Protein AF-0000000080633909 (afdb_homodimer)

Nearest PDB structures (foldseek):
  2qlc-assembly5_E  TM=8.787E-01  e=1.968E-10  Chlorobaculum tepidum TLS
  6b0b-assembly2_E  TM=5.563E-01  e=1.737E+00  Homo sapiens
  6x91-assembly4_H  TM=3.970E-01  e=1.300E+00  Escherichia coli
  6x91-assembly4_G  TM=2.984E-01  e=8.662E-01  Escherichia coli
  6x91-assembly2_D  TM=3.042E-01  e=1.377E+00  Escherichia coli

Solvent-accessible surface area (backbone atoms only — not comparable to full-atom values): 28574 Å² total; per-residue (Å²): 135,83,79,78,76,78,79,78,77,79,79,77,78,77,75,77,73,74,73,85,66,83,69,75,74,67,59,62,61,52,52,50,49,50,48,52,51,49,50,53,50,50,42,50,46,35,73,73,56,34,64,83,63,46,54,70,43,54,52,45,27,57,60,46,39,47,66,37,82,82,57,83,44,59,66,41,25,46,50,46,29,66,75,54,66,34,66,45,46,50,20,50,46,49,65,78,74,45,50,61,41,62,44,92,92,45,58,30,70,45,65,65,38,44,41,49,42,36,45,32,35,38,47,36,50,50,40,46,45,59,70,41,49,72,27,46,40,83,85,36,42,58,53,43,49,49,38,52,38,70,72,35,42,60,34,85,57,71,44,44,35,44,34,30,13,34,89,78,38,22,31,75,47,80,43,68,57,69,64,51,69,98,83,64,54,74,84,48,47,65,59,55,46,50,52,34,56,76,67,62,30,37,28,34,33,40,34,32,32,33,53,86,30,61,32,72,80,50,72,66,54,52,52,52,50,50,48,34,48,54,58,25,49,76,70,67,28,44,69,76,39,42,34,26,25,8,60,93,45,69,37,47,30,50,83,70,62,72,104,140,85,77,82,73,78,78,78,78,78,80,76,78,78,76,76,74,74,72,86,66,83,68,74,76,68,60,62,61,51,52,50,51,50,49,50,50,49,50,53,49,53,39,50,45,36,73,74,57,34,63,84,62,46,53,68,43,55,52,45,28,58,61,47,41,48,68,37,81,82,58,82,46,58,66,40,25,45,50,46,29,65,75,52,66,35,65,47,44,50,19,49,45,50,64,78,74,45,49,61,41,62,47,92,91,45,59,29,70,44,65,65,40,44,41,50,41,36,45,34,33,41,47,35,51,49,38,46,45,59,70,41,48,74,27,47,39,84,85,36,41,57,54,43,51,51,38,50,35,70,71,36,40,58,35,84,55,72,44,45,35,42,34,30,14,33,88,79,38,22,31,75,46,78,42,68,55,69,66,50,67,97,83,63,53,74,84,49,47,66,60,55,46,50,52,33,56,77,69,61,32,37,26,34,35,40,35,34,31,32,53,87,30,60,30,72,80,48,72,65,54,51,52,52,49,50,49,33,47,53,57,24,50,76,70,67,28,45,71,75,39,42,35,25,26,7,60,93,44,68,36,47,30,50,84,70,62,73,103

InterPro domains:
  IPR001405 Uncharacterised protein family UPF0758 [PTHR30471] (33-258)
  IPR001405 Uncharacterised protein family UPF0758 [TIGR00608] (44-258)
  IPR020891 Uncharacterised protein family UPF0758, conserved site [PS01302] (208-213)
  IPR025657 RadC-like JAB domain [PF04002] (139-258)
  IPR025657 RadC-like JAB domain [cd08071] (142-254)
  IPR037518 MPN domain [PS50249] (137-259)

pLDDT: mean 84.24, std 20.54, range [26.25, 98.62]

Radius of gyration: 32.78 Å; Cα contacts (8 Å, |Δi|>4): 786; chains: 2; bounding box: 63×138×106 Å

Secondary structure (DSSP, 8-state):
-------------------------THHHHHHHHHHHHHHHHHHHHHHH-GGGS-HHHHHHHHHHTT-SSS--HHHHHHHHHHHSSHHHHHTS-HHHHTT-EETTEE--SHHHHHHHHHHHHHHHHHHHHHHTTSBTTTTHHHHHHHHHHHHTT-SS--EEEEEE-TT-BEEEEEEE---STT-----HHHHHHHHHHTT-SEEEEEEE-TTS--PPPHHHHHHHHHHHHHHHTTT-EEEEEEEE-SS-EEETTTTT--/-------------------------THHHHHHHHHHHHHHHHHHHHHHH-GGGS-HHHHHHHHHHTT-SSS--HHHHHHHHHHHSSHHHHHTS-HHHHTT-EETTEE--SHHHHHHHHHHHHHHHHHHHHHHTTSBTTTTHHHHHHHHHHHHTT-SS--EEEEEE-TT-BEEEEEEE---STT-----HHHHHHHHHHTT-SEEEEEEE-TTS--PPPHHHHHHHHHHHHHHHHTT-EEEEEEEE-SS-EEETTTTT--

Sequence (518 aa):
MAGRNSAKRSGDAEEAQRLPGLEPPSDVSVEETHHKGHRQRLYTRFLDGGPDALQDYELLEMILFAVNPRRDVKPLAKALIRDFGDIWSVVNAPPPRLRGYCVGEVSLASDKAVAMLRAVGAAALRGMRQRVMDRPVLANWQSLLDYCTAAMAHQPMEQFRLLFLDRKNKLIADEVQQTGTVDHTPVYPREVVRRALELSASAIILVHNHPSGDPTPSRADVEMTKEILRAAHSLGIAVHDHVIVGKGKHVSFKAQGLMMAGRNSAKRSGDAEEAQRLPGLEPPSDVSVEETHHKGHRQRLYTRFLDGGPDALQDYELLEMILFAVNPRRDVKPLAKALIRDFGDIWSVVNAPPPRLRGYCVGEVSLASDKAVAMLRAVGAAALRGMRQRVMDRPVLANWQSLLDYCTAAMAHQPMEQFRLLFLDRKNKLIADEVQQTGTVDHTPVYPREVVRRALELSASAIILVHNHPSGDPTPSRADVEMTKEILRAAHSLGIAVHDHVIVGKGKHVSFKAQGLM

Foldseek 3Di:
DDDPPPPPPPPPPPPPPPPPDDDDPPVLVVVQVVVVVVLVVLVVQCVPVNPVSDDQLSVVQNLQCVVVVRDDCSVVSVVLCVVQVGLLSSLCADLVVQAQDDDPPDHCPDPVNSVSSVVVLVVVLVVLVVVQAQDQCVVVVVSVVVSLQSNAQNPQDKWKWKFFAAPSNGGHDIDIQPQPDDDGSDDDLVVNQVVNVVSVGQEMEIEIEDNVQDQDDDPVNLVSVVVNCVSCVVVNYYYPWYKYHGNVDIDTCVVVVSD/DDDPPPPPPPPPPPPPPPPPDDPDPPVLVVVQVVVVVVLVVLVVQCVVVNPVSDDQLSVVQNLQCVVVVRDDCSVVSVVLCVVQVGLLSSLCADLVVQAQDDDPPDHCPDPVSSVSSVVVNVVVLVVLVVVQAQDQCVVVVVSVVVSLQSNAQNPQDKWKWKFFAAPSNGGHDIDIQPQPDDDGSPPDLVVNQVVNVVSVGQEMEIEIEDNVQDQDDDPVNLVSVVVNCVSCVVVNYYYPWYKYHGNVDIDTCVVVVSD

Organism: NCBI:txid1064539

Structure (mmCIF, N/CA/C/O backbone):
data_AF-0000000080633909-model_v1
#
loop_
_entity.id
_entity.type
_entity.pdbx_description
1 polymer 'DNA repair protein RadC homolog'
#
loop_
_atom_site.group_PDB
_atom_site.id
_atom_site.type_symbol
_atom_site.label_atom_id
_atom_site.label_alt_id
_atom_site.label_comp_id
_atom_site.label_asym_id
_atom_site.label_entity_id
_atom_site.label_seq_id
_atom_site.pdbx_PDB_ins_code
_atom_site.Cartn_x
_atom_site.Cartn_y
_atom_site.Cartn_z
_atom_site.occupancy
_atom_site.B_iso_or_equiv
_atom_site.auth_seq_id
_atom_site.auth_comp_id
_atom_site.auth_asym_id
_atom_site.auth_atom_id
_atom_site.pdbx_PDB_model_num
ATOM 1 N N . MET A 1 1 ? 4.625 73.312 84.5 1 28.7 1 MET A N 1
ATOM 2 C CA . MET A 1 1 ? 4.75 73.75 83.125 1 28.7 1 MET A CA 1
ATOM 3 C C . MET A 1 1 ? 5.445 72.688 82.312 1 28.7 1 MET A C 1
ATOM 5 O O . MET A 1 1 ? 6.664 72.75 82.125 1 28.7 1 MET A O 1
ATOM 9 N N . ALA A 1 2 ? 5.094 71.375 82.625 1 31.8 2 ALA A N 1
ATOM 10 C CA . ALA A 1 2 ? 5.699 70.062 82.312 1 31.8 2 ALA A CA 1
ATOM 11 C C . ALA A 1 2 ? 5.719 69.812 80.812 1 31.8 2 ALA A C 1
ATOM 13 O O . ALA A 1 2 ? 4.762 70.188 80.062 1 31.8 2 ALA A O 1
ATOM 14 N N . GLY A 1 3 ? 6.887 69.875 80.125 1 28.39 3 GLY A N 1
ATOM 15 C CA . GLY A 1 3 ? 7.5 69.875 78.812 1 28.39 3 GLY A CA 1
ATOM 16 C C . GLY A 1 3 ? 7.031 68.688 77.938 1 28.39 3 GLY A C 1
ATOM 17 O O . GLY A 1 3 ? 7.227 67.562 78.312 1 28.39 3 GLY A O 1
ATOM 18 N N . ARG A 1 4 ? 5.816 68.75 77.375 1 28.5 4 ARG A N 1
ATOM 19 C CA . ARG A 1 4 ? 5.078 67.812 76.562 1 28.5 4 ARG A CA 1
ATOM 20 C C . ARG A 1 4 ? 5.891 67.375 75.312 1 28.5 4 ARG A C 1
ATOM 22 O O . ARG A 1 4 ? 6.18 68.25 74.438 1 28.5 4 ARG A O 1
ATOM 29 N N . ASN A 1 5 ? 7 66.625 75.562 1 27.92 5 ASN A N 1
ATOM 30 C CA . ASN A 1 5 ? 7.934 66.125 74.5 1 27.92 5 ASN A CA 1
ATOM 31 C C . ASN A 1 5 ? 7.199 65.5 73.375 1 27.92 5 ASN A C 1
ATOM 33 O O . ASN A 1 5 ? 6.387 64.625 73.562 1 27.92 5 ASN A O 1
ATOM 37 N N . SER A 1 6 ? 6.91 66.25 72.25 1 28.73 6 SER A N 1
ATOM 38 C CA . SER A 1 6 ? 6.25 65.938 71 1 28.73 6 SER A CA 1
ATOM 39 C C . SER A 1 6 ? 6.969 64.812 70.25 1 28.73 6 SER A C 1
ATOM 41 O O . SER A 1 6 ? 8.164 64.938 70 1 28.73 6 SER A O 1
ATOM 43 N N . ALA A 1 7 ? 6.785 63.531 70.688 1 30.36 7 ALA A N 1
ATOM 44 C CA . ALA A 1 7 ? 7.383 62.344 70.062 1 30.36 7 ALA A CA 1
ATOM 45 C C . ALA A 1 7 ? 7.117 62.312 68.562 1 30.36 7 ALA A C 1
ATOM 47 O O . ALA A 1 7 ? 5.961 62.344 68.125 1 30.36 7 ALA A O 1
ATOM 48 N N . LYS A 1 8 ? 8.062 62.844 67.75 1 29.89 8 LYS A N 1
ATOM 49 C CA . LYS A 1 8 ? 8.148 62.812 66.312 1 29.89 8 LYS A CA 1
ATOM 50 C C . LYS A 1 8 ? 8.07 61.375 65.75 1 29.89 8 LYS A C 1
ATOM 52 O O . LYS A 1 8 ? 8.898 60.562 66.125 1 29.89 8 LYS A O 1
ATOM 57 N N . ARG A 1 9 ? 6.867 60.781 65.562 1 26.62 9 ARG A N 1
ATOM 58 C CA . ARG A 1 9 ? 6.672 59.438 65.062 1 26.62 9 ARG A CA 1
ATOM 59 C C . ARG A 1 9 ? 7.289 59.312 63.656 1 26.62 9 ARG A C 1
ATOM 61 O O . ARG A 1 9 ? 6.906 60.031 62.75 1 26.62 9 ARG A O 1
ATOM 68 N N . SER A 1 10 ? 8.633 59.156 63.5 1 27.41 10 SER A N 1
ATOM 69 C CA . SER A 1 10 ? 9.328 58.875 62.25 1 27.41 10 SER A CA 1
ATOM 70 C C . SER A 1 10 ? 8.688 57.719 61.5 1 27.41 10 SER A C 1
ATOM 72 O O . SER A 1 10 ? 8.492 56.656 62.062 1 27.41 10 SER A O 1
ATOM 74 N N . GLY A 1 11 ? 7.652 57.906 60.688 1 26.36 11 GLY A N 1
ATOM 75 C CA . GLY A 1 11 ? 7.008 56.938 59.812 1 26.36 11 GLY A CA 1
ATOM 76 C C . GLY A 1 11 ? 7.973 56.219 58.875 1 26.36 11 GLY A C 1
ATOM 77 O O . GLY A 1 11 ? 8.617 56.875 58.062 1 26.36 11 GLY A O 1
ATOM 78 N N . ASP A 1 12 ? 8.773 55.25 59.312 1 26.94 12 ASP A N 1
ATOM 79 C CA . ASP A 1 12 ? 9.68 54.438 58.5 1 26.94 12 ASP A CA 1
ATOM 80 C C . ASP A 1 12 ? 8.969 53.875 57.281 1 26.94 12 ASP A C 1
ATOM 82 O O . ASP A 1 12 ? 7.93 53.219 57.406 1 26.94 12 ASP A O 1
ATOM 86 N N . ALA A 1 13 ? 9.023 54.531 56.094 1 28.98 13 ALA A N 1
ATOM 87 C CA . ALA A 1 13 ? 8.586 54.031 54.781 1 28.98 13 ALA A CA 1
ATOM 88 C C . ALA A 1 13 ? 9.195 52.688 54.469 1 28.98 13 ALA A C 1
ATOM 90 O O . ALA A 1 13 ? 10.422 52.531 54.438 1 28.98 13 ALA A O 1
ATOM 91 N N . GLU A 1 14 ? 8.625 51.562 54.906 1 27.67 14 GLU A N 1
ATOM 92 C CA . GLU A 1 14 ? 9.031 50.219 54.5 1 27.67 14 GLU A CA 1
ATOM 93 C C . GLU A 1 14 ? 9.172 50.125 52.969 1 27.67 14 GLU A C 1
ATOM 95 O O . GLU A 1 14 ? 8.242 50.469 52.25 1 27.67 14 GLU A O 1
ATOM 100 N N . GLU A 1 15 ? 10.359 50.312 52.438 1 29.59 15 GLU A N 1
ATOM 101 C CA . GLU A 1 15 ? 10.695 50.062 51.062 1 29.59 15 GLU A CA 1
ATOM 102 C C . GLU A 1 15 ? 10.164 48.688 50.594 1 29.59 15 GLU A C 1
ATOM 104 O O . GLU A 1 15 ? 10.43 47.656 51.219 1 29.59 15 GLU A O 1
ATOM 109 N N . ALA A 1 16 ? 9.023 48.656 49.906 1 31.02 16 ALA A N 1
ATOM 110 C CA . ALA A 1 16 ? 8.492 47.5 49.219 1 31.02 16 ALA A CA 1
ATOM 111 C C . ALA A 1 16 ? 9.562 46.844 48.344 1 31.02 16 ALA A C 1
ATOM 113 O O . ALA A 1 16 ? 10.039 47.438 47.375 1 31.02 16 ALA A O 1
ATOM 114 N N . GLN A 1 17 ? 10.461 46.031 48.875 1 31.7 17 GLN A N 1
ATOM 115 C CA . GLN A 1 17 ? 11.359 45.219 48.062 1 31.7 17 GLN A CA 1
ATOM 116 C C . GLN A 1 17 ? 10.609 44.531 46.938 1 31.7 17 GLN A C 1
ATOM 118 O O . GLN A 1 17 ? 9.633 43.812 47.188 1 31.7 17 GLN A O 1
ATOM 123 N N . ARG A 1 18 ? 10.672 45.156 45.75 1 33.72 18 ARG A N 1
ATOM 124 C CA . ARG A 1 18 ? 10.211 44.5 44.531 1 33.72 18 ARG A CA 1
ATOM 125 C C . ARG A 1 18 ? 10.703 43.062 44.469 1 33.72 18 ARG A C 1
ATOM 127 O O . ARG A 1 18 ? 11.898 42.781 44.594 1 33.72 18 ARG A O 1
ATOM 134 N N . LEU A 1 19 ? 9.922 42.062 44.844 1 34.59 19 LEU A N 1
ATOM 135 C CA . LEU A 1 19 ? 10.312 40.688 44.625 1 34.59 19 LEU A CA 1
ATOM 136 C C . LEU A 1 19 ? 10.773 40.469 43.156 1 34.59 19 LEU A C 1
ATOM 138 O O . LEU A 1 19 ? 10.086 40.875 42.219 1 34.59 19 LEU A O 1
ATOM 142 N N . PRO A 1 20 ? 12.094 40.344 42.812 1 38.47 20 PRO A N 1
ATOM 143 C CA . PRO A 1 20 ? 12.547 40 41.469 1 38.47 20 PRO A CA 1
ATOM 144 C C . PRO A 1 20 ? 11.75 38.875 40.844 1 38.47 20 PRO A C 1
ATOM 146 O O . PRO A 1 20 ? 11.898 37.719 41.219 1 38.47 20 PRO A O 1
ATOM 149 N N . GLY A 1 21 ? 10.438 38.844 40.875 1 35.09 21 GLY A N 1
ATOM 150 C CA . GLY A 1 21 ? 9.688 37.656 40.5 1 35.09 21 GLY A CA 1
ATOM 151 C C . GLY A 1 21 ? 10.109 37.062 39.156 1 35.09 21 GLY A C 1
ATOM 152 O O . GLY A 1 21 ? 10.969 37.625 38.469 1 35.09 21 GLY A O 1
ATOM 153 N N . LEU A 1 22 ? 9.094 36.531 38.344 1 38.81 22 LEU A N 1
ATOM 154 C CA . LEU A 1 22 ? 8.922 35.438 37.375 1 38.81 22 LEU A CA 1
ATOM 155 C C . LEU A 1 22 ? 9.484 35.844 36 1 38.81 22 LEU A C 1
ATOM 157 O O . LEU A 1 22 ? 8.906 36.688 35.312 1 38.81 22 LEU A O 1
ATOM 161 N N . GLU A 1 23 ? 10.805 35.875 35.906 1 40.22 23 GLU A N 1
ATOM 162 C CA . GLU A 1 23 ? 11.273 35.906 34.531 1 40.22 23 GLU A CA 1
ATOM 163 C C . GLU A 1 23 ? 10.5 34.906 33.656 1 40.22 23 GLU A C 1
ATOM 165 O O . GLU A 1 23 ? 10.156 33.812 34.125 1 40.22 23 GLU A O 1
ATOM 170 N N . PRO A 1 24 ? 9.844 35.344 32.688 1 46.19 24 PRO A N 1
ATOM 171 C CA . PRO A 1 24 ? 9.148 34.375 31.828 1 46.19 24 PRO A CA 1
ATOM 172 C C . PRO A 1 24 ? 10.023 33.188 31.484 1 46.19 24 PRO A C 1
ATOM 174 O O . PRO A 1 24 ? 11.25 33.281 31.422 1 46.19 24 PRO A O 1
ATOM 177 N N . PRO A 1 25 ? 9.602 31.969 31.75 1 42.44 25 PRO A N 1
ATOM 178 C CA . PRO A 1 25 ? 10.477 30.812 31.516 1 42.44 25 PRO A CA 1
ATOM 179 C C . PRO A 1 25 ? 11.109 30.812 30.125 1 42.44 25 PRO A C 1
ATOM 181 O O . PRO A 1 25 ? 10.391 30.859 29.125 1 42.44 25 PRO A O 1
ATOM 184 N N . SER A 1 26 ? 12.219 31.234 29.828 1 48.38 26 SER A N 1
ATOM 185 C CA . SER A 1 26 ? 13.109 31.156 28.672 1 48.38 26 SER A CA 1
ATOM 186 C C . SER A 1 26 ? 13.117 29.75 28.078 1 48.38 26 SER A C 1
ATOM 188 O O . SER A 1 26 ? 13.57 29.547 26.953 1 48.38 26 SER A O 1
ATOM 190 N N . ASP A 1 27 ? 12.602 28.797 28.797 1 48.59 27 ASP A N 1
ATOM 191 C CA . ASP A 1 27 ? 12.766 27.391 28.422 1 48.59 27 ASP A CA 1
ATOM 192 C C . ASP A 1 27 ? 11.805 27.016 27.297 1 48.59 27 ASP A C 1
ATOM 194 O O . ASP A 1 27 ? 12.125 26.141 26.484 1 48.59 27 ASP A O 1
ATOM 198 N N . VAL A 1 28 ? 10.656 27.688 27.203 1 50.81 28 VAL A N 1
ATOM 199 C CA . VAL A 1 28 ? 9.703 27.344 26.156 1 50.81 28 VAL A CA 1
ATOM 200 C C . VAL A 1 28 ? 10.289 27.688 24.781 1 50.81 28 VAL A C 1
ATOM 202 O O . VAL A 1 28 ? 10.133 26.922 23.828 1 50.81 28 VAL A O 1
ATOM 205 N N . SER A 1 29 ? 11.055 28.797 24.703 1 54.22 29 SER A N 1
ATOM 206 C CA . SER A 1 29 ? 11.57 29.266 23.406 1 54.22 29 SER A CA 1
ATOM 207 C C . SER A 1 29 ? 12.656 28.328 22.891 1 54.22 29 SER A C 1
ATOM 209 O O . SER A 1 29 ? 12.711 28.047 21.688 1 54.22 29 SER A O 1
ATOM 211 N N . VAL A 1 30 ? 13.43 27.844 23.828 1 53.09 30 VAL A N 1
ATOM 212 C CA . VAL A 1 30 ? 14.547 26.984 23.453 1 53.09 30 VAL A CA 1
ATOM 213 C C . VAL A 1 30 ? 14.023 25.625 23.016 1 53.09 30 VAL A C 1
ATOM 215 O O . VAL A 1 30 ? 14.508 25.047 22.031 1 53.09 30 VAL A O 1
ATOM 218 N N . GLU A 1 31 ? 13.008 25.109 23.734 1 54.44 31 GLU A N 1
ATOM 219 C CA . GLU A 1 31 ? 12.438 23.812 23.391 1 54.44 31 GLU A CA 1
ATOM 220 C C . GLU A 1 31 ? 11.758 23.844 22.031 1 54.44 31 GLU A C 1
ATOM 222 O O . GLU A 1 31 ? 11.883 22.891 21.25 1 54.44 31 GLU A O 1
ATOM 227 N N . GLU A 1 32 ? 11.078 24.953 21.781 1 58.59 32 GLU A N 1
ATOM 228 C CA . GLU A 1 32 ? 10.422 25.109 20.484 1 58.59 32 GLU A CA 1
ATOM 229 C C . GLU A 1 32 ? 11.445 25.156 19.344 1 58.59 32 GLU A C 1
ATOM 231 O O . GLU A 1 32 ? 11.219 24.578 18.281 1 58.59 32 GLU A O 1
ATOM 236 N N . THR A 1 33 ? 12.523 25.875 19.672 1 60.12 33 THR A N 1
ATOM 237 C CA . THR A 1 33 ? 13.578 25.969 18.672 1 60.12 33 THR A CA 1
ATOM 238 C C . THR A 1 33 ? 14.227 24.609 18.422 1 60.12 33 THR A C 1
ATOM 240 O O . THR A 1 33 ? 14.547 24.25 17.297 1 60.12 33 THR A O 1
ATOM 243 N N . HIS A 1 34 ? 14.305 23.875 19.516 1 67 34 HIS A N 1
ATOM 244 C CA . HIS A 1 34 ? 14.898 22.547 19.391 1 67 34 HIS A CA 1
ATOM 245 C C . HIS A 1 34 ? 13.984 21.609 18.625 1 67 34 HIS A C 1
ATOM 247 O O . HIS A 1 34 ? 14.453 20.812 17.797 1 67 34 HIS A O 1
ATOM 253 N N . HIS A 1 35 ? 12.703 21.844 18.812 1 70.94 35 HIS A N 1
ATOM 254 C CA . HIS A 1 35 ? 11.75 20.984 18.125 1 70.94 35 HIS A CA 1
ATOM 255 C C . HIS A 1 35 ? 11.688 21.328 16.641 1 70.94 35 HIS A C 1
ATOM 257 O O . HIS A 1 35 ? 11.617 20.438 15.789 1 70.94 35 HIS A O 1
ATOM 263 N N . LYS A 1 36 ? 11.82 22.656 16.359 1 72.38 36 LYS A N 1
ATOM 264 C CA . LYS A 1 36 ? 11.812 23.078 14.961 1 72.38 36 LYS A CA 1
ATOM 265 C C . LYS A 1 36 ? 13.047 22.562 14.227 1 72.38 36 LYS A C 1
ATOM 267 O O . LYS A 1 36 ? 12.953 22.141 13.07 1 72.38 36 LYS A O 1
ATOM 272 N N . GLY A 1 37 ? 14.07 22.641 14.984 1 86.56 37 GLY A N 1
ATOM 273 C CA . GLY A 1 37 ? 15.297 22.109 14.406 1 86.56 37 GLY A CA 1
ATOM 274 C C . GLY A 1 37 ? 15.234 20.625 14.133 1 86.56 37 GLY A C 1
ATOM 275 O O . GLY A 1 37 ? 15.656 20.172 13.07 1 86.56 37 GLY A O 1
ATOM 276 N N . HIS A 1 38 ? 14.586 19.906 15.016 1 91.62 38 HIS A N 1
ATOM 277 C CA . HIS A 1 38 ? 14.43 18.469 14.867 1 91.62 38 HIS A CA 1
ATOM 278 C C . HIS A 1 38 ? 13.562 18.125 13.656 1 91.62 38 HIS A C 1
ATOM 280 O O . HIS A 1 38 ? 13.914 17.25 12.859 1 91.62 38 HIS A O 1
ATOM 286 N N . ARG A 1 39 ? 12.492 18.828 13.477 1 92.81 39 ARG A N 1
ATOM 287 C CA . ARG A 1 39 ? 11.57 18.578 12.375 1 92.81 39 ARG A CA 1
ATOM 288 C C . ARG A 1 39 ? 12.25 18.828 11.031 1 92.81 39 ARG A C 1
ATOM 290 O O . ARG A 1 39 ? 12.156 17.984 10.125 1 92.81 39 ARG A O 1
ATOM 297 N N . GLN A 1 40 ? 12.969 19.938 10.984 1 92.38 40 GLN A N 1
ATOM 298 C CA . GLN A 1 40 ? 13.664 20.266 9.742 1 92.38 40 GLN A CA 1
ATOM 299 C C . GLN A 1 40 ? 14.719 19.203 9.422 1 92.38 40 GLN A C 1
ATOM 301 O O . GLN A 1 40 ? 14.883 18.828 8.258 1 92.38 40 GLN A O 1
ATOM 306 N N . ARG A 1 41 ? 15.359 18.719 10.406 1 93.69 41 ARG A N 1
ATOM 307 C CA . ARG A 1 41 ? 16.359 17.672 10.203 1 93.69 41 ARG A CA 1
ATOM 308 C C . ARG A 1 41 ? 15.719 16.391 9.703 1 93.69 41 ARG A C 1
ATOM 310 O O . ARG A 1 41 ? 16.266 15.703 8.844 1 93.69 41 ARG A O 1
ATOM 317 N N . LEU A 1 42 ? 14.57 16.109 10.227 1 94.31 42 LEU A N 1
ATOM 318 C CA . LEU A 1 42 ? 13.867 14.914 9.805 1 94.31 42 LEU A CA 1
ATOM 319 C C . LEU A 1 42 ? 13.414 15.031 8.352 1 94.31 42 LEU A C 1
ATOM 321 O O . LEU A 1 42 ? 13.547 14.086 7.578 1 94.31 42 LEU A O 1
ATOM 325 N N . TYR A 1 43 ? 12.93 16.219 8.016 1 93.56 43 TYR A N 1
ATOM 326 C CA . TYR A 1 43 ? 12.531 16.453 6.633 1 93.56 43 TYR A CA 1
ATOM 327 C C . TYR A 1 43 ? 13.711 16.281 5.688 1 93.56 43 TYR A C 1
ATOM 329 O O . TYR A 1 43 ? 13.609 15.586 4.672 1 93.56 43 TYR A O 1
ATOM 337 N N . THR A 1 44 ? 14.789 16.828 6.086 1 93.69 44 THR A N 1
ATOM 338 C CA . THR A 1 44 ? 15.977 16.812 5.242 1 93.69 44 THR A CA 1
ATOM 339 C C . THR A 1 44 ? 16.5 15.383 5.07 1 93.69 44 THR A C 1
ATOM 341 O O . THR A 1 44 ? 16.766 14.945 3.949 1 93.69 44 THR A O 1
ATOM 344 N N . ARG A 1 45 ? 16.531 14.703 6.141 1 94.69 45 ARG A N 1
ATOM 345 C CA . ARG A 1 45 ? 16.984 13.32 6.09 1 94.69 45 ARG A CA 1
ATOM 346 C C . ARG A 1 45 ? 16.062 12.469 5.211 1 94.69 45 ARG A C 1
ATOM 348 O O . ARG A 1 45 ? 16.547 11.656 4.414 1 94.69 45 ARG A O 1
ATOM 355 N N . PHE A 1 46 ? 14.844 12.711 5.305 1 95.62 46 PHE A N 1
ATOM 356 C CA . PHE A 1 46 ? 13.844 11.961 4.562 1 95.62 46 PHE A CA 1
ATOM 357 C C . PHE A 1 46 ? 13.922 12.281 3.074 1 95.62 46 PHE A C 1
ATOM 359 O O . PHE A 1 46 ? 13.914 11.383 2.236 1 95.62 46 PHE A O 1
ATOM 366 N N . LEU A 1 47 ? 13.953 13.531 2.768 1 92.88 47 LEU A N 1
ATOM 367 C CA . LEU A 1 47 ? 13.914 13.953 1.37 1 92.88 47 LEU A CA 1
ATOM 368 C C . LEU A 1 47 ? 15.219 13.586 0.662 1 92.88 47 LEU A C 1
ATOM 370 O O . LEU A 1 47 ? 15.211 13.281 -0.532 1 92.88 47 LEU A O 1
ATOM 374 N N . ASP A 1 48 ? 16.328 13.523 1.437 1 89.62 48 ASP A N 1
ATOM 375 C CA . ASP A 1 48 ? 17.625 13.203 0.856 1 89.62 48 ASP A CA 1
ATOM 376 C C . ASP A 1 48 ? 17.828 11.688 0.768 1 89.62 48 ASP A C 1
ATOM 378 O O . ASP A 1 48 ? 18.328 11.18 -0.238 1 89.62 48 ASP A O 1
ATOM 382 N N . GLY A 1 49 ? 17.406 10.961 1.816 1 86.69 49 GLY A N 1
ATOM 383 C CA . GLY A 1 49 ? 17.75 9.555 1.933 1 86.69 49 GLY A CA 1
ATOM 384 C C . GLY A 1 49 ? 16.594 8.625 1.61 1 86.69 49 GLY A C 1
ATOM 385 O O . GLY A 1 49 ? 16.781 7.414 1.483 1 86.69 49 GLY A O 1
ATOM 386 N N . GLY A 1 50 ? 15.414 9.211 1.521 1 87.19 50 GLY A N 1
ATOM 387 C CA . GLY A 1 50 ? 14.25 8.391 1.251 1 87.19 50 GLY A CA 1
ATOM 388 C C . GLY A 1 50 ? 13.703 7.699 2.49 1 87.19 50 GLY A C 1
ATOM 389 O O . GLY A 1 50 ? 14.156 7.965 3.604 1 87.19 50 GLY A O 1
ATOM 390 N N . PRO A 1 51 ? 12.742 6.836 2.287 1 86.38 51 PRO A N 1
ATOM 391 C CA . PRO A 1 51 ? 12.062 6.191 3.414 1 86.38 51 PRO A CA 1
ATOM 392 C C . PRO A 1 51 ? 13.008 5.348 4.266 1 86.38 51 PRO A C 1
ATOM 394 O O . PRO A 1 51 ? 12.828 5.246 5.48 1 86.38 51 PRO A O 1
ATOM 397 N N . ASP A 1 52 ? 13.984 4.766 3.703 1 85.31 52 ASP A N 1
ATOM 398 C CA . ASP A 1 52 ? 14.875 3.852 4.414 1 85.31 52 ASP A CA 1
ATOM 399 C C . ASP A 1 52 ? 15.805 4.613 5.355 1 85.31 52 ASP A C 1
ATOM 401 O O . ASP A 1 52 ? 16.453 4.012 6.207 1 85.31 52 ASP A O 1
ATOM 405 N N . ALA A 1 53 ? 15.781 5.883 5.207 1 89.94 53 ALA A N 1
ATOM 406 C CA . ALA A 1 53 ? 16.625 6.715 6.062 1 89.94 53 ALA A CA 1
ATOM 407 C C . ALA A 1 53 ? 15.969 6.938 7.422 1 89.94 53 ALA A C 1
ATOM 409 O O . ALA A 1 53 ? 16.594 7.469 8.344 1 89.94 53 ALA A O 1
ATOM 410 N N . LEU A 1 54 ? 14.727 6.57 7.582 1 94.19 54 LEU A N 1
ATOM 411 C CA . LEU A 1 54 ? 13.984 6.816 8.812 1 94.19 54 LEU A CA 1
ATOM 412 C C . LEU A 1 54 ? 13.516 5.508 9.438 1 94.19 54 LEU A C 1
ATOM 414 O O . LEU A 1 54 ? 13.18 4.562 8.719 1 94.19 54 LEU A O 1
ATOM 418 N N . GLN A 1 55 ? 13.469 5.527 10.75 1 94.25 55 GLN A N 1
ATOM 419 C CA . GLN A 1 55 ? 12.781 4.457 11.461 1 94.25 55 GLN A CA 1
ATOM 420 C C . GLN A 1 55 ? 11.266 4.621 11.367 1 94.25 55 GLN A C 1
ATOM 422 O O . GLN A 1 55 ? 10.766 5.699 11.039 1 94.25 55 GLN A O 1
ATOM 427 N N . ASP A 1 56 ? 10.539 3.613 11.727 1 94.25 56 ASP A N 1
ATOM 428 C CA . ASP A 1 56 ? 9.078 3.633 11.617 1 94.25 56 ASP A CA 1
ATOM 429 C C . ASP A 1 56 ? 8.484 4.762 12.453 1 94.25 56 ASP A C 1
ATOM 431 O O . ASP A 1 56 ? 7.613 5.496 11.984 1 94.25 56 ASP A O 1
ATOM 435 N N . TYR A 1 57 ? 8.992 4.887 13.664 1 95.75 57 TYR A N 1
ATOM 436 C CA . TYR A 1 57 ? 8.391 5.906 14.523 1 95.75 57 TYR A CA 1
ATOM 437 C C . TYR A 1 57 ? 8.734 7.305 14.023 1 95.75 57 TYR A C 1
ATOM 439 O O . TYR A 1 57 ? 7.957 8.242 14.211 1 95.75 57 TYR A O 1
ATOM 447 N N . GLU A 1 58 ? 9.898 7.449 13.344 1 96.56 58 GLU A N 1
ATOM 448 C CA . GLU A 1 58 ? 10.273 8.742 12.773 1 96.56 58 GLU A CA 1
ATOM 449 C C . GLU A 1 58 ? 9.359 9.125 11.617 1 96.56 58 GLU A C 1
ATOM 451 O O . GLU A 1 58 ? 8.984 10.289 11.469 1 96.56 58 GLU A O 1
ATOM 456 N N . LEU A 1 59 ? 9.078 8.133 10.836 1 96.19 59 LEU A N 1
ATOM 457 C CA . LEU A 1 59 ? 8.133 8.375 9.742 1 96.19 59 LEU A CA 1
ATOM 458 C C . LEU A 1 59 ? 6.766 8.773 10.289 1 96.19 59 LEU A C 1
ATOM 460 O O . LEU A 1 59 ? 6.145 9.711 9.781 1 96.19 59 LEU A O 1
ATOM 464 N N . LEU A 1 60 ? 6.336 8.07 11.328 1 96.19 60 LEU A N 1
ATOM 465 C CA . LEU A 1 60 ? 5.059 8.398 11.953 1 96.19 60 LEU A CA 1
ATOM 466 C C . LEU A 1 60 ? 5.102 9.789 12.578 1 96.19 60 LEU A C 1
ATOM 468 O O . LEU A 1 60 ? 4.113 10.531 12.531 1 96.19 60 LEU A O 1
ATOM 472 N N . GLU A 1 61 ? 6.25 10.18 13.141 1 95.38 61 GLU A N 1
ATOM 473 C CA . GLU A 1 61 ? 6.426 11.539 13.648 1 95.38 61 GLU A CA 1
ATOM 474 C C . GLU A 1 61 ? 6.141 12.578 12.57 1 95.38 61 GLU A C 1
ATOM 476 O O . GLU A 1 61 ? 5.418 13.547 12.812 1 95.38 61 GLU A O 1
ATOM 481 N N . MET A 1 62 ? 6.703 12.352 11.484 1 93.62 62 MET A N 1
ATOM 482 C CA . MET A 1 62 ? 6.559 13.312 10.391 1 93.62 62 MET A CA 1
ATOM 483 C C . MET A 1 62 ? 5.094 13.469 10 1 93.62 62 MET A C 1
ATOM 485 O O . MET A 1 62 ? 4.633 14.578 9.734 1 93.62 62 MET A O 1
ATOM 489 N N . ILE A 1 63 ? 4.371 12.406 9.992 1 93.38 63 ILE A N 1
ATOM 490 C CA . ILE A 1 63 ? 2.945 12.453 9.695 1 93.38 63 ILE A CA 1
ATOM 491 C C . ILE A 1 63 ? 2.211 13.219 10.789 1 93.38 63 ILE A C 1
ATOM 493 O O . ILE A 1 63 ? 1.361 14.062 10.508 1 93.38 63 ILE A O 1
ATOM 497 N N . LEU A 1 64 ? 2.646 12.992 11.984 1 93.69 64 LEU A N 1
ATOM 498 C CA . LEU A 1 64 ? 1.988 13.602 13.133 1 93.69 64 LEU A CA 1
ATOM 499 C C . LEU A 1 64 ? 2.336 15.086 13.234 1 93.69 64 LEU A C 1
ATOM 501 O O . LEU A 1 64 ? 1.613 15.852 13.875 1 93.69 64 LEU A O 1
ATOM 505 N N . PHE A 1 65 ? 3.445 15.516 12.648 1 91.38 65 PHE A N 1
ATOM 506 C CA . PHE A 1 65 ? 3.793 16.938 12.609 1 91.38 65 PHE A CA 1
ATOM 507 C C . PHE A 1 65 ? 2.672 17.75 11.977 1 91.38 65 PHE A C 1
ATOM 509 O O . PHE A 1 65 ? 2.457 18.906 12.344 1 91.38 65 PHE A O 1
ATOM 516 N N . ALA A 1 66 ? 1.972 17.141 11.094 1 83.38 66 ALA A N 1
ATOM 517 C CA . ALA A 1 66 ? 0.938 17.844 10.328 1 83.38 66 ALA A CA 1
ATOM 518 C C . ALA A 1 66 ? -0.247 18.203 11.219 1 83.38 66 ALA A C 1
ATOM 520 O O . ALA A 1 66 ? -0.973 19.156 10.938 1 83.38 66 ALA A O 1
ATOM 521 N N . VAL A 1 67 ? -0.4 17.453 12.266 1 83.12 67 VAL A N 1
ATOM 522 C CA . VAL A 1 67 ? -1.61 17.688 13.047 1 83.12 67 VAL A CA 1
ATOM 523 C C . VAL A 1 67 ? -1.24 18.219 14.43 1 83.12 67 VAL A C 1
ATOM 525 O O . VAL A 1 67 ? -2.115 18.609 15.203 1 83.12 67 VAL A O 1
ATOM 528 N N . ASN A 1 68 ? 0.037 18.188 14.711 1 84.19 68 ASN A N 1
ATOM 529 C CA . ASN A 1 68 ? 0.575 18.797 15.922 1 84.19 68 ASN A CA 1
ATOM 530 C C . ASN A 1 68 ? 1.801 19.656 15.633 1 84.19 68 ASN A C 1
ATOM 532 O O . ASN A 1 68 ? 2.932 19.234 15.883 1 84.19 68 ASN A O 1
ATOM 536 N N . PRO A 1 69 ? 1.587 20.875 15.273 1 78.5 69 PRO A N 1
ATOM 537 C CA . PRO A 1 69 ? 2.701 21.688 14.773 1 78.5 69 PRO A CA 1
ATOM 538 C C . PRO A 1 69 ? 3.648 22.125 15.883 1 78.5 69 PRO A C 1
ATOM 540 O O . PRO A 1 69 ? 4.809 22.453 15.617 1 78.5 69 PRO A O 1
ATOM 543 N N . ARG A 1 70 ? 3.297 22.062 17.141 1 81.25 70 ARG A N 1
ATOM 544 C CA . ARG A 1 70 ? 4.117 22.703 18.156 1 81.25 70 ARG A CA 1
ATOM 545 C C . ARG A 1 70 ? 4.543 21.719 19.234 1 81.25 70 ARG A C 1
ATOM 547 O O . ARG A 1 70 ? 5.379 22.031 20.078 1 81.25 70 ARG A O 1
ATOM 554 N N . ARG A 1 71 ? 4.074 20.562 19.188 1 86.81 71 ARG A N 1
ATOM 555 C CA . ARG A 1 71 ? 4.328 19.625 20.281 1 86.81 71 ARG A CA 1
ATOM 556 C C . ARG A 1 71 ? 5.316 18.547 19.875 1 86.81 71 ARG A C 1
ATOM 558 O O . ARG A 1 71 ? 5.504 18.297 18.672 1 86.81 71 ARG A O 1
ATOM 565 N N . ASP A 1 72 ? 5.988 18.078 20.875 1 92.44 72 ASP A N 1
ATOM 566 C CA . ASP A 1 72 ? 6.816 16.891 20.672 1 92.44 72 ASP A CA 1
ATOM 567 C C . ASP A 1 72 ? 5.957 15.648 20.5 1 92.44 72 ASP A C 1
ATOM 569 O O . ASP A 1 72 ? 5.328 15.188 21.469 1 92.44 72 ASP A O 1
ATOM 573 N N . VAL A 1 73 ? 6.051 15.062 19.344 1 94.5 73 VAL A N 1
ATOM 574 C CA . VAL A 1 73 ? 5.133 13.969 19.047 1 94.5 73 VAL A CA 1
ATOM 575 C C . VAL A 1 73 ? 5.883 12.641 19.078 1 94.5 73 VAL A C 1
ATOM 577 O O . VAL A 1 73 ? 5.301 11.586 18.828 1 94.5 73 VAL A O 1
ATOM 580 N N . LYS A 1 74 ? 7.18 12.656 19.375 1 95.25 74 LYS A N 1
ATOM 581 C CA . LYS A 1 74 ? 7.996 11.445 19.391 1 95.25 74 LYS A CA 1
ATOM 582 C C . LYS A 1 74 ? 7.43 10.406 20.359 1 95.25 74 LYS A C 1
ATOM 584 O O . LYS A 1 74 ? 7.215 9.25 19.969 1 95.25 74 LYS A O 1
ATOM 589 N N . PRO A 1 75 ? 7.094 10.836 21.594 1 96.38 75 PRO A N 1
ATOM 590 C CA . PRO A 1 75 ? 6.523 9.844 22.5 1 96.38 75 PRO A CA 1
ATOM 591 C C . PRO A 1 75 ? 5.215 9.25 21.984 1 96.38 75 PRO A C 1
ATOM 593 O O . PRO A 1 75 ? 4.973 8.047 22.125 1 96.38 75 PRO A O 1
ATOM 596 N N . LEU A 1 76 ? 4.414 10.031 21.422 1 96.12 76 LEU A N 1
ATOM 597 C CA . LEU A 1 76 ? 3.148 9.57 20.859 1 96.12 76 LEU A CA 1
ATOM 598 C C . LEU A 1 76 ? 3.387 8.578 19.719 1 96.12 76 LEU A C 1
ATOM 600 O O . LEU A 1 76 ? 2.742 7.527 19.672 1 96.12 76 LEU A O 1
ATOM 604 N N . ALA A 1 77 ? 4.27 8.883 18.812 1 96.94 77 ALA A N 1
ATOM 605 C CA . ALA A 1 77 ? 4.594 8.008 17.688 1 96.94 77 ALA A CA 1
ATOM 606 C C . ALA A 1 77 ? 5.082 6.648 18.172 1 96.94 77 ALA A C 1
ATOM 608 O O . ALA A 1 77 ? 4.629 5.609 17.672 1 96.94 77 ALA A O 1
ATOM 609 N N . LYS A 1 78 ? 5.938 6.68 19.125 1 97.44 78 LYS A N 1
ATOM 610 C CA . LYS A 1 78 ? 6.492 5.438 19.656 1 97.44 78 LYS A CA 1
ATOM 611 C C . LYS A 1 78 ? 5.41 4.602 20.344 1 97.44 78 LYS A C 1
ATOM 613 O O . LYS A 1 78 ? 5.359 3.383 20.172 1 97.44 78 LYS A O 1
ATOM 618 N N . ALA A 1 79 ? 4.59 5.273 21.078 1 97.56 79 ALA A N 1
ATOM 619 C CA . ALA A 1 79 ? 3.512 4.578 21.781 1 97.56 79 ALA A CA 1
ATOM 620 C C . ALA A 1 79 ? 2.535 3.943 20.781 1 97.56 79 ALA A C 1
ATOM 622 O O . ALA A 1 79 ? 2.098 2.807 20.984 1 97.56 79 ALA A O 1
ATOM 623 N N . LEU A 1 80 ? 2.191 4.652 19.75 1 97.19 80 LEU A N 1
ATOM 624 C CA . LEU A 1 80 ? 1.284 4.141 18.734 1 97.19 80 LEU A CA 1
ATOM 625 C C . LEU A 1 80 ? 1.864 2.898 18.062 1 97.19 80 LEU A C 1
ATOM 627 O O . LEU A 1 80 ? 1.172 1.889 17.906 1 97.19 80 LEU A O 1
ATOM 631 N N . ILE A 1 81 ? 3.121 2.969 17.703 1 96.44 81 ILE A N 1
ATOM 632 C CA . ILE A 1 81 ? 3.76 1.833 17.047 1 96.44 81 ILE A CA 1
ATOM 633 C C . ILE A 1 81 ? 3.797 0.642 18 1 96.44 81 ILE A C 1
ATOM 635 O O . ILE A 1 81 ? 3.516 -0.491 17.594 1 96.44 81 ILE A O 1
ATOM 639 N N . ARG A 1 82 ? 4.125 0.91 19.219 1 96.56 82 ARG A N 1
ATOM 640 C CA . ARG A 1 82 ? 4.195 -0.145 20.219 1 96.56 82 ARG A CA 1
ATOM 641 C C . ARG A 1 82 ? 2.836 -0.812 20.406 1 96.56 82 ARG A C 1
ATOM 643 O O . ARG A 1 82 ? 2.736 -2.041 20.406 1 96.56 82 ARG A O 1
ATOM 650 N N . ASP A 1 83 ? 1.827 -0.075 20.5 1 96.44 83 ASP A N 1
ATOM 651 C CA . ASP A 1 83 ? 0.516 -0.587 20.891 1 96.44 83 ASP A CA 1
ATOM 652 C C . ASP A 1 83 ? -0.209 -1.195 19.688 1 96.44 83 ASP A C 1
ATOM 654 O O . ASP A 1 83 ? -0.978 -2.148 19.844 1 96.44 83 ASP A O 1
ATOM 658 N N . PHE A 1 84 ? -0.013 -0.658 18.531 1 94.44 84 PHE A N 1
ATOM 659 C CA . PHE A 1 84 ? -0.718 -1.154 17.359 1 94.44 84 PHE A CA 1
ATOM 660 C C . PHE A 1 84 ? 0.147 -2.143 16.594 1 94.44 84 PHE A C 1
ATOM 662 O O . PHE A 1 84 ? -0.357 -2.893 15.75 1 94.44 84 PHE A O 1
ATOM 669 N N . GLY A 1 85 ? 1.531 -2.072 16.828 1 92.38 85 GLY A N 1
ATOM 670 C CA . GLY A 1 85 ? 2.41 -3.07 16.234 1 92.38 85 GLY A CA 1
ATOM 671 C C . GLY A 1 85 ? 3.314 -2.506 15.156 1 92.38 85 GLY A C 1
ATOM 672 O O . GLY A 1 85 ? 4.527 -2.725 15.18 1 92.38 85 GLY A O 1
ATOM 673 N N . ASP A 1 86 ? 2.744 -1.778 14.219 1 92.25 86 ASP A N 1
ATOM 674 C CA . ASP A 1 86 ? 3.506 -1.192 13.125 1 92.25 86 ASP A CA 1
ATOM 675 C C . ASP A 1 86 ? 2.762 -0.009 12.508 1 92.25 86 ASP A C 1
ATOM 677 O O . ASP A 1 86 ? 1.633 0.292 12.898 1 92.25 86 ASP A O 1
ATOM 681 N N . ILE A 1 87 ? 3.451 0.674 11.617 1 93.88 87 ILE A N 1
ATOM 682 C CA . ILE A 1 87 ? 2.912 1.904 11.047 1 93.88 87 ILE A CA 1
ATOM 683 C C . ILE A 1 87 ? 1.641 1.595 10.258 1 93.88 87 ILE A C 1
ATOM 685 O O . ILE A 1 87 ? 0.681 2.369 10.289 1 93.88 87 ILE A O 1
ATOM 689 N N . TRP A 1 88 ? 1.642 0.448 9.555 1 91.75 88 TRP A N 1
ATOM 690 C CA . TRP A 1 88 ? 0.476 0.059 8.766 1 91.75 88 TRP A CA 1
ATOM 691 C C . TRP A 1 88 ? -0.749 -0.118 9.664 1 91.75 88 TRP A C 1
ATOM 693 O O . TRP A 1 88 ? -1.832 0.379 9.344 1 91.75 88 TRP A O 1
ATOM 703 N N . SER A 1 89 ? -0.553 -0.777 10.742 1 92.31 89 SER A N 1
ATOM 704 C CA . SER A 1 89 ? -1.646 -0.994 11.688 1 92.31 89 SER A CA 1
ATOM 705 C C . SER A 1 89 ? -2.139 0.324 12.273 1 92.31 89 SER A C 1
ATOM 707 O O . SER A 1 89 ? -3.332 0.489 12.531 1 92.31 89 SER A O 1
ATOM 709 N N . VAL A 1 90 ? -1.22 1.251 12.453 1 95.69 90 VAL A N 1
ATOM 710 C CA . VAL A 1 90 ? -1.6 2.551 13 1 95.69 90 VAL A CA 1
ATOM 711 C C . VAL A 1 90 ? -2.484 3.291 12 1 95.69 90 VAL A C 1
ATOM 713 O O . VAL A 1 90 ? -3.58 3.74 12.344 1 95.69 90 VAL A O 1
ATOM 716 N N . VAL A 1 91 ? -2.076 3.348 10.75 1 94.88 91 VAL A N 1
ATOM 717 C CA . VAL A 1 91 ? -2.738 4.215 9.781 1 94.88 91 VAL A CA 1
ATOM 718 C C . VAL A 1 91 ? -4.016 3.549 9.273 1 94.88 91 VAL A C 1
ATOM 720 O O . VAL A 1 91 ? -4.852 4.195 8.633 1 94.88 91 VAL A O 1
ATOM 723 N N . ASN A 1 92 ? -4.199 2.311 9.586 1 92.25 92 ASN A N 1
ATOM 724 C CA . ASN A 1 92 ? -5.418 1.621 9.172 1 92.25 92 ASN A CA 1
ATOM 725 C C . ASN A 1 92 ? -6.281 1.241 10.375 1 92.25 92 ASN A C 1
ATOM 727 O O . ASN A 1 92 ? -7.258 0.505 10.234 1 92.25 92 ASN A O 1
ATOM 731 N N . ALA A 1 93 ? -5.891 1.735 11.516 1 92.75 93 ALA A N 1
ATOM 732 C CA . ALA A 1 93 ? -6.676 1.46 12.719 1 92.75 93 ALA A CA 1
ATOM 733 C C . ALA A 1 93 ? -8.055 2.102 12.625 1 92.75 93 ALA A C 1
ATOM 735 O O . ALA A 1 93 ? -8.203 3.191 12.07 1 92.75 93 ALA A O 1
ATOM 736 N N . PRO A 1 94 ? -9.062 1.409 13.203 1 90.75 94 PRO A N 1
ATOM 737 C CA . PRO A 1 94 ? -10.375 2.057 13.25 1 90.75 94 PRO A CA 1
ATOM 738 C C . PRO A 1 94 ? -10.359 3.375 14.016 1 90.75 94 PRO A C 1
ATOM 740 O O . PRO A 1 94 ? -9.664 3.498 15.023 1 90.75 94 PRO A O 1
ATOM 743 N N . PRO A 1 95 ? -11.141 4.355 13.562 1 92.56 95 PRO A N 1
ATOM 744 C CA . PRO A 1 95 ? -11.117 5.695 14.164 1 92.56 95 PRO A CA 1
ATOM 745 C C . PRO A 1 95 ? -11.367 5.676 15.664 1 92.56 95 PRO A C 1
ATOM 747 O O . PRO A 1 95 ? -10.688 6.375 16.422 1 92.56 95 PRO A O 1
ATOM 750 N N . PRO A 1 96 ? -12.258 4.824 16.172 1 90.94 96 PRO A N 1
ATOM 751 C CA . PRO A 1 96 ? -12.5 4.832 17.609 1 90.94 96 PRO A CA 1
ATOM 752 C C . PRO A 1 96 ? -11.266 4.434 18.422 1 90.94 96 PRO A C 1
ATOM 754 O O . PRO A 1 96 ? -11.117 4.852 19.578 1 90.94 96 PRO A O 1
ATOM 757 N N . ARG A 1 97 ? -10.375 3.656 17.844 1 92.56 97 ARG A N 1
ATOM 758 C CA . ARG A 1 97 ? -9.172 3.229 18.547 1 92.56 97 ARG A CA 1
ATOM 759 C C . ARG A 1 97 ? -8.117 4.332 18.547 1 92.56 97 ARG A C 1
ATOM 761 O O . ARG A 1 97 ? -7.219 4.336 19.391 1 92.56 97 ARG A O 1
ATOM 768 N N . LEU A 1 98 ? -8.203 5.207 17.578 1 95.06 98 LEU A N 1
ATOM 769 C CA . LEU A 1 98 ? -7.238 6.297 17.453 1 95.06 98 LEU A CA 1
ATOM 770 C C . LEU A 1 98 ? -7.695 7.52 18.25 1 95.06 98 LEU A C 1
ATOM 772 O O . LEU A 1 98 ? -6.879 8.211 18.859 1 95.06 98 LEU A O 1
ATOM 776 N N . ARG A 1 99 ? -8.984 7.684 18.25 1 93.25 99 ARG A N 1
ATOM 777 C CA . ARG A 1 99 ? -9.547 8.883 18.875 1 93.25 99 ARG A CA 1
ATOM 778 C C . ARG A 1 99 ? -9.281 8.906 20.375 1 93.25 99 ARG A C 1
ATOM 780 O O . ARG A 1 99 ? -9.617 7.961 21.078 1 93.25 99 ARG A O 1
ATOM 787 N N . GLY A 1 100 ? -8.633 10.023 20.812 1 91 100 GLY A N 1
ATOM 788 C CA . GLY A 1 100 ? -8.398 10.203 22.234 1 91 100 GLY A CA 1
ATOM 789 C C . GLY A 1 100 ? -7.113 9.555 22.703 1 91 100 GLY A C 1
ATOM 790 O O . GLY A 1 100 ? -6.73 9.703 23.875 1 91 100 GLY A O 1
ATOM 791 N N . TYR A 1 101 ? -6.465 8.727 21.812 1 94.69 101 TYR A N 1
ATOM 792 C CA . TYR A 1 101 ? -5.164 8.18 22.188 1 94.69 101 TYR A CA 1
ATOM 793 C C . TYR A 1 101 ? -4.211 9.281 22.625 1 94.69 101 TYR A C 1
ATOM 795 O O . TYR A 1 101 ? -4.098 10.312 21.969 1 94.69 101 TYR A O 1
ATOM 803 N N . CYS A 1 102 ? -3.623 9.109 23.797 1 92.94 102 CYS A N 1
ATOM 804 C CA . CYS A 1 102 ? -2.826 10.219 24.312 1 92.94 102 CYS A CA 1
ATOM 805 C C . CYS A 1 102 ? -1.598 9.695 25.062 1 92.94 102 CYS A C 1
ATOM 807 O O . CYS A 1 102 ? -1.63 8.609 25.641 1 92.94 102 CYS A O 1
ATOM 809 N N . VAL A 1 103 ? -0.574 10.32 24.891 1 93.44 103 VAL A N 1
ATOM 810 C CA . VAL A 1 103 ? 0.65 10.172 25.656 1 93.44 103 VAL A CA 1
ATOM 811 C C . VAL A 1 103 ? 1.064 11.523 26.234 1 93.44 103 VAL A C 1
ATOM 813 O O . VAL A 1 103 ? 1.429 12.438 25.484 1 93.44 103 VAL A O 1
ATOM 816 N N . GLY A 1 104 ? 1.011 11.633 27.656 1 90.69 104 GLY A N 1
ATOM 817 C CA . GLY A 1 104 ? 1.236 12.93 28.266 1 90.69 104 GLY A CA 1
ATOM 818 C C . GLY A 1 104 ? 0.235 13.984 27.812 1 90.69 104 GLY A C 1
ATOM 819 O O . GLY A 1 104 ? -0.976 13.773 27.906 1 90.69 104 GLY A O 1
ATOM 820 N N . GLU A 1 105 ? 0.707 15.102 27.172 1 87.19 105 GLU A N 1
ATOM 821 C CA . GLU A 1 105 ? -0.159 16.219 26.781 1 87.19 105 GLU A CA 1
ATOM 822 C C . GLU A 1 105 ? -0.484 16.172 25.281 1 87.19 105 GLU A C 1
ATOM 824 O O . GLU A 1 105 ? -1.215 17.016 24.781 1 87.19 105 GLU A O 1
ATOM 829 N N . VAL A 1 106 ? 0.047 15.227 24.641 1 90.31 106 VAL A N 1
ATOM 830 C CA . VAL A 1 106 ? -0.172 15.125 23.203 1 90.31 106 VAL A CA 1
ATOM 831 C C . VAL A 1 106 ? -1.208 14.039 22.922 1 90.31 106 VAL A C 1
ATOM 833 O O . VAL A 1 106 ? -1.1 12.922 23.422 1 90.31 106 VAL A O 1
ATOM 836 N N . SER A 1 107 ? -2.246 14.398 22.219 1 89.25 107 SER A N 1
ATOM 837 C CA . SER A 1 107 ? -3.326 13.453 21.953 1 89.25 107 SER A CA 1
ATOM 838 C C . SER A 1 107 ? -3.816 13.562 20.516 1 89.25 107 SER A C 1
ATOM 840 O O . SER A 1 107 ? -3.58 14.57 19.844 1 89.25 107 SER A O 1
ATOM 842 N N . LEU A 1 108 ? -4.375 12.438 20.047 1 91.38 108 LEU A N 1
ATOM 843 C CA . LEU A 1 108 ? -5.16 12.445 18.812 1 91.38 108 LEU A CA 1
ATOM 844 C C . LEU A 1 108 ? -6.617 12.797 19.094 1 91.38 108 LEU A C 1
ATOM 846 O O . LEU A 1 108 ? -7.512 11.977 18.875 1 91.38 108 LEU A O 1
ATOM 850 N N . ALA A 1 109 ? -6.852 14.039 19.469 1 83.5 109 ALA A N 1
ATOM 851 C CA . ALA A 1 109 ? -8.164 14.414 20 1 83.5 109 ALA A CA 1
ATOM 852 C C . ALA A 1 109 ? -9.047 14.977 18.891 1 83.5 109 ALA A C 1
ATOM 854 O O . ALA A 1 109 ? -10.273 14.938 18.984 1 83.5 109 ALA A O 1
ATOM 855 N N . SER A 1 110 ? -8.477 15.406 17.859 1 87.19 110 SER A N 1
ATOM 856 C CA . SER A 1 110 ? -9.266 16.094 16.844 1 87.19 110 SER A CA 1
ATOM 857 C C . SER A 1 110 ? -9.586 15.164 15.672 1 87.19 110 SER A C 1
ATOM 859 O O . SER A 1 110 ? -8.836 14.227 15.391 1 87.19 110 SER A O 1
ATOM 861 N N . ASP A 1 111 ? -10.703 15.43 15 1 89.19 111 ASP A N 1
ATOM 862 C CA . ASP A 1 111 ? -11.062 14.734 13.773 1 89.19 111 ASP A CA 1
ATOM 863 C C . ASP A 1 111 ? -9.977 14.898 12.711 1 89.19 111 ASP A C 1
ATOM 865 O O . ASP A 1 111 ? -9.695 13.961 11.961 1 89.19 111 ASP A O 1
ATOM 869 N N . LYS A 1 112 ? -9.391 15.992 12.797 1 88.56 112 LYS A N 1
ATOM 870 C CA . LYS A 1 112 ? -8.328 16.266 11.844 1 88.56 112 LYS A CA 1
ATOM 871 C C . LYS A 1 112 ? -7.16 15.297 12.023 1 88.56 112 LYS A C 1
ATOM 873 O O . LYS A 1 112 ? -6.645 14.75 11.047 1 88.56 112 LYS A O 1
ATOM 878 N N . ALA A 1 113 ? -6.809 15.109 13.281 1 91.5 113 ALA A N 1
ATOM 879 C CA . ALA A 1 113 ? -5.664 14.242 13.562 1 91.5 113 ALA A CA 1
ATOM 880 C C . ALA A 1 113 ? -5.961 12.797 13.18 1 91.5 113 ALA A C 1
ATOM 882 O O . ALA A 1 113 ? -5.141 12.141 12.531 1 91.5 113 ALA A O 1
ATOM 883 N N . VAL A 1 114 ? -7.094 12.328 13.5 1 95 114 VAL A N 1
ATOM 884 C CA . VAL A 1 114 ? -7.488 10.953 13.195 1 95 114 VAL A CA 1
ATOM 885 C C . VAL A 1 114 ? -7.633 10.781 11.688 1 95 114 VAL A C 1
ATOM 887 O O . VAL A 1 114 ? -7.152 9.789 11.125 1 95 114 VAL A O 1
ATOM 890 N N . ALA A 1 115 ? -8.234 11.742 11.07 1 94.38 115 ALA A N 1
ATOM 891 C CA . ALA A 1 115 ? -8.445 11.688 9.625 1 94.38 115 ALA A CA 1
ATOM 892 C C . ALA A 1 115 ? -7.113 11.656 8.883 1 94.38 115 ALA A C 1
ATOM 894 O O . ALA A 1 115 ? -6.965 10.945 7.883 1 94.38 115 ALA A O 1
ATOM 895 N N . MET A 1 116 ? -6.184 12.398 9.398 1 91.88 116 MET A N 1
ATOM 896 C CA . MET A 1 116 ? -4.883 12.453 8.734 1 91.88 116 MET A CA 1
ATOM 897 C C . MET A 1 116 ? -4.203 11.086 8.766 1 91.88 116 MET A C 1
ATOM 899 O O . MET A 1 116 ? -3.705 10.609 7.742 1 91.88 116 MET A O 1
ATOM 903 N N . LEU A 1 117 ? -4.184 10.461 9.875 1 94.56 117 LEU A N 1
ATOM 904 C CA . LEU A 1 117 ? -3.592 9.133 9.984 1 94.56 117 LEU A CA 1
ATOM 905 C C . LEU A 1 117 ? -4.293 8.148 9.055 1 94.56 117 LEU A C 1
ATOM 907 O O . LEU A 1 117 ? -3.641 7.422 8.305 1 94.56 117 LEU A O 1
ATOM 911 N N . ARG A 1 118 ? -5.547 8.266 9.047 1 94.88 118 ARG A N 1
ATOM 912 C CA . ARG A 1 118 ? -6.328 7.32 8.258 1 94.88 118 ARG A CA 1
ATOM 913 C C . ARG A 1 118 ? -6.211 7.613 6.77 1 94.88 118 ARG A C 1
ATOM 915 O O . ARG A 1 118 ? -6.32 6.707 5.941 1 94.88 118 ARG A O 1
ATOM 922 N N . ALA A 1 119 ? -6.012 8.852 6.453 1 94.38 119 ALA A N 1
ATOM 923 C CA . ALA A 1 119 ? -5.832 9.219 5.051 1 94.38 119 ALA A CA 1
ATOM 924 C C . ALA A 1 119 ? -4.578 8.57 4.473 1 94.38 119 ALA A C 1
ATOM 926 O O . ALA A 1 119 ? -4.547 8.211 3.293 1 94.38 119 ALA A O 1
ATOM 927 N N . VAL A 1 120 ? -3.57 8.383 5.301 1 94.12 120 VAL A N 1
ATOM 928 C CA . VAL A 1 120 ? -2.342 7.723 4.875 1 94.12 120 VAL A CA 1
ATOM 929 C C . VAL A 1 120 ? -2.646 6.281 4.473 1 94.12 120 VAL A C 1
ATOM 931 O O . VAL A 1 120 ? -2.277 5.844 3.381 1 94.12 120 VAL A O 1
ATOM 934 N N . GLY A 1 121 ? -3.34 5.598 5.293 1 94.25 121 GLY A N 1
ATOM 935 C CA . GLY A 1 121 ? -3.748 4.238 4.984 1 94.25 121 GLY A CA 1
ATOM 936 C C . GLY A 1 121 ? -4.652 4.148 3.768 1 94.25 121 GLY A C 1
ATOM 937 O O . GLY A 1 121 ? -4.48 3.266 2.926 1 94.25 121 GLY A O 1
ATOM 938 N N . ALA A 1 122 ? -5.543 5.105 3.686 1 94.75 122 ALA A N 1
ATOM 939 C CA . ALA A 1 122 ? -6.492 5.133 2.576 1 94.75 122 ALA A CA 1
ATOM 940 C C . ALA A 1 122 ? -5.77 5.324 1.244 1 94.75 122 ALA A C 1
ATOM 942 O O . ALA A 1 122 ? -6.133 4.707 0.24 1 94.75 122 ALA A O 1
ATOM 943 N N . ALA A 1 123 ? -4.785 6.148 1.245 1 92.31 123 ALA A N 1
ATOM 944 C CA . ALA A 1 123 ? -4.012 6.367 0.026 1 92.31 123 ALA A CA 1
ATOM 945 C C . ALA A 1 123 ? -3.307 5.09 -0.416 1 92.31 123 ALA A C 1
ATOM 947 O O . ALA A 1 123 ? -3.285 4.766 -1.605 1 92.31 123 ALA A O 1
ATOM 948 N N . ALA A 1 124 ? -2.793 4.426 0.547 1 91.5 124 ALA A N 1
ATOM 949 C CA . ALA A 1 124 ? -2.133 3.156 0.259 1 91.5 124 ALA A CA 1
ATOM 950 C C . ALA A 1 124 ? -3.121 2.145 -0.317 1 91.5 124 ALA A C 1
ATOM 952 O O . ALA A 1 124 ? -2.83 1.486 -1.318 1 91.5 124 ALA A O 1
ATOM 953 N N . LEU A 1 125 ? -4.219 2.068 0.262 1 92.56 125 LEU A N 1
ATOM 954 C CA . LEU A 1 125 ? -5.238 1.124 -0.176 1 92.56 125 LEU A CA 1
ATOM 955 C C . LEU A 1 125 ? -5.734 1.469 -1.576 1 92.56 125 LEU A C 1
ATOM 957 O O . LEU A 1 125 ? -6.012 0.576 -2.379 1 92.56 125 LEU A O 1
ATOM 961 N N . ARG A 1 126 ? -5.812 2.725 -1.831 1 92.12 126 ARG A N 1
ATOM 962 C CA . ARG A 1 126 ? -6.191 3.156 -3.172 1 92.12 126 ARG A CA 1
ATOM 963 C C . ARG A 1 126 ? -5.172 2.693 -4.207 1 92.12 126 ARG A C 1
ATOM 965 O O . ARG A 1 126 ? -5.539 2.232 -5.289 1 92.12 126 ARG A O 1
ATOM 972 N N . GLY A 1 127 ? -3.992 2.857 -3.887 1 87.62 127 GLY A N 1
ATOM 973 C CA . GLY A 1 127 ? -2.941 2.379 -4.77 1 87.62 127 GLY A CA 1
ATOM 974 C C . GLY A 1 127 ? -3.018 0.887 -5.035 1 87.62 127 GLY A C 1
ATOM 975 O O . GLY A 1 127 ? -2.871 0.445 -6.176 1 87.62 127 GLY A O 1
ATOM 976 N N . MET A 1 128 ? -3.227 0.146 -4.008 1 89.69 128 MET A N 1
ATOM 977 C CA . MET A 1 128 ? -3.352 -1.302 -4.145 1 89.69 128 MET A CA 1
ATOM 978 C C . MET A 1 128 ? -4.547 -1.662 -5.02 1 89.69 128 MET A C 1
ATOM 980 O O . MET A 1 128 ? -4.449 -2.537 -5.883 1 89.69 128 MET A O 1
ATOM 984 N N . ARG A 1 129 ? -5.586 -0.974 -4.805 1 92.5 129 ARG A N 1
ATOM 985 C CA . ARG A 1 129 ? -6.793 -1.225 -5.582 1 92.5 129 ARG A CA 1
ATOM 986 C C . ARG A 1 129 ? -6.559 -0.948 -7.062 1 92.5 129 ARG A C 1
ATOM 988 O O . ARG A 1 129 ? -6.965 -1.735 -7.918 1 92.5 129 ARG A O 1
ATOM 995 N N . GLN A 1 130 ? -5.945 0.083 -7.348 1 88.44 130 GLN A N 1
ATOM 996 C CA . GLN A 1 130 ? -5.672 0.472 -8.727 1 88.44 130 GLN A CA 1
ATOM 997 C C . GLN A 1 130 ? -4.863 -0.601 -9.453 1 88.44 130 GLN A C 1
ATOM 999 O O . GLN A 1 130 ? -5.023 -0.796 -10.656 1 88.44 130 GLN A O 1
ATOM 1004 N N . ARG A 1 131 ? -4.109 -1.32 -8.781 1 85.62 131 ARG A N 1
ATOM 1005 C CA . ARG A 1 131 ? -3.227 -2.322 -9.375 1 85.62 131 ARG A CA 1
ATOM 1006 C C . ARG A 1 131 ? -4.004 -3.58 -9.75 1 85.62 131 ARG A C 1
ATOM 1008 O O . ARG A 1 131 ? -3.543 -4.375 -10.57 1 85.62 131 ARG A O 1
ATOM 1015 N N . VAL A 1 132 ? -5.113 -3.688 -9.133 1 93 132 VAL A N 1
ATOM 1016 C CA . VAL A 1 132 ? -5.836 -4.926 -9.406 1 93 132 VAL A CA 1
ATOM 1017 C C . VAL A 1 132 ? -7.055 -4.637 -10.273 1 93 132 VAL A C 1
ATOM 1019 O O . VAL A 1 132 ? -7.598 -5.539 -10.914 1 93 132 VAL A O 1
ATOM 1022 N N . MET A 1 133 ? -7.449 -3.371 -10.344 1 93.88 133 MET A N 1
ATOM 1023 C CA . MET A 1 133 ? -8.602 -3.004 -11.164 1 93.88 133 MET A CA 1
ATOM 1024 C C . MET A 1 133 ? -8.281 -3.137 -12.648 1 93.88 133 MET A C 1
ATOM 1026 O O . MET A 1 133 ? -7.18 -2.789 -13.078 1 93.88 133 MET A O 1
ATOM 1030 N N . ASP A 1 134 ? -9.273 -3.672 -13.391 1 94.75 134 ASP A N 1
ATOM 1031 C CA . ASP A 1 134 ? -9.195 -3.826 -14.836 1 94.75 134 ASP A CA 1
ATOM 1032 C C . ASP A 1 134 ? -8.047 -4.746 -15.234 1 94.75 134 ASP A C 1
ATOM 1034 O O . ASP A 1 134 ? -7.371 -4.508 -16.234 1 94.75 134 ASP A O 1
ATOM 1038 N N . ARG A 1 135 ? -7.727 -5.676 -14.359 1 92.25 135 ARG A N 1
ATOM 1039 C CA . ARG A 1 135 ? -6.715 -6.695 -14.609 1 92.25 135 ARG A CA 1
ATOM 1040 C C . ARG A 1 135 ? -7.305 -8.102 -14.477 1 92.25 135 ARG A C 1
ATOM 1042 O O . ARG A 1 135 ? -8.234 -8.312 -13.703 1 92.25 135 ARG A O 1
ATOM 1049 N N . PRO A 1 136 ? -6.723 -8.992 -15.266 1 94 136 PRO A N 1
ATOM 1050 C CA . PRO A 1 136 ? -7.195 -10.367 -15.109 1 94 136 PRO A CA 1
ATOM 1051 C C . PRO A 1 136 ? -6.922 -10.93 -13.719 1 94 136 PRO A C 1
ATOM 1053 O O . PRO A 1 136 ? -5.766 -11.008 -13.289 1 94 136 PRO A O 1
ATOM 1056 N N . VAL A 1 137 ? -7.91 -11.367 -13.062 1 92.31 137 VAL A N 1
ATOM 1057 C CA . VAL A 1 137 ? -7.84 -11.711 -11.641 1 92.31 137 VAL A CA 1
ATOM 1058 C C . VAL A 1 137 ? -7.008 -12.977 -11.461 1 92.31 137 VAL A C 1
ATOM 1060 O O . VAL A 1 137 ? -6.242 -13.094 -10.5 1 92.31 137 VAL A O 1
ATOM 1063 N N . LEU A 1 138 ? -7.145 -13.922 -12.352 1 86.5 138 LEU A N 1
ATOM 1064 C CA . LEU A 1 138 ? -6.438 -15.188 -12.195 1 86.5 138 LEU A CA 1
ATOM 1065 C C . LEU A 1 138 ? -4.93 -14.977 -12.289 1 86.5 138 LEU A C 1
ATOM 1067 O O . LEU A 1 138 ? -4.164 -15.617 -11.57 1 86.5 138 LEU A O 1
ATOM 1071 N N . ALA A 1 139 ? -4.539 -14.062 -13.133 1 86 139 ALA A N 1
ATOM 1072 C CA . ALA A 1 139 ? -3.121 -13.773 -13.32 1 86 139 ALA A CA 1
ATOM 1073 C C . ALA A 1 139 ? -2.586 -12.914 -12.18 1 86 139 ALA A C 1
ATOM 1075 O O . ALA A 1 139 ? -1.374 -12.836 -11.969 1 86 139 ALA A O 1
ATOM 1076 N N . ASN A 1 140 ? -3.518 -12.312 -11.484 1 89 140 ASN A N 1
ATOM 1077 C CA . ASN A 1 140 ? -3.139 -11.391 -10.422 1 89 140 ASN A CA 1
ATOM 1078 C C . ASN A 1 140 ? -3.791 -11.766 -9.094 1 89 140 ASN A C 1
ATOM 1080 O O . ASN A 1 140 ? -4.152 -10.891 -8.305 1 89 140 ASN A O 1
ATOM 1084 N N . TRP A 1 141 ? -3.914 -13 -8.898 1 91.19 141 TRP A N 1
ATOM 1085 C CA . TRP A 1 141 ? -4.703 -13.508 -7.781 1 91.19 141 TRP A CA 1
ATOM 1086 C C . TRP A 1 141 ? -4.098 -13.078 -6.449 1 91.19 141 TRP A C 1
ATOM 1088 O O . TRP A 1 141 ? -4.805 -12.578 -5.57 1 91.19 141 TRP A O 1
ATOM 1098 N N . GLN A 1 142 ? -2.832 -13.234 -6.312 1 89.19 142 GLN A N 1
ATOM 1099 C CA . GLN A 1 142 ? -2.189 -12.906 -5.043 1 89.19 142 GLN A CA 1
ATOM 1100 C C . GLN A 1 142 ? -2.291 -11.406 -4.754 1 89.19 142 GLN A C 1
ATOM 1102 O O . GLN A 1 142 ? -2.514 -11.008 -3.609 1 89.19 142 GLN A O 1
ATOM 1107 N N . SER A 1 143 ? -2.096 -10.609 -5.785 1 91.81 143 SER A N 1
ATOM 1108 C CA . SER A 1 143 ? -2.254 -9.172 -5.609 1 91.81 143 SER A CA 1
ATOM 1109 C C . SER A 1 143 ? -3.666 -8.82 -5.16 1 91.81 143 SER A C 1
ATOM 1111 O O . SER A 1 143 ? -3.854 -7.949 -4.305 1 91.81 143 SER A O 1
ATOM 1113 N N . LEU A 1 144 ? -4.582 -9.469 -5.715 1 94 144 LEU A N 1
ATOM 1114 C CA . LEU A 1 144 ? -5.973 -9.25 -5.336 1 94 144 LEU A CA 1
ATOM 1115 C C . LEU A 1 144 ? -6.207 -9.641 -3.883 1 94 144 LEU A C 1
ATOM 1117 O O . LEU A 1 144 ? -6.852 -8.906 -3.131 1 94 144 LEU A O 1
ATOM 1121 N N . LEU A 1 145 ? -5.648 -10.773 -3.506 1 93.31 145 LEU A N 1
ATOM 1122 C CA . LEU A 1 145 ? -5.789 -11.234 -2.129 1 93.31 145 LEU A CA 1
ATOM 1123 C C . LEU A 1 145 ? -5.105 -10.266 -1.163 1 93.31 145 LEU A C 1
ATOM 1125 O O . LEU A 1 145 ? -5.637 -9.977 -0.089 1 93.31 145 LEU A O 1
ATOM 1129 N N . ASP A 1 146 ? -3.961 -9.797 -1.538 1 92 146 ASP A N 1
ATOM 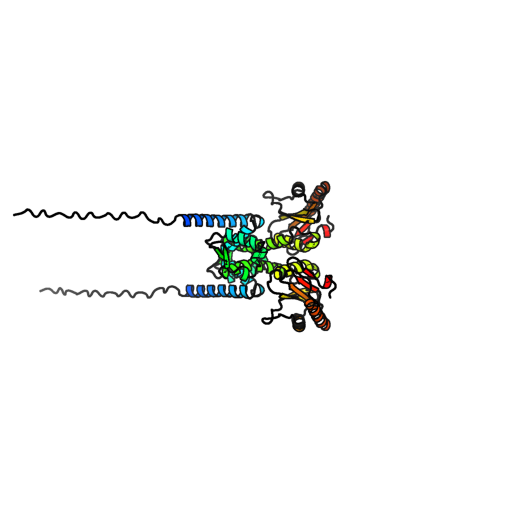1130 C CA . ASP A 1 146 ? -3.242 -8.828 -0.713 1 92 146 ASP A CA 1
ATOM 1131 C C . ASP A 1 146 ? -4.062 -7.555 -0.515 1 92 146 ASP A C 1
ATOM 1133 O O . ASP A 1 146 ? -4.137 -7.023 0.595 1 92 146 ASP A O 1
ATOM 1137 N N . TYR A 1 147 ? -4.652 -7.102 -1.579 1 93.81 147 TYR A N 1
ATOM 1138 C CA . TYR A 1 147 ? -5.5 -5.914 -1.506 1 93.81 147 TYR A CA 1
ATOM 1139 C C . TYR A 1 147 ? -6.68 -6.145 -0.568 1 93.81 147 TYR A C 1
ATOM 1141 O O . TYR A 1 147 ? -6.926 -5.348 0.339 1 93.81 147 TYR A O 1
ATOM 1149 N N . CYS A 1 148 ? -7.387 -7.215 -0.755 1 94.81 148 CYS A N 1
ATOM 1150 C CA . CYS A 1 148 ? -8.547 -7.512 0.074 1 94.81 148 CYS A CA 1
ATOM 1151 C C . CYS A 1 148 ? -8.156 -7.641 1.54 1 94.81 148 CYS A C 1
ATOM 1153 O O . CYS A 1 148 ? -8.852 -7.137 2.422 1 94.81 148 CYS A O 1
ATOM 1155 N N . THR A 1 149 ? -7.059 -8.297 1.756 1 92.75 149 THR A N 1
ATOM 1156 C CA . THR A 1 149 ? -6.57 -8.453 3.123 1 92.75 149 THR A CA 1
ATOM 1157 C C . THR A 1 149 ? -6.262 -7.098 3.746 1 92.75 149 THR A C 1
ATOM 1159 O O . THR A 1 149 ? -6.695 -6.809 4.863 1 92.75 149 THR A O 1
ATOM 1162 N N . ALA A 1 150 ? -5.559 -6.312 3.014 1 90.81 150 ALA A N 1
ATOM 1163 C CA . ALA A 1 150 ? -5.203 -4.98 3.506 1 90.81 150 ALA A CA 1
ATOM 1164 C C . ALA A 1 150 ? -6.449 -4.152 3.801 1 90.81 150 ALA A C 1
ATOM 1166 O O . ALA A 1 150 ? -6.504 -3.438 4.801 1 90.81 150 ALA A O 1
ATOM 1167 N N . ALA A 1 151 ? -7.434 -4.277 2.998 1 91.31 151 ALA A N 1
ATOM 1168 C CA . ALA A 1 151 ? -8.633 -3.449 3.078 1 91.31 151 ALA A CA 1
ATOM 1169 C C . ALA A 1 151 ? -9.555 -3.93 4.195 1 91.31 151 ALA A C 1
ATOM 1171 O O . ALA A 1 151 ? -10.312 -3.143 4.77 1 91.31 151 ALA A O 1
ATOM 1172 N N . MET A 1 152 ? -9.398 -5.207 4.59 1 91.44 152 MET A N 1
ATOM 1173 C CA . MET A 1 152 ? -10.492 -5.754 5.395 1 91.44 152 MET A CA 1
ATOM 1174 C C . MET A 1 152 ? -9.969 -6.289 6.723 1 91.44 152 MET A C 1
ATOM 1176 O O . MET A 1 152 ? -10.742 -6.465 7.668 1 91.44 152 MET A O 1
ATOM 1180 N N . ALA A 1 153 ? -8.727 -6.578 6.816 1 87.38 153 ALA A N 1
ATOM 1181 C CA . ALA A 1 153 ? -8.18 -7.312 7.957 1 87.38 153 ALA A CA 1
ATOM 1182 C C . ALA A 1 153 ? -8.398 -6.543 9.258 1 87.38 153 ALA A C 1
ATOM 1184 O O . ALA A 1 153 ? -8.562 -7.145 10.32 1 87.38 153 ALA A O 1
ATOM 1185 N N . HIS A 1 154 ? -8.477 -5.191 9.156 1 83 154 HIS A N 1
ATOM 1186 C CA . HIS A 1 154 ? -8.516 -4.395 10.375 1 83 154 HIS A CA 1
ATOM 1187 C C . HIS A 1 154 ? -9.93 -3.877 10.641 1 83 154 HIS A C 1
ATOM 1189 O O . HIS A 1 154 ? -10.141 -3.098 11.578 1 83 154 HIS A O 1
ATOM 1195 N N . GLN A 1 155 ? -10.805 -4.371 9.867 1 85.88 155 GLN A N 1
ATOM 1196 C CA . GLN A 1 155 ? -12.188 -3.953 10.078 1 85.88 155 GLN A CA 1
ATOM 1197 C C . GLN A 1 155 ? -12.773 -4.609 11.32 1 85.88 155 GLN A C 1
ATOM 1199 O O . GLN A 1 155 ? -12.734 -5.832 11.469 1 85.88 155 GLN A O 1
ATOM 1204 N N . PRO A 1 156 ? -13.32 -3.775 12.211 1 85.06 156 PRO A N 1
ATOM 1205 C CA . PRO A 1 156 ? -13.828 -4.324 13.469 1 85.06 156 PRO A CA 1
ATOM 1206 C C . PRO A 1 156 ? -15.141 -5.09 13.289 1 85.06 156 PRO A C 1
ATOM 1208 O O . PRO A 1 156 ? -15.531 -5.867 14.164 1 85.06 156 PRO A O 1
ATOM 1211 N N . MET A 1 157 ? -15.836 -4.922 12.211 1 87.75 157 MET A N 1
ATOM 1212 C CA . MET A 1 157 ? -17.078 -5.621 11.906 1 87.75 157 MET A CA 1
ATOM 1213 C C . MET A 1 157 ? -16.922 -6.473 10.648 1 87.75 157 MET A C 1
ATOM 1215 O O . MET A 1 157 ? -16.047 -6.227 9.828 1 87.75 157 MET A O 1
ATOM 1219 N N . GLU A 1 158 ? -17.719 -7.488 10.633 1 90.38 158 GLU A N 1
ATOM 1220 C CA . GLU A 1 158 ? -17.734 -8.305 9.422 1 90.38 158 GLU A CA 1
ATOM 1221 C C . GLU A 1 158 ? -18.219 -7.504 8.219 1 90.38 158 GLU A C 1
ATOM 1223 O O . GLU A 1 158 ? -19.203 -6.777 8.312 1 90.38 158 GLU A O 1
ATOM 1228 N N . GLN A 1 159 ? -17.484 -7.551 7.238 1 90.12 159 GLN A N 1
ATOM 1229 C CA . GLN A 1 159 ? -17.781 -6.887 5.973 1 90.12 159 GLN A CA 1
ATOM 1230 C C . GLN A 1 159 ? -17.781 -7.879 4.816 1 90.12 159 GLN A C 1
ATOM 1232 O O . GLN A 1 159 ? -16.938 -8.781 4.758 1 90.12 159 GLN A O 1
ATOM 1237 N N . PHE A 1 160 ? -18.797 -7.734 4.004 1 93.56 160 PHE A N 1
ATOM 1238 C CA . PHE A 1 160 ? -18.906 -8.555 2.801 1 93.56 160 PHE A CA 1
ATOM 1239 C C . PHE A 1 160 ? -18.594 -7.734 1.556 1 93.56 160 PHE A C 1
ATOM 1241 O O . PHE A 1 160 ? -19.203 -6.688 1.323 1 93.56 160 PHE A O 1
ATOM 1248 N N . ARG A 1 161 ? -17.641 -8.195 0.793 1 95.31 161 ARG A N 1
ATOM 1249 C CA . ARG A 1 161 ? -17.141 -7.52 -0.399 1 95.31 161 ARG A CA 1
ATOM 1250 C C . ARG A 1 161 ? -17.391 -8.359 -1.649 1 95.31 161 ARG A C 1
ATOM 1252 O O . ARG A 1 161 ? -17.172 -9.57 -1.642 1 95.31 161 ARG A O 1
ATOM 1259 N N . LEU A 1 162 ? -17.891 -7.684 -2.67 1 97 162 LEU A N 1
ATOM 1260 C CA . LEU A 1 162 ? -18.172 -8.328 -3.951 1 97 162 LEU A CA 1
ATOM 1261 C C . LEU A 1 162 ? -17.234 -7.797 -5.035 1 97 162 LEU A C 1
ATOM 1263 O O . LEU A 1 162 ? -17.141 -6.582 -5.238 1 97 162 LEU A O 1
ATOM 1267 N N . LEU A 1 163 ? -16.578 -8.695 -5.664 1 98.12 163 LEU A N 1
ATOM 1268 C CA . LEU A 1 163 ? -15.727 -8.375 -6.805 1 98.12 163 LEU A CA 1
ATOM 1269 C C . LEU A 1 163 ? -16.359 -8.875 -8.102 1 98.12 163 LEU A C 1
ATOM 1271 O O . LEU A 1 163 ? -16.641 -10.07 -8.234 1 98.12 163 LEU A O 1
ATOM 1275 N N . PHE A 1 164 ? -16.578 -7.984 -9.016 1 98.56 164 PHE A N 1
ATOM 12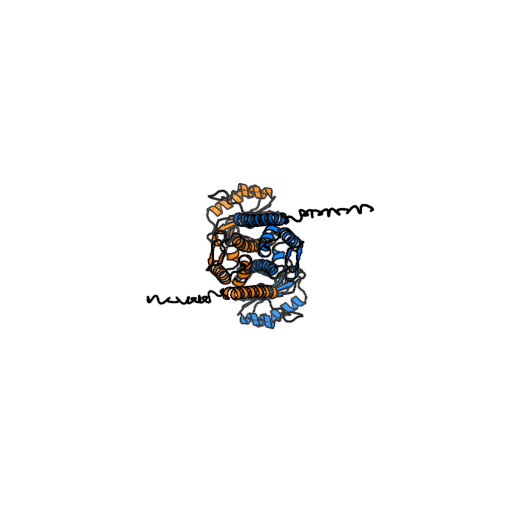76 C CA . PHE A 1 164 ? -17.266 -8.312 -10.258 1 98.56 164 PHE A CA 1
ATOM 1277 C C . PHE A 1 164 ? -16.281 -8.383 -11.422 1 98.56 164 PHE A C 1
ATOM 1279 O O . PHE A 1 164 ? -15.43 -7.508 -11.578 1 98.56 164 PHE A O 1
ATOM 1286 N N . LEU A 1 165 ? -16.453 -9.367 -12.203 1 98.62 165 LEU A N 1
ATOM 1287 C CA . LEU A 1 165 ? -15.516 -9.609 -13.289 1 98.62 165 LEU A CA 1
ATOM 1288 C C . LEU A 1 165 ? -16.234 -9.602 -14.633 1 98.62 165 LEU A C 1
ATOM 1290 O O . LEU A 1 165 ? -17.406 -9.977 -14.719 1 98.62 165 LEU A O 1
ATOM 1294 N N . ASP A 1 166 ? -15.547 -9.18 -15.625 1 98.31 166 ASP A N 1
ATOM 1295 C CA . ASP A 1 166 ? -16.109 -9.266 -16.969 1 98.31 166 ASP A CA 1
ATOM 1296 C C . ASP A 1 166 ? -15.773 -10.609 -17.609 1 98.31 166 ASP A C 1
ATOM 1298 O O . ASP A 1 166 ? -15.297 -11.531 -16.938 1 98.31 166 ASP A O 1
ATOM 1302 N N . ARG A 1 167 ? -16.062 -10.758 -18.859 1 97.06 167 ARG A N 1
ATOM 1303 C CA . ARG A 1 167 ? -15.93 -12.031 -19.547 1 97.06 167 ARG A CA 1
ATOM 1304 C C . ARG A 1 167 ? -14.469 -12.445 -19.672 1 97.06 167 ARG A C 1
ATOM 1306 O O . ARG A 1 167 ? -14.156 -13.633 -19.781 1 97.06 167 ARG A O 1
ATOM 1313 N N . LYS A 1 168 ? -13.602 -11.477 -19.625 1 97.06 168 LYS A N 1
ATOM 1314 C CA . LYS A 1 168 ? -12.172 -11.758 -19.688 1 97.06 168 LYS A CA 1
ATOM 1315 C C . LYS A 1 168 ? -11.594 -11.93 -18.281 1 97.06 168 LYS A C 1
ATOM 1317 O O . LYS A 1 168 ? -10.375 -12 -18.125 1 97.06 168 LYS A O 1
ATOM 1322 N N . ASN A 1 169 ? -12.477 -11.875 -17.281 1 97.25 169 ASN A N 1
ATOM 1323 C CA . ASN A 1 169 ? -12.141 -12.039 -15.883 1 97.25 169 ASN A CA 1
ATOM 1324 C C . ASN A 1 169 ? -11.328 -10.859 -15.352 1 97.25 169 ASN A C 1
ATOM 1326 O O . ASN A 1 169 ? -10.469 -11.023 -14.492 1 97.25 169 ASN A O 1
ATOM 1330 N N . LYS A 1 170 ? -11.562 -9.781 -15.969 1 98 170 LYS A N 1
ATOM 1331 C CA . LYS A 1 170 ? -11.008 -8.547 -15.414 1 98 170 LYS A CA 1
ATOM 1332 C C . LYS A 1 170 ? -11.883 -8.008 -14.289 1 98 170 LYS A C 1
ATOM 1334 O O . LYS A 1 170 ? -13.117 -8.039 -14.383 1 98 170 LYS A O 1
ATOM 1339 N N . LEU A 1 171 ? -11.258 -7.457 -13.273 1 98.12 171 LEU A N 1
ATOM 1340 C CA . LEU A 1 171 ? -12.008 -6.848 -12.18 1 98.12 171 LEU A CA 1
ATOM 1341 C C . LEU A 1 171 ? -12.633 -5.527 -12.609 1 98.12 171 LEU A C 1
ATOM 1343 O O . LEU A 1 171 ? -11.922 -4.547 -12.844 1 98.12 171 LEU A O 1
ATOM 1347 N N . ILE A 1 172 ? -13.898 -5.477 -12.664 1 97.94 172 ILE A N 1
ATOM 1348 C CA . ILE A 1 172 ? -14.531 -4.289 -13.227 1 97.94 172 ILE A CA 1
ATOM 1349 C C . ILE A 1 172 ? -15.203 -3.482 -12.117 1 97.94 172 ILE A C 1
ATOM 1351 O O . ILE A 1 172 ? -15.539 -2.312 -12.305 1 97.94 172 ILE A O 1
ATOM 1355 N N . ALA A 1 173 ? -15.453 -4.117 -10.953 1 97.38 173 ALA A N 1
ATOM 1356 C CA . ALA A 1 173 ? -16.047 -3.406 -9.82 1 97.38 173 ALA A CA 1
ATOM 1357 C C . ALA A 1 173 ? -15.711 -4.094 -8.5 1 97.38 173 ALA A C 1
ATOM 1359 O O . ALA A 1 173 ? -15.547 -5.312 -8.453 1 97.38 173 ALA A O 1
ATOM 1360 N N . ASP A 1 174 ? -15.555 -3.344 -7.473 1 96.06 174 ASP A N 1
ATOM 1361 C CA . ASP A 1 174 ? -15.281 -3.682 -6.078 1 96.06 174 ASP A CA 1
ATOM 1362 C C . ASP A 1 174 ? -16.266 -2.982 -5.141 1 96.06 174 ASP A C 1
ATOM 1364 O O . ASP A 1 174 ? -16.219 -1.762 -4.984 1 96.06 174 ASP A O 1
ATOM 1368 N N . GLU A 1 175 ? -17.156 -3.803 -4.531 1 93.81 175 GLU A N 1
ATOM 1369 C CA . GLU A 1 175 ? -18.203 -3.172 -3.748 1 93.81 175 GLU A CA 1
ATOM 1370 C C . GLU A 1 175 ? -18.344 -3.834 -2.381 1 93.81 175 GLU A C 1
ATOM 1372 O O . GLU A 1 175 ? -18.375 -5.062 -2.277 1 93.81 175 GLU A O 1
ATOM 1377 N N . VAL A 1 176 ? -18.391 -3.008 -1.382 1 91.31 176 VAL A N 1
ATOM 1378 C CA . VAL A 1 176 ? -18.719 -3.508 -0.051 1 91.31 176 VAL A CA 1
ATOM 1379 C C . VAL A 1 176 ? -20.234 -3.496 0.147 1 91.31 176 VAL A C 1
ATOM 1381 O O . VAL A 1 176 ? -20.891 -2.49 -0.128 1 91.31 176 VAL A O 1
ATOM 1384 N N . GLN A 1 177 ? -20.719 -4.652 0.374 1 81.94 177 GLN A N 1
ATOM 1385 C CA . GLN A 1 177 ? -22.156 -4.723 0.617 1 81.94 177 GLN A CA 1
ATOM 1386 C C . GLN A 1 177 ? -22.516 -4.102 1.963 1 81.94 177 GLN A C 1
ATOM 1388 O O . GLN A 1 177 ? -21.828 -4.336 2.963 1 81.94 177 GLN A O 1
ATOM 1393 N N . GLN A 1 178 ? -23.094 -2.883 1.847 1 61.97 178 GLN A N 1
ATOM 1394 C CA . GLN A 1 178 ? -23.438 -2.029 2.977 1 61.97 178 GLN A CA 1
ATOM 1395 C C . GLN A 1 178 ? -24.203 -2.812 4.043 1 61.97 178 GLN A C 1
ATOM 1397 O O . GLN A 1 178 ? -24.922 -3.76 3.727 1 61.97 178 GLN A O 1
ATOM 1402 N N . THR A 1 179 ? -23.547 -2.924 5.227 1 51.66 179 THR A N 1
ATOM 1403 C CA . THR A 1 179 ? -24.203 -3.346 6.449 1 51.66 179 THR A CA 1
ATOM 1404 C C . THR A 1 179 ? -25.672 -2.918 6.441 1 51.66 179 THR A C 1
ATOM 1406 O O . THR A 1 179 ? -25.984 -1.728 6.336 1 51.66 179 THR A O 1
ATOM 1409 N N . GLY A 1 180 ? -26.438 -3.605 5.734 1 43.53 180 GLY A N 1
ATOM 1410 C CA . GLY A 1 180 ? -27.828 -3.246 6.008 1 43.53 180 GLY A CA 1
ATOM 1411 C C . GLY A 1 180 ? -28.016 -2.576 7.355 1 43.53 180 GLY A C 1
ATOM 1412 O O . GLY A 1 180 ? -27.031 -2.316 8.062 1 43.53 180 GLY A O 1
ATOM 1413 N N . THR A 1 181 ? -29.281 -2.678 7.918 1 43.84 181 THR A N 1
ATOM 1414 C CA . THR A 1 181 ? -29.766 -2.172 9.195 1 43.84 181 THR A CA 1
ATOM 1415 C C . THR A 1 181 ? -28.891 -2.639 10.344 1 43.84 181 THR A C 1
ATOM 1417 O O . THR A 1 181 ? -28.078 -3.555 10.18 1 43.84 181 THR A O 1
ATOM 1420 N N . VAL A 1 182 ? -29.062 -2.213 11.594 1 42.72 182 VAL A N 1
ATOM 1421 C CA . VAL A 1 182 ? -28.453 -2.354 12.914 1 42.72 182 VAL A CA 1
ATOM 1422 C C . VAL A 1 182 ? -27.938 -3.777 13.094 1 42.72 182 VAL A C 1
ATOM 1424 O O . VAL A 1 182 ? -26.875 -3.986 13.695 1 42.72 182 VAL A O 1
ATOM 1427 N N . ASP A 1 183 ? -28.578 -4.918 12.836 1 45.09 183 ASP A N 1
ATOM 1428 C CA . ASP A 1 183 ? -28.344 -6.191 13.508 1 45.09 183 ASP A CA 1
ATOM 1429 C C . ASP A 1 183 ? -27.516 -7.125 12.633 1 45.09 183 ASP A C 1
ATOM 1431 O O . ASP A 1 183 ? -26.859 -8.047 13.133 1 45.09 183 ASP A O 1
ATOM 1435 N N . HIS A 1 184 ? -27.828 -7.477 11.461 1 48.81 184 HIS A N 1
ATOM 1436 C CA . HIS A 1 184 ? -27.172 -8.547 10.703 1 48.81 184 HIS A CA 1
ATOM 1437 C C . HIS A 1 184 ? -27.078 -8.188 9.227 1 48.81 184 HIS A C 1
ATOM 1439 O O . HIS A 1 184 ? -28.047 -7.684 8.633 1 48.81 184 HIS A O 1
ATOM 1445 N N . THR A 1 185 ? -25.969 -7.75 8.664 1 52 185 THR A N 1
ATOM 1446 C CA . THR A 1 185 ? -25.922 -7.469 7.234 1 52 185 THR A CA 1
ATOM 1447 C C . THR A 1 185 ? -25.984 -8.766 6.426 1 52 185 THR A C 1
ATOM 1449 O O . THR A 1 185 ? -24.953 -9.398 6.191 1 52 185 THR A O 1
ATOM 1452 N N . PRO A 1 186 ? -27.109 -9.5 6.449 1 61.94 186 PRO A N 1
ATOM 1453 C CA . PRO A 1 186 ? -27.094 -10.703 5.609 1 61.94 186 PRO A CA 1
ATOM 1454 C C . PRO A 1 186 ? -26.828 -10.391 4.141 1 61.94 186 PRO A C 1
ATOM 1456 O O . PRO A 1 186 ? -27.172 -9.305 3.662 1 61.94 186 PRO A O 1
ATOM 1459 N N . VAL A 1 187 ? -25.766 -10.922 3.58 1 78.19 187 VAL A N 1
ATOM 1460 C CA . VAL A 1 187 ? -25.594 -10.922 2.133 1 78.19 187 VAL A CA 1
ATOM 1461 C C . VAL A 1 187 ? -26.75 -11.648 1.466 1 78.19 187 VAL A C 1
ATOM 1463 O O . VAL A 1 187 ? -2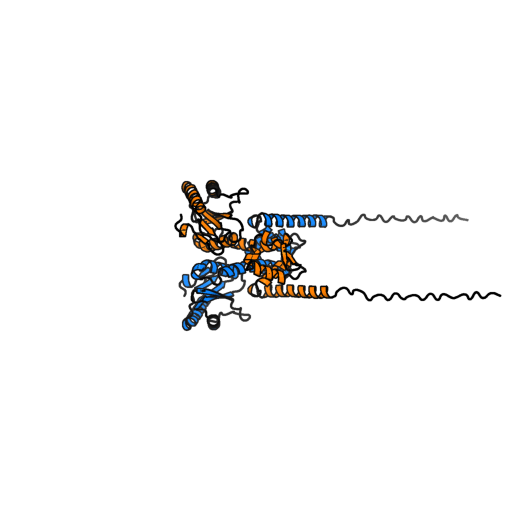7 -12.82 1.742 1 78.19 187 VAL A O 1
ATOM 1466 N N . TYR A 1 188 ? -27.641 -10.859 0.786 1 85.75 188 TYR A N 1
ATOM 1467 C CA . TYR A 1 188 ? -28.766 -11.461 0.084 1 85.75 188 TYR A CA 1
ATOM 1468 C C . TYR A 1 188 ? -28.375 -11.883 -1.326 1 85.75 188 TYR A C 1
ATOM 1470 O O . TYR A 1 188 ? -27.938 -11.055 -2.131 1 85.75 188 TYR A O 1
ATOM 1478 N N . PRO A 1 189 ? -28.547 -13.203 -1.583 1 92 189 PRO A N 1
ATOM 1479 C CA . PRO A 1 189 ? -28.188 -13.695 -2.918 1 92 189 PRO A CA 1
ATOM 1480 C C . PRO A 1 189 ? -28.844 -12.891 -4.035 1 92 189 PRO A C 1
ATOM 1482 O O . PRO A 1 189 ? -28.203 -12.602 -5.051 1 92 189 PRO A O 1
ATOM 1485 N N . ARG A 1 190 ? -30.031 -12.414 -3.805 1 90.31 190 ARG A N 1
ATOM 1486 C CA . ARG A 1 190 ? -30.75 -11.648 -4.812 1 90.31 190 ARG A CA 1
ATOM 1487 C C . ARG A 1 190 ? -30.031 -10.336 -5.121 1 90.31 190 ARG A C 1
ATOM 1489 O O . ARG A 1 190 ? -29.922 -9.938 -6.285 1 90.31 190 ARG A O 1
ATOM 1496 N N . GLU A 1 191 ? -29.594 -9.719 -4.059 1 91.56 191 GLU A N 1
ATOM 1497 C CA . GLU A 1 191 ? -28.891 -8.453 -4.238 1 91.56 191 GLU A CA 1
ATOM 1498 C C . GLU A 1 191 ? -27.547 -8.656 -4.953 1 91.56 191 GLU A C 1
ATOM 1500 O O . GLU A 1 191 ? -27.156 -7.84 -5.781 1 91.56 191 GLU A O 1
ATOM 1505 N N . VAL A 1 192 ? -26.891 -9.711 -4.68 1 94.88 192 VAL A N 1
ATOM 1506 C CA . VAL A 1 192 ? -25.609 -10.031 -5.289 1 94.88 192 VAL A CA 1
ATOM 1507 C C . VAL A 1 192 ? -25.781 -10.219 -6.797 1 94.88 192 VAL A C 1
ATOM 1509 O O . VAL A 1 192 ? -25.047 -9.617 -7.59 1 94.88 192 VAL A O 1
ATOM 1512 N N . VAL A 1 193 ? -26.766 -10.977 -7.141 1 95.31 193 VAL A N 1
ATOM 1513 C CA . VAL A 1 193 ? -26.984 -11.289 -8.547 1 95.31 193 VAL A CA 1
ATOM 1514 C C . VAL A 1 193 ? -27.5 -10.047 -9.281 1 95.31 193 VAL A C 1
ATOM 1516 O O . VAL A 1 193 ? -27.141 -9.805 -10.43 1 95.31 193 VAL A O 1
ATOM 1519 N N . ARG A 1 194 ? -28.375 -9.297 -8.625 1 95.25 194 ARG A N 1
ATOM 1520 C CA . ARG A 1 194 ? -28.859 -8.062 -9.219 1 95.25 194 ARG A CA 1
ATOM 1521 C C . ARG A 1 194 ? -27.703 -7.137 -9.602 1 95.25 194 ARG A C 1
ATOM 1523 O O . ARG A 1 194 ? -27.672 -6.617 -10.719 1 95.25 194 ARG A O 1
ATOM 1530 N N . ARG A 1 195 ? -26.812 -6.957 -8.711 1 95.69 195 ARG A N 1
ATOM 1531 C CA . ARG A 1 195 ? -25.672 -6.086 -8.961 1 95.69 195 ARG A CA 1
ATOM 1532 C C . ARG A 1 195 ? -24.797 -6.625 -10.094 1 95.69 195 ARG A C 1
ATOM 1534 O O . ARG A 1 195 ? -24.328 -5.863 -10.938 1 95.69 195 ARG A O 1
ATOM 1541 N N . ALA A 1 196 ? -24.594 -7.91 -10.102 1 97.75 196 ALA A N 1
ATOM 1542 C CA . ALA A 1 196 ? -23.812 -8.539 -11.164 1 97.75 196 ALA A CA 1
ATOM 1543 C C . ALA A 1 196 ? -24.422 -8.25 -12.531 1 97.75 196 ALA A C 1
ATOM 1545 O O . ALA A 1 196 ? -23.703 -7.895 -13.477 1 97.75 196 ALA A O 1
ATOM 1546 N N . LEU A 1 197 ? -25.688 -8.344 -12.594 1 97.56 197 LEU A N 1
ATOM 1547 C CA . LEU A 1 197 ? -26.391 -8.102 -13.852 1 97.56 197 LEU A CA 1
ATOM 1548 C C . LEU A 1 197 ? -26.312 -6.629 -14.242 1 97.56 197 LEU A C 1
ATOM 1550 O O . LEU A 1 197 ? -26.078 -6.309 -15.406 1 97.56 197 LEU A O 1
ATOM 1554 N N . GLU A 1 198 ? -26.516 -5.77 -13.266 1 97.75 198 GLU A N 1
ATOM 1555 C CA . GLU A 1 198 ? -26.438 -4.332 -13.523 1 97.75 198 GLU A CA 1
ATOM 1556 C C . GLU A 1 198 ? -25.078 -3.953 -14.117 1 97.75 198 GLU A C 1
ATOM 1558 O O . GLU A 1 198 ? -25 -3.041 -14.945 1 97.75 198 GLU A O 1
ATOM 1563 N N . LEU A 1 199 ? -24.062 -4.695 -13.742 1 97.81 199 LEU A N 1
ATOM 1564 C CA . LEU A 1 199 ? -22.703 -4.387 -14.18 1 97.81 199 LEU A CA 1
ATOM 1565 C C . LEU A 1 199 ? -22.312 -5.23 -15.391 1 97.81 199 LEU A C 1
ATOM 1567 O O . LEU A 1 199 ? -21.188 -5.137 -15.883 1 97.81 199 LEU A O 1
ATOM 1571 N N . SER A 1 200 ? -23.203 -6.117 -15.797 1 98.12 200 SER A N 1
ATOM 1572 C CA . SER A 1 200 ? -22.938 -7.062 -16.875 1 98.12 200 SER A CA 1
ATOM 1573 C C . SER A 1 200 ? -21.719 -7.93 -16.547 1 98.12 200 SER A C 1
ATOM 1575 O O . SER A 1 200 ? -20.906 -8.211 -17.438 1 98.12 200 SER A O 1
ATOM 1577 N N . ALA A 1 201 ? -21.641 -8.219 -15.297 1 98.38 201 ALA A N 1
ATOM 1578 C CA . ALA A 1 201 ? -20.547 -9.102 -14.875 1 98.38 201 ALA A CA 1
ATOM 1579 C C . ALA A 1 201 ? -20.812 -10.539 -15.305 1 98.38 201 ALA A C 1
ATOM 1581 O O . ALA A 1 201 ? -21.938 -11.023 -15.219 1 98.38 201 ALA A O 1
ATOM 1582 N N . SER A 1 202 ? -19.75 -11.211 -15.758 1 98.31 202 SER A N 1
ATOM 1583 C CA . SER A 1 202 ? -19.859 -12.625 -16.109 1 98.31 202 SER A CA 1
ATOM 1584 C C . SER A 1 202 ? -19.469 -13.523 -14.945 1 98.31 202 SER A C 1
ATOM 1586 O O . SER A 1 202 ? -19.828 -14.703 -14.922 1 98.31 202 SER A O 1
ATOM 1588 N N . ALA A 1 203 ? -18.734 -12.945 -14.016 1 98.44 203 ALA A N 1
ATOM 1589 C CA . ALA A 1 203 ? -18.297 -13.695 -12.844 1 98.44 203 ALA A CA 1
ATOM 1590 C C . ALA A 1 203 ? -18.156 -12.789 -11.633 1 98.44 203 ALA A C 1
ATOM 1592 O O . ALA A 1 203 ? -18.141 -11.562 -11.766 1 98.44 203 ALA A O 1
ATOM 1593 N N . ILE A 1 204 ? -18.156 -13.414 -10.43 1 98.25 204 ILE A N 1
ATOM 1594 C CA . ILE A 1 204 ? -17.953 -12.664 -9.195 1 98.25 204 ILE A CA 1
ATOM 1595 C C . ILE A 1 204 ? -17.031 -13.438 -8.258 1 98.25 204 ILE A C 1
ATOM 1597 O O . ILE A 1 204 ? -16.844 -14.641 -8.422 1 98.25 204 ILE A O 1
ATOM 1601 N N . ILE A 1 205 ? -16.391 -12.75 -7.406 1 98.31 205 ILE A N 1
ATOM 1602 C CA . ILE A 1 205 ? -15.664 -13.281 -6.262 1 98.31 205 ILE A CA 1
ATOM 1603 C C . ILE A 1 205 ? -16.234 -12.695 -4.973 1 98.31 205 ILE A C 1
ATOM 1605 O O . ILE A 1 205 ? -16.484 -11.492 -4.883 1 98.31 205 ILE A O 1
ATOM 1609 N N . LEU A 1 206 ? -16.484 -13.578 -4.078 1 97.19 206 LEU A N 1
ATOM 1610 C CA . LEU A 1 206 ? -16.969 -13.18 -2.762 1 97.19 206 LEU A CA 1
ATOM 1611 C C . LEU A 1 206 ? -15.82 -13.086 -1.764 1 97.19 206 LEU A C 1
ATOM 1613 O O . LEU A 1 206 ? -14.922 -13.93 -1.758 1 97.19 206 LEU A O 1
ATOM 1617 N N . VAL A 1 207 ? -15.883 -12.023 -0.953 1 97.12 207 VAL A N 1
ATOM 1618 C CA . VAL A 1 207 ? -14.883 -11.898 0.106 1 97.12 207 VAL A CA 1
ATOM 1619 C C . VAL A 1 207 ? -15.555 -11.398 1.386 1 97.12 207 VAL A C 1
ATOM 1621 O O . VAL A 1 207 ? -16.406 -10.508 1.344 1 97.12 207 VAL A O 1
ATOM 1624 N N . HIS A 1 208 ? -15.234 -11.945 2.51 1 95.94 208 HIS A N 1
ATOM 1625 C CA . HIS A 1 208 ? -15.609 -11.336 3.777 1 95.94 208 HIS A CA 1
ATOM 1626 C C . HIS A 1 208 ? -14.531 -11.539 4.836 1 95.94 208 HIS A C 1
ATOM 1628 O O . HIS A 1 208 ? -13.625 -12.352 4.648 1 95.94 208 HIS A O 1
ATOM 1634 N N . ASN A 1 209 ? -14.625 -10.656 5.871 1 94.56 209 ASN A N 1
ATOM 1635 C CA . ASN A 1 209 ? -13.617 -10.758 6.922 1 94.56 209 ASN A CA 1
ATOM 1636 C C . ASN A 1 209 ? -14.195 -11.352 8.203 1 94.56 209 ASN A C 1
ATOM 1638 O O . ASN A 1 209 ? -15.398 -11.273 8.438 1 94.56 209 ASN A O 1
ATOM 1642 N N . HIS A 1 210 ? -13.383 -12.039 8.859 1 94.25 210 HIS A N 1
ATOM 1643 C CA . HIS A 1 210 ? -13.672 -12.383 10.25 1 94.25 210 HIS A CA 1
ATOM 1644 C C . HIS A 1 210 ? -12.914 -11.469 11.211 1 94.25 210 HIS A C 1
ATOM 1646 O O . HIS A 1 210 ? -11.695 -11.586 11.344 1 94.25 210 HIS A O 1
ATOM 1652 N N . PRO A 1 211 ? -13.656 -10.625 11.93 1 90.56 211 PRO A N 1
ATOM 1653 C CA . PRO A 1 211 ? -12.984 -9.703 12.852 1 90.56 211 PRO A CA 1
ATOM 1654 C C . PRO A 1 211 ? -12.141 -10.422 13.898 1 90.56 211 PRO A C 1
ATOM 1656 O O . PRO A 1 211 ? -11.156 -9.867 14.391 1 90.56 211 PRO A O 1
ATOM 1659 N N . SER A 1 212 ? -12.43 -11.633 14.211 1 91.25 212 SER A N 1
ATOM 1660 C CA . SER A 1 212 ? -11.695 -12.43 15.188 1 91.25 212 SER A CA 1
ATOM 1661 C C . SER A 1 212 ? -10.289 -12.75 14.695 1 91.25 212 SER A C 1
ATOM 1663 O O . SER A 1 212 ? -9.422 -13.141 15.484 1 91.25 212 SER A O 1
ATOM 1665 N N . GLY A 1 213 ? -10.07 -12.695 13.367 1 91.44 213 GLY A N 1
ATOM 1666 C CA . GLY A 1 213 ? -8.773 -13.023 12.789 1 91.44 213 GLY A CA 1
ATOM 1667 C C . GLY A 1 213 ? -8.695 -14.445 12.266 1 91.44 213 GLY A C 1
ATOM 1668 O O . GLY A 1 213 ? -7.809 -14.766 11.477 1 91.44 213 GLY A O 1
ATOM 1669 N N . ASP A 1 214 ? -9.57 -15.344 12.688 1 94.38 214 ASP A N 1
ATOM 1670 C CA . ASP A 1 214 ? -9.602 -16.734 12.234 1 94.38 214 ASP A CA 1
ATOM 1671 C C . ASP A 1 214 ? -10.484 -16.875 10.992 1 94.38 214 ASP A C 1
ATOM 1673 O O . ASP A 1 214 ? -11.703 -16.719 11.07 1 94.38 214 ASP A O 1
ATOM 1677 N N . PRO A 1 215 ? -9.891 -17.234 9.922 1 96.31 215 PRO A N 1
ATOM 1678 C CA . PRO A 1 215 ? -10.656 -17.25 8.672 1 96.31 215 PRO A CA 1
ATOM 1679 C C . PRO A 1 215 ? -11.43 -18.547 8.477 1 96.31 215 PRO A C 1
ATOM 1681 O O . PRO A 1 215 ? -12.008 -18.781 7.41 1 96.31 215 PRO A O 1
ATOM 1684 N N . THR A 1 216 ? -11.5 -19.391 9.438 1 96.75 216 THR A N 1
ATOM 1685 C CA . THR A 1 216 ? -12.211 -20.656 9.32 1 96.75 216 THR A CA 1
ATOM 1686 C C . THR A 1 216 ? -13.68 -20.422 8.961 1 96.75 216 THR A C 1
ATOM 1688 O O . THR A 1 216 ? -14.367 -19.625 9.609 1 96.75 216 THR A O 1
ATOM 1691 N N . PRO A 1 217 ? -14.141 -21.094 7.988 1 96.69 217 PRO A N 1
ATOM 1692 C CA . PRO A 1 217 ? -15.531 -20.906 7.57 1 96.69 217 PRO A CA 1
ATOM 1693 C C . PRO A 1 217 ? -16.531 -21.453 8.578 1 96.69 217 PRO A C 1
ATOM 1695 O O . PRO A 1 217 ? -16.312 -22.531 9.148 1 96.69 217 PRO A O 1
ATOM 1698 N N . SER A 1 218 ? -17.594 -20.672 8.805 1 94.69 218 SER A N 1
ATOM 1699 C CA . SER A 1 218 ? -18.719 -21.172 9.594 1 94.69 218 SER A CA 1
ATOM 1700 C C . SER A 1 218 ? -19.719 -21.922 8.727 1 94.69 218 SER A C 1
ATOM 1702 O O . SER A 1 218 ? -19.625 -21.891 7.496 1 94.69 218 SER A O 1
ATOM 1704 N N . ARG A 1 219 ? -20.625 -22.656 9.383 1 94.62 219 ARG A N 1
ATOM 1705 C CA . ARG A 1 219 ? -21.703 -23.297 8.656 1 94.62 219 ARG A CA 1
ATOM 1706 C C . ARG A 1 219 ? -22.547 -22.281 7.898 1 94.62 219 ARG A C 1
ATOM 1708 O O . ARG A 1 219 ? -23 -22.547 6.781 1 94.62 219 ARG A O 1
ATOM 1715 N N . ALA A 1 220 ? -22.75 -21.141 8.539 1 93.31 220 ALA A N 1
ATOM 1716 C CA . ALA A 1 220 ? -23.516 -20.062 7.922 1 93.31 220 ALA A CA 1
ATOM 1717 C C . ALA A 1 220 ? -22.828 -19.547 6.664 1 93.31 220 ALA A C 1
ATOM 1719 O O . ALA A 1 220 ? -23.484 -19.25 5.664 1 93.31 220 ALA A O 1
ATOM 1720 N N . ASP A 1 221 ? -21.531 -19.422 6.684 1 94.06 221 ASP A N 1
ATOM 1721 C CA . ASP A 1 221 ? -20.766 -19.016 5.508 1 94.06 221 ASP A CA 1
ATOM 1722 C C . ASP A 1 221 ? -21 -19.984 4.344 1 94.06 221 ASP A C 1
ATOM 1724 O O . ASP A 1 221 ? -21.203 -19.547 3.207 1 94.06 221 ASP A O 1
ATOM 1728 N N . VAL A 1 222 ? -20.969 -21.281 4.688 1 96.25 222 VAL A N 1
ATOM 1729 C CA . VAL A 1 222 ? -21.109 -22.312 3.674 1 96.25 222 VAL A CA 1
ATOM 1730 C C . VAL A 1 222 ? -22.5 -22.281 3.072 1 96.25 222 VAL A C 1
ATOM 1732 O O . VAL A 1 222 ? -22.672 -22.312 1.851 1 96.25 222 VAL A O 1
ATOM 1735 N N . GLU A 1 223 ? -23.438 -22.172 3.898 1 94.75 223 GLU A N 1
ATOM 1736 C CA . GLU A 1 223 ? -24.828 -22.156 3.445 1 94.75 223 GLU A CA 1
ATOM 1737 C C . GLU A 1 223 ? -25.094 -20.938 2.568 1 94.75 223 GLU A C 1
ATOM 1739 O O . GLU A 1 223 ? -25.703 -21.047 1.502 1 94.75 223 GLU A O 1
ATOM 1744 N N . MET A 1 224 ? -24.625 -19.812 3.023 1 92.88 224 MET A N 1
ATOM 1745 C CA . MET A 1 224 ? -24.812 -18.578 2.262 1 92.88 224 MET A CA 1
ATOM 1746 C C . MET A 1 224 ? -24.141 -18.672 0.9 1 92.88 224 MET A C 1
ATOM 1748 O O . MET A 1 224 ? -24.703 -18.25 -0.112 1 92.88 224 MET A O 1
ATOM 1752 N N . THR A 1 225 ? -22.969 -19.156 0.864 1 96 225 THR A N 1
ATOM 1753 C CA . THR A 1 225 ? -22.219 -19.297 -0.383 1 96 225 THR A CA 1
ATOM 1754 C C . THR A 1 225 ? -22.969 -20.219 -1.352 1 96 225 THR A C 1
ATOM 1756 O O . THR A 1 225 ? -23.062 -19.922 -2.543 1 96 225 THR A O 1
ATOM 1759 N N . LYS A 1 226 ? -23.516 -21.266 -0.836 1 96.38 226 LYS A N 1
ATOM 1760 C CA . LYS A 1 226 ? -24.281 -22.188 -1.666 1 96.38 226 LYS A CA 1
ATOM 1761 C C . LYS A 1 226 ? -25.5 -21.5 -2.277 1 96.38 226 LYS A C 1
ATOM 1763 O O . LYS A 1 226 ? -25.828 -21.719 -3.449 1 96.38 226 LYS A O 1
ATOM 1768 N N . GLU A 1 227 ? -26.125 -20.719 -1.445 1 95.69 227 GLU A N 1
ATOM 1769 C CA . GLU A 1 227 ? -27.281 -19.969 -1.94 1 95.69 227 GLU A CA 1
ATOM 1770 C C . GLU A 1 227 ? -26.891 -19.031 -3.066 1 95.69 227 GLU A C 1
ATOM 1772 O O . GLU A 1 227 ? -27.578 -18.922 -4.074 1 95.69 227 GLU A O 1
ATOM 1777 N N . ILE A 1 228 ? -25.797 -18.359 -2.922 1 96.62 228 ILE A N 1
ATOM 1778 C CA . ILE A 1 228 ? -25.328 -17.422 -3.93 1 96.62 228 ILE A CA 1
ATOM 1779 C C . ILE A 1 228 ? -24.922 -18.172 -5.199 1 96.62 228 ILE A C 1
ATOM 1781 O O . ILE A 1 228 ? -25.234 -17.734 -6.309 1 96.62 228 ILE A O 1
AT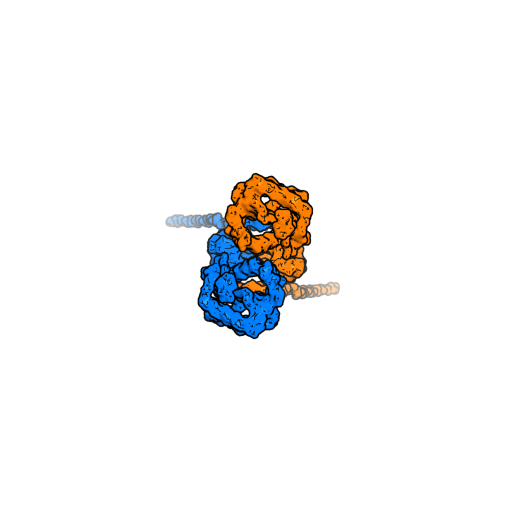OM 1785 N N . LEU A 1 229 ? -24.297 -19.312 -5.027 1 97.44 229 LEU A N 1
ATOM 1786 C CA . LEU A 1 229 ? -23.891 -20.141 -6.152 1 97.44 229 LEU A CA 1
ATOM 1787 C C . LEU A 1 229 ? -25.109 -20.562 -6.977 1 97.44 229 LEU A C 1
ATOM 1789 O O . LEU A 1 229 ? -25.094 -20.453 -8.203 1 97.44 229 LEU A O 1
ATOM 1793 N N . ARG A 1 230 ? -26.078 -21 -6.277 1 96.56 230 ARG A N 1
ATOM 1794 C CA . ARG A 1 230 ? -27.297 -21.453 -6.949 1 96.56 230 ARG A CA 1
ATOM 1795 C C . ARG A 1 230 ? -27.953 -20.312 -7.723 1 96.56 230 ARG A C 1
ATOM 1797 O O . ARG A 1 230 ? -28.297 -20.469 -8.891 1 96.56 230 ARG A O 1
ATOM 1804 N N . ALA A 1 231 ? -28.062 -19.203 -7.02 1 96.5 231 ALA A N 1
ATOM 1805 C CA . ALA A 1 231 ? -28.688 -18.047 -7.641 1 96.5 231 ALA A CA 1
ATOM 1806 C C . ALA A 1 231 ? -27.891 -17.562 -8.844 1 96.5 231 ALA A C 1
ATOM 1808 O O . ALA A 1 231 ? -28.453 -17.25 -9.891 1 96.5 231 ALA A O 1
ATOM 1809 N N . ALA A 1 232 ? -26.578 -17.484 -8.742 1 97.75 232 ALA A N 1
ATOM 1810 C CA . ALA A 1 232 ? -25.703 -17.016 -9.805 1 97.75 232 ALA A CA 1
ATOM 1811 C C . ALA A 1 232 ? -25.703 -17.969 -10.992 1 97.75 232 ALA A C 1
ATOM 1813 O O . ALA A 1 232 ? -25.766 -17.531 -12.148 1 97.75 232 ALA A O 1
ATOM 1814 N N . HIS A 1 233 ? -25.672 -19.219 -10.68 1 96.12 233 HIS A N 1
ATOM 1815 C CA . HIS A 1 233 ? -25.641 -20.25 -11.711 1 96.12 233 HIS A CA 1
ATOM 1816 C C . HIS A 1 233 ? -26.875 -20.172 -12.602 1 96.12 233 HIS A C 1
ATOM 1818 O O . HIS A 1 233 ? -26.781 -20.312 -13.82 1 96.12 233 HIS A O 1
ATOM 1824 N N . SER A 1 234 ? -27.906 -19.953 -12.008 1 95.12 234 SER A N 1
ATOM 1825 C CA . SER A 1 234 ? -29.172 -19.906 -12.734 1 95.12 234 SER A CA 1
ATOM 1826 C C . SER A 1 234 ? -29.188 -18.766 -13.75 1 95.12 234 SER A C 1
ATOM 1828 O O . SER A 1 234 ? -29.984 -18.781 -14.695 1 95.12 234 SER A O 1
ATOM 1830 N N . LEU A 1 235 ? -28.375 -17.828 -13.539 1 96.19 235 LEU A N 1
ATOM 1831 C CA . LEU A 1 235 ? -28.359 -16.656 -14.414 1 96.19 235 LEU A CA 1
ATOM 1832 C C . LEU A 1 235 ? -27.078 -16.641 -15.258 1 96.19 235 LEU A C 1
ATOM 1834 O O . LEU A 1 235 ? -26.781 -15.625 -15.898 1 96.19 235 LEU A O 1
ATOM 1838 N N . GLY A 1 236 ? -26.281 -17.688 -15.141 1 96.75 236 GLY A N 1
ATOM 1839 C CA . GLY A 1 236 ? -25.078 -17.797 -15.953 1 96.75 236 GLY A CA 1
ATOM 1840 C C . GLY A 1 236 ? -23.922 -16.969 -15.43 1 96.75 236 GLY A C 1
ATOM 1841 O O . GLY A 1 236 ? -23.062 -16.531 -16.203 1 96.75 236 GLY A O 1
ATOM 1842 N N . ILE A 1 237 ? -23.953 -16.641 -14.219 1 98 237 ILE A N 1
ATOM 1843 C CA . ILE A 1 237 ? -22.875 -15.891 -13.578 1 98 237 ILE A CA 1
ATOM 1844 C C . ILE A 1 237 ? -21.984 -16.859 -12.797 1 98 237 ILE A C 1
ATOM 1846 O O . ILE A 1 237 ? -22.469 -17.609 -11.953 1 98 237 ILE A O 1
ATOM 1850 N N . ALA A 1 238 ? -20.734 -16.844 -13.086 1 97.94 238 ALA A N 1
ATOM 1851 C CA . ALA A 1 238 ? -19.797 -17.734 -12.391 1 97.94 238 ALA A CA 1
ATOM 1852 C C . ALA A 1 238 ? -19.375 -17.141 -11.055 1 97.94 238 ALA A C 1
ATOM 1854 O O . ALA A 1 238 ? -19.188 -15.93 -10.93 1 97.94 238 ALA A O 1
ATOM 1855 N N . VAL A 1 239 ? -19.328 -17.984 -10.078 1 98 239 VAL A N 1
ATOM 1856 C CA . VAL A 1 239 ? -18.688 -17.625 -8.812 1 98 239 VAL A CA 1
ATOM 1857 C C . VAL A 1 239 ? -17.312 -18.281 -8.719 1 98 239 VAL A C 1
ATOM 1859 O O . VAL A 1 239 ? -17.219 -19.5 -8.484 1 98 239 VAL A O 1
ATOM 1862 N N . HIS A 1 240 ? -16.25 -17.516 -8.812 1 97.38 240 HIS A N 1
ATOM 1863 C CA . HIS A 1 240 ? -14.914 -18.062 -8.945 1 97.38 240 HIS A CA 1
ATOM 1864 C C . HIS A 1 240 ? -14.367 -18.531 -7.602 1 97.38 240 HIS A C 1
ATOM 1866 O O . HIS A 1 240 ? -13.602 -19.484 -7.539 1 97.38 240 HIS A O 1
ATOM 1872 N N . ASP A 1 241 ? -14.75 -17.797 -6.574 1 97.94 241 ASP A N 1
ATOM 1873 C CA . ASP A 1 241 ? -14.25 -18.141 -5.246 1 97.94 241 ASP A CA 1
ATOM 1874 C C . ASP A 1 241 ? -15 -17.375 -4.16 1 97.94 241 ASP A C 1
ATOM 1876 O O . ASP A 1 241 ? -15.711 -16.422 -4.449 1 97.94 241 ASP A O 1
ATOM 1880 N N . HIS A 1 242 ? -15.008 -17.875 -3.014 1 98 242 HIS A N 1
ATOM 1881 C CA . HIS A 1 242 ? -15.352 -17.172 -1.777 1 98 242 HIS A CA 1
ATOM 1882 C C . HIS A 1 242 ? -14.188 -17.188 -0.795 1 98 242 HIS A C 1
ATOM 1884 O O . HIS A 1 242 ? -13.797 -18.25 -0.303 1 98 242 HIS A O 1
ATOM 1890 N N . VAL A 1 243 ? -13.648 -16 -0.527 1 97.88 243 VAL A N 1
ATOM 1891 C CA . VAL A 1 243 ? -12.445 -15.891 0.296 1 97.88 243 VAL A CA 1
ATOM 1892 C C . VAL A 1 243 ? -12.805 -15.289 1.653 1 97.88 243 VAL A C 1
ATOM 1894 O O . VAL A 1 243 ? -13.539 -14.305 1.728 1 97.88 243 VAL A O 1
ATOM 1897 N N . ILE A 1 244 ? -12.336 -15.914 2.701 1 97.44 244 ILE A N 1
ATOM 1898 C CA . ILE A 1 244 ? -12.445 -15.336 4.039 1 97.44 244 ILE A CA 1
ATOM 1899 C C . ILE A 1 244 ? -11.086 -14.805 4.484 1 97.44 244 ILE A C 1
ATOM 1901 O O . ILE A 1 244 ? -10.094 -15.531 4.469 1 97.44 244 ILE A O 1
ATOM 1905 N N . VAL A 1 245 ? -11.133 -13.531 4.859 1 95.75 245 VAL A N 1
ATOM 1906 C CA . VAL A 1 245 ? -9.898 -12.867 5.27 1 95.75 245 VAL A CA 1
ATOM 1907 C C . VAL A 1 245 ? -9.844 -12.773 6.793 1 95.75 245 VAL A C 1
ATOM 1909 O O . VAL A 1 245 ? -10.797 -12.32 7.43 1 95.75 245 VAL A O 1
ATOM 1912 N N . GLY A 1 246 ? -8.758 -13.266 7.355 1 93.06 246 GLY A N 1
ATOM 1913 C CA . GLY A 1 246 ? -8.453 -13.078 8.766 1 93.06 246 GLY A CA 1
ATOM 1914 C C . GLY A 1 246 ? -7.266 -12.164 9 1 93.06 246 GLY A C 1
ATOM 1915 O O . GLY A 1 246 ? -7.031 -11.227 8.234 1 93.06 246 GLY A O 1
ATOM 1916 N N . LYS A 1 247 ? -6.648 -12.32 10.18 1 84.19 247 LYS A N 1
ATOM 1917 C CA . LYS A 1 247 ? -5.445 -11.547 10.469 1 84.19 247 LYS A CA 1
ATOM 1918 C C . LYS A 1 247 ? -4.203 -12.25 9.922 1 84.19 247 LYS A C 1
ATOM 1920 O O . LYS A 1 247 ? -3.723 -13.219 10.5 1 84.19 247 LYS A O 1
ATOM 1925 N N . GLY A 1 248 ? -3.76 -11.828 8.812 1 78.44 248 GLY A N 1
ATOM 1926 C CA . GLY A 1 248 ? -2.551 -12.367 8.203 1 78.44 248 GLY A CA 1
ATOM 1927 C C . GLY A 1 248 ? -2.775 -13.688 7.5 1 78.44 248 GLY A C 1
ATOM 1928 O O . GLY A 1 248 ? -1.819 -14.336 7.059 1 78.44 248 GLY A O 1
ATOM 1929 N N . LYS A 1 249 ? -3.963 -14.156 7.43 1 87.31 249 LYS A N 1
ATOM 1930 C CA . LYS A 1 249 ? -4.289 -15.414 6.766 1 87.31 249 LYS A CA 1
ATOM 1931 C C . LYS A 1 249 ? -5.625 -15.32 6.031 1 87.31 249 LYS A C 1
ATOM 1933 O O . LYS A 1 249 ? -6.406 -14.398 6.273 1 87.31 249 LYS A O 1
ATOM 1938 N N . HIS A 1 250 ? -5.758 -16.25 5.098 1 93.94 250 HIS A N 1
ATOM 1939 C CA . HIS A 1 250 ? -7.023 -16.312 4.379 1 93.94 250 HIS A CA 1
ATOM 1940 C C . HIS A 1 250 ? -7.387 -17.75 4.008 1 93.94 250 HIS A C 1
ATOM 1942 O O . HIS A 1 250 ? -6.543 -18.641 4.074 1 93.94 250 HIS A O 1
ATOM 1948 N N . VAL A 1 251 ? -8.68 -17.953 3.725 1 96.25 251 VAL A N 1
ATOM 1949 C CA . VAL A 1 251 ? -9.172 -19.234 3.268 1 96.25 251 VAL A CA 1
ATOM 1950 C C . VAL A 1 251 ? -9.945 -19.062 1.962 1 96.25 251 VAL A C 1
ATOM 1952 O O . VAL A 1 251 ? -10.711 -18.109 1.812 1 96.25 251 VAL A O 1
ATOM 1955 N N . SER A 1 252 ? -9.656 -19.875 1.077 1 97 252 SER A N 1
ATOM 1956 C CA . SER A 1 252 ? -10.391 -19.969 -0.178 1 97 252 SER A CA 1
ATOM 1957 C C . SER A 1 252 ? -11.352 -21.141 -0.165 1 97 252 SER A C 1
ATOM 1959 O O . SER A 1 252 ? -10.938 -22.281 0.037 1 97 252 SER A O 1
ATOM 1961 N N . PHE A 1 253 ? -12.609 -20.922 -0.395 1 97.94 253 PHE A N 1
ATOM 1962 C CA . PHE A 1 253 ? -13.602 -21.984 -0.476 1 97.94 253 PHE A CA 1
ATOM 1963 C C . PHE A 1 253 ? -13.266 -22.953 -1.607 1 97.94 253 PHE A C 1
ATOM 1965 O O . PHE A 1 253 ? -13.367 -24.172 -1.443 1 97.94 253 PHE A O 1
ATOM 1972 N N . LYS A 1 254 ? -12.891 -22.422 -2.715 1 96.19 254 LYS A N 1
ATOM 1973 C CA . LYS A 1 254 ? -12.523 -23.25 -3.861 1 96.19 254 LYS A CA 1
ATOM 1974 C C . LYS A 1 254 ? -11.352 -24.172 -3.523 1 96.19 254 LYS A C 1
ATOM 1976 O O . LYS A 1 254 ? -11.414 -25.375 -3.773 1 96.19 254 LYS A O 1
ATOM 1981 N N . ALA A 1 255 ? -10.344 -23.641 -2.904 1 93.88 255 ALA A N 1
ATOM 1982 C CA . ALA A 1 255 ? -9.148 -24.406 -2.555 1 93.88 255 ALA A CA 1
ATOM 1983 C C . ALA A 1 255 ? -9.477 -25.484 -1.524 1 93.88 255 ALA A C 1
ATOM 1985 O O . ALA A 1 255 ? -8.852 -26.547 -1.518 1 93.88 255 ALA A O 1
ATOM 1986 N N . GLN A 1 256 ? -10.508 -25.25 -0.722 1 95.38 256 GLN A N 1
ATOM 1987 C CA . GLN A 1 256 ? -10.859 -26.188 0.339 1 95.38 256 GLN A CA 1
ATOM 1988 C C . GLN A 1 256 ? -11.938 -27.172 -0.129 1 95.38 256 GLN A C 1
ATOM 1990 O O . GLN A 1 256 ? -12.383 -28.016 0.642 1 95.38 256 GLN A O 1
ATOM 1995 N N . GLY A 1 257 ? -12.375 -26.953 -1.334 1 95.5 257 GLY A N 1
ATOM 1996 C CA . GLY A 1 257 ? -13.383 -27.844 -1.881 1 95.5 257 GLY A CA 1
ATOM 1997 C C . GLY A 1 257 ? -14.773 -27.578 -1.334 1 95.5 257 GLY A C 1
ATOM 1998 O O . GLY A 1 257 ? -15.602 -28.484 -1.25 1 95.5 257 GLY A O 1
ATOM 1999 N N . LEU A 1 258 ? -15.008 -26.406 -0.895 1 94.81 258 LEU A N 1
ATOM 2000 C CA . LEU A 1 258 ? -16.281 -26.078 -0.27 1 94.81 258 LEU A CA 1
ATOM 2001 C C . LEU A 1 258 ? -17.266 -25.516 -1.297 1 94.81 258 LEU A C 1
ATOM 2003 O O . LEU A 1 258 ? -18.391 -25.156 -0.955 1 94.81 258 LEU A O 1
ATOM 2007 N N . MET A 1 259 ? -16.812 -25.438 -2.523 1 91.44 259 MET A N 1
ATOM 2008 C CA . MET A 1 259 ? -17.703 -24.938 -3.572 1 91.44 259 MET A CA 1
ATOM 2009 C C . MET A 1 259 ? -17.5 -25.719 -4.867 1 91.44 259 MET A C 1
ATOM 2011 O O . MET A 1 259 ? -16.469 -26.391 -5.043 1 91.44 259 MET A O 1
ATOM 2015 N N . MET B 1 1 ? -11.852 111.438 7.68 1 29.97 1 MET B N 1
ATOM 2016 C CA . MET B 1 1 ? -12.273 110.375 8.586 1 29.97 1 MET B CA 1
ATOM 2017 C C . MET B 1 1 ? -12.508 109.062 7.82 1 29.97 1 MET B C 1
ATOM 2019 O O . MET B 1 1 ? -13.461 108.938 7.039 1 29.97 1 MET B O 1
ATOM 2023 N N . ALA B 1 2 ? -11.32 108.375 7.445 1 28.22 2 ALA B N 1
ATOM 2024 C CA . ALA B 1 2 ? -10.922 107.312 6.516 1 28.22 2 ALA B CA 1
ATOM 2025 C C . ALA B 1 2 ? -11.688 106 6.785 1 28.22 2 ALA B C 1
ATOM 2027 O O . ALA B 1 2 ? -12.18 105.812 7.898 1 28.22 2 ALA B O 1
ATOM 2028 N N . GLY B 1 3 ? -11.992 105.25 5.762 1 26.25 3 GLY B N 1
ATOM 2029 C CA . GLY B 1 3 ? -12.773 104.25 5.062 1 26.25 3 GLY B CA 1
ATOM 2030 C C . GLY B 1 3 ? -12.531 102.812 5.57 1 26.25 3 GLY B C 1
ATOM 2031 O O . GLY B 1 3 ? -12.984 101.812 4.965 1 26.25 3 GLY B O 1
ATOM 2032 N N . ARG B 1 4 ? -11.57 102.562 6.535 1 28.34 4 ARG B N 1
ATOM 2033 C CA . ARG B 1 4 ? -10.906 101.25 6.445 1 28.34 4 ARG B CA 1
ATOM 2034 C C . ARG B 1 4 ? -11.844 100.188 6.883 1 28.34 4 ARG B C 1
ATOM 2036 O O . ARG B 1 4 ? -12.227 100.062 8.055 1 28.34 4 ARG B O 1
ATOM 2043 N N . ASN B 1 5 ? -12.852 99.875 6.043 1 28.05 5 ASN B N 1
ATOM 2044 C CA . ASN B 1 5 ? -13.828 98.812 6.305 1 28.05 5 ASN B CA 1
ATOM 2045 C C . ASN B 1 5 ? -13.156 97.5 6.648 1 28.05 5 ASN B C 1
ATOM 2047 O O . ASN B 1 5 ? -12.219 97.062 5.965 1 28.05 5 ASN B O 1
ATOM 2051 N N . SER B 1 6 ? -13.102 97.062 7.922 1 28.45 6 SER B N 1
ATOM 2052 C CA . SER B 1 6 ? -12.555 95.938 8.602 1 28.45 6 SER B CA 1
ATOM 2053 C C . SER B 1 6 ? -13.195 94.625 8.086 1 28.45 6 SER B C 1
ATOM 2055 O O . SER B 1 6 ? -14.414 94.438 8.195 1 28.45 6 SER B O 1
ATOM 2057 N N . ALA B 1 7 ? -12.891 94.188 6.816 1 29.52 7 ALA B N 1
ATOM 2058 C CA . ALA B 1 7 ? -13.406 93 6.195 1 29.52 7 ALA B CA 1
ATOM 2059 C C . ALA B 1 7 ? -13.203 91.75 7.105 1 29.52 7 ALA B C 1
ATOM 2061 O O . ALA B 1 7 ? -12.078 91.438 7.488 1 29.52 7 ALA B O 1
ATOM 2062 N N . LYS B 1 8 ? -14.195 91.5 7.973 1 28.52 8 LYS B N 1
ATOM 2063 C CA . LYS B 1 8 ? -14.281 90.312 8.82 1 28.52 8 LYS B CA 1
ATOM 2064 C C . LYS B 1 8 ? -14.156 89 7.996 1 28.52 8 LYS B C 1
ATOM 2066 O O . LYS B 1 8 ? -14.938 88.812 7.07 1 28.52 8 LYS B O 1
ATOM 2071 N N . ARG B 1 9 ? -12.938 88.5 7.648 1 26.75 9 ARG B N 1
ATOM 2072 C CA . ARG B 1 9 ? -12.648 87.25 6.949 1 26.75 9 ARG B CA 1
ATOM 2073 C C . ARG B 1 9 ? -13.289 86.062 7.66 1 26.75 9 ARG B C 1
ATOM 2075 O O . ARG B 1 9 ? -12.992 85.812 8.828 1 26.75 9 ARG B O 1
ATOM 2082 N N . SER B 1 10 ? -14.625 85.875 7.508 1 26.59 10 SER B N 1
ATOM 2083 C CA . SER B 1 10 ? -15.312 84.688 8.023 1 26.59 10 SER B CA 1
ATOM 2084 C C . SER B 1 10 ? -14.555 83.375 7.684 1 26.59 10 SER B C 1
ATOM 2086 O O . SER B 1 10 ? -14 83.25 6.586 1 26.59 10 SER B O 1
ATOM 2088 N N . GLY B 1 11 ? -13.898 82.688 8.609 1 26.73 11 GLY B N 1
ATOM 2089 C CA . GLY B 1 11 ? -13.172 81.438 8.734 1 26.73 11 GLY B CA 1
ATOM 2090 C C . GLY B 1 11 ? -13.984 80.25 8.289 1 26.73 11 GLY B C 1
ATOM 2091 O O . GLY B 1 11 ? -14.898 79.812 8.992 1 26.73 11 GLY B O 1
ATOM 2092 N N . ASP B 1 12 ? -14.555 80.188 7.062 1 27.34 12 ASP B N 1
ATOM 2093 C CA . ASP B 1 12 ? -15.352 79 6.715 1 27.34 12 ASP B CA 1
ATOM 2094 C C . ASP B 1 12 ? -14.547 77.688 6.914 1 27.34 12 ASP B C 1
ATOM 2096 O O . ASP B 1 12 ? -13.453 77.562 6.371 1 27.34 12 ASP B O 1
ATOM 2100 N N . ALA B 1 13 ? -14.688 77 8.062 1 27.64 13 ALA B N 1
ATOM 2101 C CA . ALA B 1 13 ? -14.164 75.688 8.406 1 27.64 13 ALA B CA 1
ATOM 2102 C C . ALA B 1 13 ? -14.562 74.625 7.359 1 27.64 13 ALA B C 1
ATOM 2104 O O . ALA B 1 13 ? -15.75 74.438 7.09 1 27.64 13 ALA B O 1
ATOM 2105 N N . GLU B 1 14 ? -13.805 74.438 6.258 1 27.47 14 GLU B N 1
ATOM 2106 C CA . GLU B 1 14 ? -13.961 73.312 5.32 1 27.47 14 GLU B CA 1
ATOM 2107 C C . GLU B 1 14 ? -14.109 72 6.059 1 27.47 14 GLU B C 1
ATOM 2109 O O . GLU B 1 14 ? -13.234 71.625 6.844 1 27.47 14 GLU B O 1
ATOM 2114 N N . GLU B 1 15 ? -15.297 71.562 6.426 1 30 15 GLU B N 1
ATOM 2115 C CA . GLU B 1 15 ? -15.57 70.25 6.953 1 30 15 GLU B CA 1
ATOM 2116 C C . GLU B 1 15 ? -14.953 69.188 6.07 1 30 15 GLU B C 1
ATOM 2118 O O . GLU B 1 15 ? -15.227 69.125 4.867 1 30 15 GLU B O 1
ATOM 2123 N N . ALA B 1 16 ? -13.75 68.75 6.375 1 31.53 16 ALA B N 1
ATOM 2124 C CA . ALA B 1 16 ? -13.148 67.562 5.75 1 31.53 16 ALA B CA 1
ATOM 2125 C C . ALA B 1 16 ? -14.125 66.375 5.715 1 31.53 16 ALA B C 1
ATOM 2127 O O . ALA B 1 16 ? -14.539 65.875 6.766 1 31.53 16 ALA B O 1
ATOM 2128 N N . GLN B 1 17 ? -14.977 66.312 4.699 1 31.81 17 GLN B N 1
ATOM 2129 C CA . GLN B 1 17 ? -15.758 65.062 4.473 1 31.81 17 GLN B CA 1
ATOM 2130 C C . GLN B 1 17 ? -14.891 63.812 4.59 1 31.81 17 GLN B C 1
ATOM 2132 O O . GLN B 1 17 ? -13.867 63.719 3.908 1 31.81 17 GLN B O 1
ATOM 2137 N N . ARG B 1 18 ? -14.938 63.219 5.754 1 32.53 18 ARG B N 1
ATOM 2138 C CA . ARG B 1 18 ? -14.359 61.875 5.941 1 32.53 18 ARG B CA 1
ATOM 2139 C C . ARG B 1 18 ? -14.711 60.969 4.781 1 32.53 18 ARG B C 1
ATOM 2141 O O . ARG B 1 18 ? -15.891 60.812 4.426 1 32.53 18 ARG B O 1
ATOM 2148 N N . LEU B 1 19 ? -13.867 60.781 3.803 1 34.78 19 LEU B N 1
ATOM 2149 C CA . LEU B 1 19 ? -14.102 59.75 2.791 1 34.78 19 LEU B CA 1
ATOM 2150 C C . LEU B 1 19 ? -14.508 58.438 3.438 1 34.78 19 LEU B C 1
ATOM 2152 O O . LEU B 1 19 ? -13.859 57.969 4.379 1 34.78 19 LEU B O 1
ATOM 2156 N N . PRO B 1 20 ? -15.797 57.969 3.441 1 38.06 20 PRO B N 1
ATOM 2157 C CA . PRO B 1 20 ? -16.188 56.656 3.941 1 38.06 20 PRO B CA 1
ATOM 2158 C C . PRO B 1 20 ? -15.25 55.562 3.469 1 38.06 20 PRO B C 1
ATOM 2160 O O . PRO B 1 20 ? -15.227 55.219 2.279 1 38.06 20 PRO B O 1
ATOM 2163 N N . GLY B 1 21 ? -13.953 55.656 3.611 1 34.97 21 GLY B N 1
ATOM 2164 C CA . GLY B 1 21 ? -13.023 54.688 3.006 1 34.97 21 GLY B CA 1
ATOM 2165 C C . GLY B 1 21 ? -13.422 53.25 3.215 1 34.97 21 GLY B C 1
ATOM 2166 O O . GLY B 1 21 ? -14.375 52.969 3.943 1 34.97 21 GLY B O 1
ATOM 2167 N N . LEU B 1 22 ? -12.383 52.281 3.162 1 38.94 22 LEU B N 1
ATOM 2168 C CA . LEU B 1 22 ? -12.141 50.875 2.857 1 38.94 22 LEU B CA 1
ATOM 2169 C C . LEU B 1 22 ? -12.672 49.969 3.965 1 38.94 22 LEU B C 1
ATOM 2171 O O . LEU B 1 22 ? -12.125 49.969 5.07 1 38.94 22 LEU B O 1
ATOM 2175 N N . GLU B 1 23 ? -13.984 49.844 4 1 40.28 23 GLU B N 1
ATOM 2176 C CA . GLU B 1 23 ? -14.422 48.719 4.82 1 40.28 23 GLU B CA 1
ATOM 2177 C C . GLU B 1 23 ? -13.539 47.5 4.582 1 40.28 23 GLU B C 1
ATOM 2179 O O . GLU B 1 23 ? -13.141 47.219 3.449 1 40.28 23 GLU B O 1
ATOM 2184 N N . PRO B 1 24 ? -12.859 47.062 5.531 1 46.81 24 PRO B N 1
ATOM 2185 C CA . PRO B 1 24 ? -12.07 45.844 5.328 1 46.81 24 PRO B CA 1
ATOM 2186 C C . PRO B 1 24 ? -12.836 44.75 4.574 1 46.81 24 PRO B C 1
ATOM 2188 O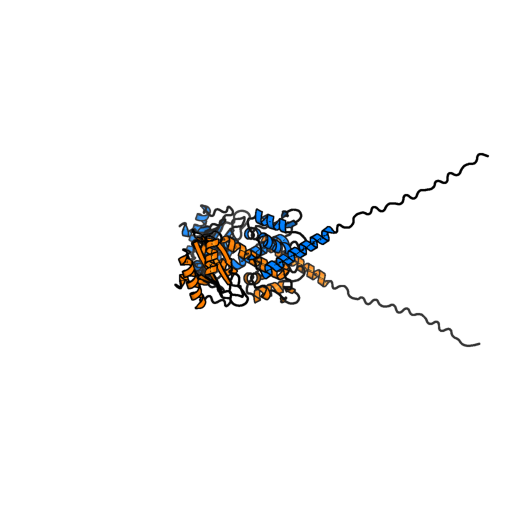 O . PRO B 1 24 ? -14.07 44.688 4.672 1 46.81 24 PRO B O 1
ATOM 2191 N N . PRO B 1 25 ? -12.336 44.25 3.473 1 42.41 25 PRO B N 1
ATOM 2192 C CA . PRO B 1 25 ? -13.117 43.281 2.68 1 42.41 25 PRO B CA 1
ATOM 2193 C C . PRO B 1 25 ? -13.695 42.156 3.521 1 42.41 25 PRO B C 1
ATOM 2195 O O . PRO B 1 25 ? -12.953 41.438 4.207 1 42.41 25 PRO B O 1
ATOM 2198 N N . SER B 1 26 ? -14.844 42.094 3.979 1 48.59 26 SER B N 1
ATOM 2199 C CA . SER B 1 26 ? -15.695 41.094 4.594 1 48.59 26 SER B CA 1
ATOM 2200 C C . SER B 1 26 ? -15.57 39.75 3.883 1 48.59 26 SER B C 1
ATOM 2202 O O . SER B 1 26 ? -15.961 38.719 4.422 1 48.59 26 SER B O 1
ATOM 2204 N N . ASP B 1 27 ? -14.992 39.719 2.721 1 48.53 27 ASP B N 1
ATOM 2205 C CA . ASP B 1 27 ? -15.039 38.562 1.868 1 48.53 27 ASP B CA 1
ATOM 2206 C C . ASP B 1 27 ? -14.023 37.5 2.316 1 48.53 27 ASP B C 1
ATOM 2208 O O . ASP B 1 27 ? -14.234 36.312 2.131 1 48.53 27 ASP B O 1
ATOM 2212 N N . VAL B 1 28 ? -12.914 37.938 2.941 1 50.59 28 VAL B N 1
ATOM 2213 C CA . VAL B 1 28 ? -11.906 36.969 3.379 1 50.59 28 VAL B CA 1
ATOM 2214 C C . VAL B 1 28 ? -12.469 36.125 4.496 1 50.59 28 VAL B C 1
ATOM 2216 O O . VAL B 1 28 ? -12.211 34.906 4.547 1 50.59 28 VAL B O 1
ATOM 2219 N N . SER B 1 29 ? -13.32 36.688 5.379 1 54.03 29 SER B N 1
ATOM 2220 C CA . SER B 1 29 ? -13.836 35.969 6.535 1 54.03 29 SER B CA 1
ATOM 2221 C C . SER B 1 29 ? -14.82 34.875 6.121 1 54.03 29 SER B C 1
ATOM 2223 O O . SER B 1 29 ? -14.82 33.781 6.68 1 54.03 29 SER B O 1
ATOM 2225 N N . VAL B 1 30 ? -15.57 35.219 5.098 1 53.12 30 VAL B N 1
ATOM 2226 C CA . VAL B 1 30 ? -16.609 34.312 4.66 1 53.12 30 VAL B CA 1
ATOM 2227 C C . VAL B 1 30 ? -15.977 33.125 3.914 1 53.12 30 VAL B C 1
ATOM 2229 O O . VAL B 1 30 ? -16.391 31.984 4.09 1 53.12 30 VAL B O 1
ATOM 2232 N N . GLU B 1 31 ? -14.961 33.438 3.08 1 54.38 31 GLU B N 1
ATOM 2233 C CA . GLU B 1 31 ? -14.289 32.375 2.324 1 54.38 31 GLU B CA 1
ATOM 2234 C C . GLU B 1 31 ? -13.555 31.406 3.254 1 54.38 31 GLU B C 1
ATOM 2236 O O . GLU B 1 31 ? -13.586 30.188 3.043 1 54.38 31 GLU B O 1
ATOM 2241 N N . GLU B 1 32 ? -12.961 31.984 4.297 1 58.5 32 GLU B N 1
ATOM 2242 C CA . GLU B 1 32 ? -12.266 31.141 5.277 1 58.5 32 GLU B CA 1
ATOM 2243 C C . GLU B 1 32 ? -13.242 30.234 6.023 1 58.5 32 GLU B C 1
ATOM 2245 O O . GLU B 1 32 ? -12.938 29.078 6.289 1 58.5 32 GLU B O 1
ATOM 2250 N N . THR B 1 33 ? -14.383 30.859 6.312 1 60.25 33 THR B N 1
ATOM 2251 C CA . THR B 1 33 ? -15.406 30.094 7.008 1 60.25 33 THR B CA 1
ATOM 2252 C C . THR B 1 33 ? -15.945 28.984 6.113 1 60.25 33 THR B C 1
ATOM 2254 O O . THR B 1 33 ? -16.203 27.859 6.578 1 60.25 33 THR B O 1
ATOM 2257 N N . HIS B 1 34 ? -16.016 29.312 4.852 1 67.06 34 HIS B N 1
ATOM 2258 C CA . HIS B 1 34 ? -16.5 28.328 3.898 1 67.06 34 HIS B CA 1
ATOM 2259 C C . HIS B 1 34 ? -15.508 27.188 3.715 1 67.06 34 HIS B C 1
ATOM 2261 O O . HIS B 1 34 ? -15.891 26.031 3.645 1 67.06 34 HIS B O 1
ATOM 2267 N N . HIS B 1 35 ? -14.25 27.609 3.803 1 70.81 35 HIS B N 1
ATOM 2268 C CA . HIS B 1 35 ? -13.227 26.594 3.631 1 70.81 35 HIS B CA 1
ATOM 2269 C C . HIS B 1 35 ? -13.125 25.688 4.859 1 70.81 35 HIS B C 1
ATOM 2271 O O . HIS B 1 35 ? -12.953 24.469 4.73 1 70.81 35 HIS B O 1
ATOM 2277 N N . LYS B 1 36 ? -13.352 26.328 6.051 1 72.62 36 LYS B N 1
ATOM 2278 C CA . LYS B 1 36 ? -13.32 25.547 7.285 1 72.62 36 LYS B CA 1
ATOM 2279 C C . LYS B 1 36 ? -14.484 24.562 7.336 1 72.62 36 LYS B C 1
ATOM 2281 O O . LYS B 1 36 ? -14.32 23.422 7.766 1 72.62 36 LYS B O 1
ATOM 2286 N N . GLY B 1 37 ? -15.523 25.109 6.871 1 86.62 37 GLY B N 1
ATOM 2287 C CA . GLY B 1 37 ? -16.688 24.25 6.816 1 86.62 37 GLY B CA 1
ATOM 2288 C C . GLY B 1 37 ? -16.516 23.078 5.867 1 86.62 37 GLY B C 1
ATOM 2289 O O . GLY B 1 37 ? -16.859 21.938 6.203 1 86.62 37 GLY B O 1
ATOM 2290 N N . HIS B 1 38 ? -15.852 23.312 4.77 1 91.75 38 HIS B N 1
ATOM 2291 C CA . HIS B 1 38 ? -15.594 22.266 3.781 1 91.75 38 HIS B CA 1
ATOM 2292 C C . HIS B 1 38 ? -14.656 21.203 4.336 1 91.75 38 HIS B C 1
ATOM 2294 O O . HIS B 1 38 ? -14.914 20 4.184 1 91.75 38 HIS B O 1
ATOM 2300 N N . ARG B 1 39 ? -13.641 21.609 5.016 1 92.88 39 ARG B N 1
ATOM 2301 C CA . ARG B 1 39 ? -12.664 20.672 5.578 1 92.88 39 ARG B CA 1
ATOM 2302 C C . ARG B 1 39 ? -13.312 19.766 6.613 1 92.88 39 ARG B C 1
ATOM 2304 O O . ARG B 1 39 ? -13.125 18.547 6.578 1 92.88 39 ARG B O 1
ATOM 2311 N N . GLN B 1 40 ? -14.094 20.406 7.469 1 92.62 40 GLN B N 1
ATOM 2312 C CA . GLN B 1 40 ? -14.766 19.625 8.5 1 92.62 40 GLN B CA 1
ATOM 2313 C C . GLN B 1 40 ? -15.734 18.609 7.883 1 92.62 40 GLN B C 1
ATOM 2315 O O . GLN B 1 40 ? -15.828 17.469 8.344 1 92.62 40 GLN B O 1
ATOM 2320 N N . ARG B 1 41 ? -16.375 19 6.863 1 93.94 41 ARG B N 1
ATOM 2321 C CA . ARG B 1 41 ? -17.297 18.109 6.18 1 93.94 41 ARG B CA 1
ATOM 2322 C C . ARG B 1 41 ? -16.547 16.938 5.539 1 93.94 41 ARG B C 1
ATOM 2324 O O . ARG B 1 41 ? -17.031 15.797 5.57 1 93.94 41 ARG B O 1
ATOM 2331 N N . LEU B 1 42 ? -15.414 17.234 5.023 1 94.5 42 LEU B N 1
ATOM 2332 C CA . LEU B 1 42 ? -14.609 16.188 4.406 1 94.5 42 LEU B CA 1
ATOM 2333 C C . LEU B 1 42 ? -14.109 15.195 5.453 1 94.5 42 LEU B C 1
ATOM 2335 O O . LEU B 1 42 ? -14.156 13.977 5.242 1 94.5 42 LEU B O 1
ATOM 2339 N N . TYR B 1 43 ? -13.703 15.742 6.586 1 93.81 43 TYR B N 1
ATOM 2340 C CA . TYR B 1 43 ? -13.273 14.875 7.676 1 93.81 43 TYR B CA 1
ATOM 2341 C C . TYR B 1 43 ? -14.406 13.961 8.125 1 93.81 43 TYR B C 1
ATOM 2343 O O . TYR B 1 43 ? -14.227 12.75 8.266 1 93.81 43 TYR B O 1
ATOM 2351 N N . THR B 1 44 ? -15.539 14.547 8.266 1 93.94 44 THR B N 1
ATOM 2352 C CA . THR B 1 44 ? -16.688 13.812 8.766 1 93.94 44 THR B CA 1
ATOM 2353 C C . THR B 1 44 ? -17.094 12.719 7.781 1 93.94 44 THR B C 1
ATOM 2355 O O . THR B 1 44 ? -17.297 11.562 8.172 1 93.94 44 THR B O 1
ATOM 2358 N N . ARG B 1 45 ? -17.125 13.086 6.566 1 94.88 45 ARG B N 1
ATOM 2359 C CA . ARG B 1 45 ? -17.484 12.109 5.535 1 94.88 45 ARG B CA 1
ATOM 2360 C C . ARG B 1 45 ? -16.484 10.961 5.496 1 94.88 45 ARG B C 1
ATOM 2362 O O . ARG B 1 45 ? -16.859 9.797 5.387 1 94.88 45 ARG B O 1
ATOM 2369 N N . PHE B 1 46 ? -15.273 11.289 5.66 1 95.75 46 PHE B N 1
ATOM 2370 C CA . PHE B 1 46 ? -14.195 10.305 5.605 1 95.75 46 PHE B CA 1
ATOM 2371 C C . PHE B 1 46 ? -14.242 9.383 6.816 1 95.75 46 PHE B C 1
ATOM 2373 O O . PHE B 1 46 ? -14.141 8.164 6.68 1 95.75 46 PHE B O 1
ATOM 2380 N N . LEU B 1 47 ? -14.352 9.961 7.957 1 93.19 47 LEU B N 1
ATOM 2381 C CA . LEU B 1 47 ? -14.297 9.188 9.188 1 93.19 47 LEU B CA 1
ATOM 2382 C C . LEU B 1 47 ? -15.547 8.32 9.344 1 93.19 47 LEU B C 1
ATOM 2384 O O . LEU B 1 47 ? -15.477 7.215 9.891 1 93.19 47 LEU B O 1
ATOM 2388 N N . ASP B 1 48 ? -16.672 8.781 8.766 1 89.94 48 ASP B N 1
ATOM 2389 C CA . ASP B 1 48 ? -17.922 8.039 8.867 1 89.94 48 ASP B CA 1
ATOM 2390 C C . ASP B 1 48 ? -18.016 6.977 7.773 1 89.94 48 ASP B C 1
ATOM 2392 O O . ASP B 1 48 ? -18.438 5.852 8.031 1 89.94 48 ASP B O 1
ATOM 2396 N N . GLY B 1 49 ? -17.578 7.328 6.555 1 87 49 GLY B N 1
ATOM 2397 C CA . GLY B 1 49 ? -17.828 6.477 5.406 1 87 49 GLY B CA 1
ATOM 2398 C C . GLY B 1 49 ? -16.609 5.711 4.945 1 87 49 GLY B C 1
ATOM 2399 O O . GLY B 1 49 ? -16.703 4.812 4.109 1 87 49 GLY B O 1
ATOM 2400 N N . GLY B 1 50 ? -15.461 6.109 5.48 1 87.44 50 GLY B N 1
ATOM 2401 C CA . GLY B 1 50 ? -14.234 5.453 5.062 1 87.44 50 GLY B CA 1
ATOM 2402 C C . GLY B 1 50 ? -13.695 5.98 3.748 1 87.44 50 GLY B C 1
ATOM 2403 O O . GLY B 1 50 ? -14.203 6.965 3.207 1 87.44 50 GLY B O 1
ATOM 2404 N N . PRO B 1 51 ? -12.664 5.34 3.244 1 86.56 51 PRO B N 1
ATOM 2405 C CA . PRO B 1 51 ? -11.992 5.82 2.037 1 86.56 51 PRO B CA 1
ATOM 2406 C C . PRO B 1 51 ? -12.906 5.848 0.817 1 86.56 51 PRO B C 1
ATOM 2408 O O . PRO B 1 51 ? -12.758 6.715 -0.049 1 86.56 51 PRO B O 1
ATOM 2411 N N . ASP B 1 52 ? -13.82 4.969 0.724 1 85.75 52 ASP B N 1
ATOM 2412 C CA . ASP B 1 52 ? -14.672 4.848 -0.455 1 85.75 52 ASP B CA 1
ATOM 2413 C C . ASP B 1 52 ? -15.68 5.992 -0.52 1 85.75 52 ASP B C 1
ATOM 2415 O O . ASP B 1 52 ? -16.328 6.199 -1.549 1 85.75 52 ASP B O 1
ATOM 2419 N N . ALA B 1 53 ? -15.742 6.691 0.539 1 90.25 53 ALA B N 1
ATOM 2420 C CA . ALA B 1 53 ? -16.672 7.82 0.586 1 90.25 53 ALA B CA 1
ATOM 2421 C C . ALA B 1 53 ? -16.078 9.039 -0.117 1 90.25 53 ALA B C 1
ATOM 2423 O O . ALA B 1 53 ? -16.766 10.039 -0.332 1 90.25 53 ALA B O 1
ATOM 2424 N N . LEU B 1 54 ? -14.828 9.016 -0.464 1 94.25 54 LEU B N 1
ATOM 2425 C CA . LEU B 1 54 ? -14.148 10.164 -1.06 1 94.25 54 LEU B CA 1
ATOM 2426 C C . LEU B 1 54 ? -13.609 9.812 -2.441 1 94.25 54 LEU B C 1
ATOM 2428 O O . LEU B 1 54 ? -13.18 8.688 -2.678 1 94.25 54 LEU B O 1
ATOM 2432 N N . GLN B 1 55 ? -13.602 10.828 -3.291 1 94.38 55 GLN B N 1
ATOM 2433 C CA . GLN B 1 55 ? -12.867 10.719 -4.543 1 94.38 55 GLN B CA 1
ATOM 2434 C C . GLN B 1 55 ? -11.359 10.859 -4.312 1 94.38 55 GLN B C 1
ATOM 2436 O O . GLN B 1 55 ? -10.938 11.344 -3.26 1 94.38 55 GLN B O 1
ATOM 2441 N N . ASP B 1 56 ? -10.586 10.523 -5.277 1 94.31 56 ASP B N 1
ATOM 2442 C CA . ASP B 1 56 ? -9.125 10.555 -5.145 1 94.31 56 ASP B CA 1
ATOM 2443 C C . ASP B 1 56 ? -8.641 11.969 -4.812 1 94.31 56 ASP B C 1
ATOM 2445 O O . ASP B 1 56 ? -7.816 12.148 -3.918 1 94.31 56 ASP B O 1
ATOM 2449 N N . TYR B 1 57 ? -9.195 12.938 -5.535 1 95.81 57 TYR B N 1
ATOM 2450 C CA . TYR B 1 57 ? -8.695 14.289 -5.305 1 95.81 57 TYR B CA 1
ATOM 2451 C C . TYR B 1 57 ? -9.117 14.797 -3.932 1 95.81 57 TYR B C 1
ATOM 2453 O O . TYR B 1 57 ? -8.422 15.609 -3.32 1 95.81 57 TYR B O 1
ATOM 2461 N N . GLU B 1 58 ? -10.266 14.289 -3.406 1 96.62 58 GLU B N 1
ATOM 2462 C CA . GLU B 1 58 ? -10.711 14.68 -2.072 1 96.62 58 GLU B CA 1
ATOM 2463 C C . GLU B 1 58 ? -9.789 14.117 -0.996 1 96.62 58 GLU B C 1
ATOM 2465 O O . GLU B 1 58 ? -9.492 14.789 -0.009 1 96.62 58 GLU B O 1
ATOM 2470 N N . LEU B 1 59 ? -9.414 12.883 -1.224 1 96.19 59 LEU B N 1
ATOM 2471 C CA . LEU B 1 59 ? -8.453 12.281 -0.305 1 96.19 59 LEU B CA 1
ATOM 2472 C C . LEU B 1 59 ? -7.133 13.047 -0.317 1 96.19 59 LEU B C 1
ATOM 2474 O O . LEU B 1 59 ? -6.562 13.328 0.74 1 96.19 59 LEU B O 1
ATOM 2478 N N . LEU B 1 60 ? -6.699 13.414 -1.512 1 96.19 60 LEU B N 1
ATOM 2479 C CA . LEU B 1 60 ? -5.473 14.188 -1.636 1 96.19 60 LEU B CA 1
ATOM 2480 C C . LEU B 1 60 ? -5.633 15.57 -0.999 1 96.19 60 LEU B C 1
ATOM 2482 O O . LEU B 1 60 ? -4.699 16.078 -0.382 1 96.19 60 LEU B O 1
ATOM 2486 N N . GLU B 1 61 ? -6.82 16.172 -1.108 1 95.38 61 GLU B N 1
ATOM 2487 C CA . GLU B 1 61 ? -7.113 17.438 -0.427 1 95.38 61 GLU B CA 1
ATOM 2488 C C . GLU B 1 61 ? -6.863 17.312 1.075 1 95.38 61 GLU B C 1
ATOM 2490 O O . GLU B 1 61 ? -6.219 18.188 1.672 1 95.38 61 GLU B O 1
ATOM 2495 N N . MET B 1 62 ? -7.379 16.297 1.594 1 93.62 62 MET B N 1
ATOM 2496 C CA . MET B 1 62 ? -7.262 16.109 3.037 1 93.62 62 MET B CA 1
ATOM 2497 C C . MET B 1 62 ? -5.797 16.031 3.459 1 93.62 62 MET B C 1
ATOM 2499 O O . MET B 1 62 ? -5.41 16.594 4.484 1 93.62 62 MET B O 1
ATOM 2503 N N . ILE B 1 63 ? -5.004 15.383 2.689 1 93.31 63 ILE B N 1
ATOM 2504 C CA . ILE B 1 63 ? -3.572 15.289 2.961 1 93.31 63 ILE B CA 1
ATOM 2505 C C . ILE B 1 63 ? -2.932 16.672 2.836 1 93.31 63 ILE B C 1
ATOM 2507 O O . ILE B 1 63 ? -2.131 17.062 3.684 1 93.31 63 ILE B O 1
ATOM 2511 N N . LEU B 1 64 ? -3.391 17.391 1.867 1 93.69 64 LEU B N 1
ATOM 2512 C CA . LEU B 1 64 ? -2.814 18.703 1.59 1 93.69 64 LEU B CA 1
ATOM 2513 C C . LEU B 1 64 ? -3.26 19.719 2.631 1 93.69 64 LEU B C 1
ATOM 2515 O O . LEU B 1 64 ? -2.613 20.766 2.809 1 93.69 64 LEU B O 1
ATOM 2519 N N . PHE B 1 65 ? -4.371 19.484 3.322 1 91.44 65 PHE B N 1
ATOM 2520 C CA . PHE B 1 65 ? -4.809 20.359 4.402 1 91.44 65 PHE B CA 1
ATOM 2521 C C . PHE B 1 65 ? -3.723 20.5 5.465 1 91.44 65 PHE B C 1
ATOM 2523 O O . PHE B 1 65 ? -3.6 21.547 6.102 1 91.44 65 PHE B O 1
ATOM 2530 N N . ALA B 1 66 ? -2.955 19.469 5.609 1 83.44 66 ALA B N 1
ATOM 2531 C CA . ALA B 1 66 ? -1.943 19.438 6.664 1 83.44 66 ALA B CA 1
ATOM 2532 C C . ALA B 1 66 ? -0.813 20.422 6.383 1 83.44 66 ALA B C 1
ATOM 2534 O O . ALA B 1 66 ? -0.143 20.891 7.309 1 83.44 66 ALA B O 1
ATOM 2535 N N . VAL B 1 67 ? -0.646 20.719 5.141 1 83.25 67 VAL B N 1
ATOM 2536 C CA . VAL B 1 67 ? 0.518 21.547 4.828 1 83.25 67 VAL B CA 1
ATOM 2537 C C . VAL B 1 67 ? 0.064 22.906 4.32 1 83.25 67 VAL B C 1
ATOM 2539 O O . VAL B 1 67 ? 0.882 23.812 4.145 1 83.25 67 VAL B O 1
ATOM 2542 N N . ASN B 1 68 ? -1.219 23.016 4.082 1 84.12 68 ASN B N 1
ATOM 2543 C CA . ASN B 1 68 ? -1.837 24.281 3.727 1 84.12 68 ASN B CA 1
ATOM 2544 C C . ASN B 1 68 ? -3.102 24.547 4.543 1 84.12 68 ASN B C 1
ATOM 2546 O O . ASN B 1 68 ? -4.215 24.359 4.039 1 84.12 68 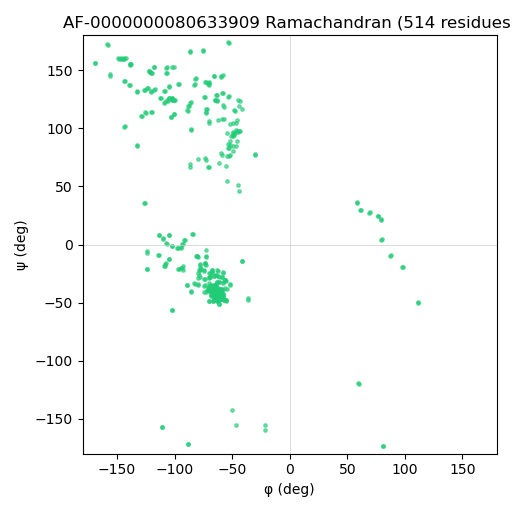ASN B O 1
ATOM 2550 N N . PRO B 1 69 ? -2.953 25.078 5.695 1 78.44 69 PRO B N 1
ATOM 2551 C CA . PRO B 1 69 ? -4.098 25.156 6.609 1 78.44 69 PRO B CA 1
ATOM 2552 C C . PRO B 1 69 ? -5.117 26.219 6.191 1 78.44 69 PRO B C 1
ATOM 2554 O O . PRO B 1 69 ? -6.281 26.141 6.586 1 78.44 69 PRO B O 1
ATOM 2557 N N . ARG B 1 70 ? -4.809 27.156 5.328 1 81.19 70 ARG B N 1
ATOM 2558 C CA . ARG B 1 70 ? -5.711 28.281 5.129 1 81.19 70 ARG B CA 1
ATOM 2559 C C . ARG B 1 70 ? -6.109 28.406 3.664 1 81.19 70 ARG B C 1
ATOM 2561 O O . ARG B 1 70 ? -7.008 29.188 3.326 1 81.19 70 ARG B O 1
ATOM 2568 N N . ARG B 1 71 ? -5.551 27.672 2.826 1 86.75 71 ARG B N 1
ATOM 2569 C CA . ARG B 1 71 ? -5.777 27.875 1.398 1 86.75 71 ARG B CA 1
ATOM 2570 C C . ARG B 1 71 ? -6.676 26.781 0.825 1 86.75 71 ARG B C 1
ATOM 2572 O O . ARG B 1 71 ? -6.805 25.719 1.411 1 86.75 71 ARG B O 1
ATOM 2579 N N . ASP B 1 72 ? -7.348 27.188 -0.208 1 92.38 72 ASP B N 1
ATOM 2580 C CA . ASP B 1 72 ? -8.086 26.203 -0.99 1 92.38 72 ASP B CA 1
ATOM 2581 C C . ASP B 1 72 ? -7.141 25.328 -1.803 1 92.38 72 ASP B C 1
ATOM 2583 O O . ASP B 1 72 ? -6.516 25.797 -2.756 1 92.38 72 ASP B O 1
ATOM 2587 N N . VAL B 1 73 ? -7.152 24.062 -1.483 1 94.44 73 VAL B N 1
ATOM 2588 C CA . VAL B 1 73 ? -6.152 23.188 -2.092 1 94.44 73 VAL B CA 1
ATOM 2589 C C . VAL B 1 73 ? -6.816 22.297 -3.141 1 94.44 73 VAL B C 1
ATOM 2591 O O . VAL B 1 73 ? -6.156 21.453 -3.756 1 94.44 73 VAL B O 1
ATOM 2594 N N . LYS B 1 74 ? -8.133 22.438 -3.354 1 95.25 74 LYS B N 1
ATOM 2595 C CA . LYS B 1 74 ? -8.859 21.594 -4.297 1 95.25 74 LYS B CA 1
ATOM 2596 C C . LYS B 1 74 ? -8.25 21.688 -5.695 1 95.25 74 LYS B C 1
ATOM 2598 O O . LYS B 1 74 ? -7.945 20.656 -6.312 1 95.25 74 LYS B O 1
ATOM 2603 N N . PRO B 1 75 ? -7.996 22.922 -6.172 1 96.38 75 PRO B N 1
ATOM 2604 C CA . PRO B 1 75 ? -7.391 23 -7.504 1 96.38 75 PRO B CA 1
ATOM 2605 C C . PRO B 1 75 ? -6.027 22.312 -7.57 1 96.38 75 PRO B C 1
ATOM 2607 O O . PRO B 1 75 ? -5.711 21.656 -8.562 1 96.38 75 PRO B O 1
ATOM 2610 N N . LEU B 1 76 ? -5.262 22.453 -6.586 1 96.06 76 LEU B N 1
ATOM 2611 C CA . LEU B 1 76 ? -3.949 21.812 -6.527 1 96.06 76 LEU B CA 1
ATOM 2612 C C . LEU B 1 76 ? -4.082 20.297 -6.535 1 96.06 76 LEU B C 1
ATOM 2614 O O . LEU B 1 76 ? -3.365 19.609 -7.266 1 96.06 76 LEU B O 1
ATOM 2618 N N . ALA B 1 77 ? -4.957 19.75 -5.734 1 96.94 77 ALA B N 1
ATOM 2619 C CA . ALA B 1 77 ? -5.188 18.297 -5.656 1 96.94 77 ALA B CA 1
ATOM 2620 C C . ALA B 1 77 ? -5.598 17.734 -7.012 1 96.94 77 ALA B C 1
ATOM 2622 O O . ALA B 1 77 ? -5.059 16.719 -7.457 1 96.94 77 ALA B O 1
ATOM 2623 N N . LYS B 1 78 ? -6.473 18.422 -7.648 1 97.44 78 LYS B N 1
ATOM 2624 C CA . LYS B 1 78 ? -6.957 17.984 -8.953 1 97.44 78 LYS B CA 1
ATOM 2625 C C . LYS B 1 78 ? -5.844 18.016 -9.992 1 97.44 78 LYS B C 1
ATOM 2627 O O . LYS B 1 78 ? -5.707 17.094 -10.797 1 97.44 78 LYS B O 1
ATOM 2632 N N . ALA B 1 79 ? -5.094 19.062 -9.953 1 97.56 79 ALA B N 1
ATOM 2633 C CA . ALA B 1 79 ? -3.996 19.203 -10.906 1 97.56 79 ALA B CA 1
ATOM 2634 C C . ALA B 1 79 ? -2.949 18.125 -10.703 1 97.56 79 ALA B C 1
ATOM 2636 O O . ALA B 1 79 ? -2.441 17.547 -11.68 1 97.56 79 ALA B O 1
ATOM 2637 N N . LEU B 1 80 ? -2.629 17.828 -9.477 1 97.12 80 LEU B N 1
ATOM 2638 C CA . LEU B 1 80 ? -1.655 16.781 -9.172 1 97.12 80 LEU B CA 1
ATOM 2639 C C . LEU B 1 80 ? -2.129 15.43 -9.68 1 97.12 80 LEU B C 1
ATOM 2641 O O . LEU B 1 80 ? -1.367 14.703 -10.32 1 97.12 80 LEU B O 1
ATOM 2645 N N . ILE B 1 81 ? -3.375 15.117 -9.414 1 96.5 81 ILE B N 1
ATOM 2646 C CA . ILE B 1 81 ? -3.916 13.836 -9.859 1 96.5 81 ILE B CA 1
ATOM 2647 C C . ILE B 1 81 ? -3.902 13.773 -11.383 1 96.5 81 ILE B C 1
ATOM 2649 O O . ILE B 1 81 ? -3.533 12.75 -11.961 1 96.5 81 ILE B O 1
ATOM 2653 N N . ARG B 1 82 ? -4.289 14.836 -12 1 96.56 82 ARG B N 1
ATOM 2654 C CA . ARG B 1 82 ? -4.32 14.898 -13.453 1 96.56 82 ARG B CA 1
ATOM 2655 C C . ARG B 1 82 ? -2.928 14.695 -14.039 1 96.56 82 ARG B C 1
ATOM 2657 O O . ARG B 1 82 ? -2.742 13.891 -14.953 1 96.56 82 ARG B O 1
ATOM 2664 N N . ASP B 1 83 ? -1.967 15.32 -13.508 1 96.38 83 ASP B N 1
ATOM 2665 C CA . ASP B 1 83 ? -0.636 15.359 -14.109 1 96.38 83 ASP B CA 1
ATOM 2666 C C . ASP B 1 83 ? 0.164 14.109 -13.75 1 96.38 83 ASP B C 1
ATOM 2668 O O . ASP B 1 83 ? 0.994 13.648 -14.539 1 96.38 83 ASP B O 1
ATOM 2672 N N . PHE B 1 84 ? -0.039 13.578 -12.602 1 94.38 84 PHE B N 1
ATOM 2673 C CA . PHE B 1 84 ? 0.732 12.414 -12.18 1 94.38 84 PHE B CA 1
ATOM 2674 C C . PHE B 1 84 ? -0.041 11.125 -12.438 1 94.38 84 PHE B C 1
ATOM 2676 O O . PHE B 1 84 ? 0.537 10.039 -12.438 1 94.38 84 PHE B O 1
ATOM 2683 N N . GLY B 1 85 ? -1.431 11.266 -12.578 1 92.19 85 GLY B N 1
ATOM 2684 C CA . GLY B 1 85 ? -2.223 10.109 -12.961 1 92.19 85 GLY B CA 1
ATOM 2685 C C . GLY B 1 85 ? -3.129 9.609 -11.852 1 92.19 85 GLY B C 1
ATOM 2686 O O . GLY B 1 85 ? -4.324 9.398 -12.07 1 92.19 85 GLY B O 1
ATOM 2687 N N . ASP B 1 86 ? -2.59 9.406 -10.68 1 92.25 86 ASP B N 1
ATOM 2688 C CA . ASP B 1 86 ? -3.354 8.914 -9.531 1 92.25 86 ASP B CA 1
ATOM 2689 C C . ASP B 1 86 ? -2.672 9.281 -8.219 1 92.25 86 ASP B C 1
ATOM 2691 O O . ASP B 1 86 ? -1.579 9.852 -8.219 1 92.25 86 ASP B O 1
ATOM 2695 N N . ILE B 1 87 ? -3.375 9.023 -7.145 1 93.94 87 ILE B N 1
ATOM 2696 C CA . ILE B 1 87 ? -2.904 9.438 -5.828 1 93.94 87 ILE B CA 1
ATOM 2697 C C . ILE B 1 87 ? -1.59 8.734 -5.504 1 93.94 87 ILE B C 1
ATOM 2699 O O . ILE B 1 87 ? -0.684 9.336 -4.922 1 93.94 87 ILE B O 1
ATOM 2703 N N . TRP B 1 88 ? -1.49 7.445 -5.891 1 91.62 88 TRP B N 1
ATOM 2704 C CA . TRP B 1 88 ? -0.278 6.676 -5.629 1 91.62 88 TRP B CA 1
ATOM 2705 C C . TRP B 1 88 ? 0.927 7.309 -6.316 1 91.62 88 TRP B C 1
ATOM 2707 O O . TRP B 1 88 ? 1.986 7.469 -5.707 1 91.62 88 TRP B O 1
ATOM 2717 N N . SER B 1 89 ? 0.74 7.676 -7.535 1 92.25 89 SER B N 1
ATOM 2718 C CA . SER B 1 89 ? 1.814 8.312 -8.289 1 92.25 89 SER B CA 1
ATOM 2719 C C . SER B 1 89 ? 2.205 9.648 -7.676 1 92.25 89 SER B C 1
ATOM 2721 O O . SER B 1 89 ? 3.379 10.031 -7.691 1 92.25 89 SER B O 1
ATOM 2723 N N . VAL B 1 90 ? 1.228 10.336 -7.125 1 95.62 90 VAL B N 1
ATOM 2724 C CA . VAL B 1 90 ? 1.509 11.625 -6.496 1 95.62 90 VAL B CA 1
ATOM 2725 C C . VAL B 1 90 ? 2.373 11.414 -5.254 1 95.62 90 VAL B C 1
ATOM 2727 O O . VAL B 1 90 ? 3.43 12.039 -5.117 1 95.62 90 VAL B O 1
ATOM 2730 N N . VAL B 1 91 ? 2.002 10.484 -4.402 1 94.88 91 VAL B N 1
ATOM 2731 C CA . VAL B 1 91 ? 2.639 10.367 -3.094 1 94.88 91 VAL B CA 1
ATOM 2732 C C . VAL B 1 91 ? 3.969 9.633 -3.23 1 94.88 91 VAL B C 1
ATOM 2734 O O . VAL B 1 91 ? 4.777 9.625 -2.299 1 94.88 91 VAL B O 1
ATOM 2737 N N . ASN B 1 92 ? 4.227 9.07 -4.359 1 92.12 92 ASN B N 1
ATOM 2738 C CA . ASN B 1 92 ? 5.496 8.391 -4.578 1 92.12 92 ASN B CA 1
ATOM 2739 C C . ASN B 1 92 ? 6.34 9.102 -5.633 1 92.12 92 ASN B C 1
ATOM 2741 O O . ASN B 1 92 ? 7.367 8.578 -6.066 1 92.12 92 ASN B O 1
ATOM 2745 N N . ALA B 1 93 ? 5.879 10.258 -6.023 1 92.69 93 ALA B N 1
ATOM 2746 C CA . ALA B 1 93 ? 6.641 11.031 -7 1 92.69 93 ALA B CA 1
ATOM 2747 C C . ALA B 1 93 ? 7.98 11.477 -6.422 1 92.69 93 ALA B C 1
ATOM 2749 O O . ALA B 1 93 ? 8.078 11.781 -5.23 1 92.69 93 ALA B O 1
ATOM 2750 N N . PRO B 1 94 ? 9.008 11.516 -7.293 1 90.56 94 PRO B N 1
ATOM 2751 C CA . PRO B 1 94 ? 10.281 12.062 -6.801 1 90.56 94 PRO B CA 1
ATOM 2752 C C . PRO B 1 94 ? 10.156 13.5 -6.316 1 90.56 94 PRO B C 1
ATOM 2754 O O . PRO B 1 94 ? 9.414 14.297 -6.91 1 90.56 94 PRO B O 1
ATOM 2757 N N . PRO B 1 95 ? 10.898 13.875 -5.27 1 92.38 95 PRO B N 1
ATOM 2758 C CA . PRO B 1 95 ? 10.766 15.203 -4.66 1 92.38 95 PRO B CA 1
ATOM 2759 C C . PRO B 1 95 ? 10.969 16.328 -5.664 1 92.38 95 PRO B C 1
ATOM 2761 O O . PRO B 1 95 ? 10.219 17.312 -5.648 1 92.38 95 PRO B O 1
ATOM 2764 N N . PRO B 1 96 ? 11.883 16.203 -6.617 1 90.69 96 PRO B N 1
ATOM 2765 C CA . PRO B 1 96 ? 12.078 17.312 -7.555 1 90.69 96 PRO B CA 1
ATOM 2766 C C . PRO B 1 96 ? 10.844 17.578 -8.422 1 90.69 96 PRO B C 1
ATOM 2768 O O . PRO B 1 96 ? 10.633 18.703 -8.867 1 90.69 96 PRO B O 1
ATOM 2771 N N . ARG B 1 97 ? 10.023 16.578 -8.641 1 92.44 97 ARG B N 1
ATOM 2772 C CA . ARG B 1 97 ? 8.82 16.734 -9.453 1 92.44 97 ARG B CA 1
ATOM 2773 C C . ARG B 1 97 ? 7.707 17.406 -8.656 1 92.44 97 ARG B C 1
ATOM 2775 O O . ARG B 1 97 ? 6.785 17.984 -9.227 1 92.44 97 ARG B O 1
ATOM 2782 N N . LEU B 1 98 ? 7.766 17.25 -7.344 1 94.94 98 LEU B N 1
ATOM 2783 C CA . LEU B 1 98 ? 6.742 17.812 -6.473 1 94.94 98 LEU B CA 1
ATOM 2784 C C . LEU B 1 98 ? 7.098 19.234 -6.062 1 94.94 98 LEU B C 1
ATOM 2786 O O . LEU B 1 98 ? 6.223 20.094 -5.961 1 94.94 98 LEU B O 1
ATOM 2790 N N . ARG B 1 99 ? 8.375 19.438 -5.902 1 93.12 99 ARG B N 1
ATOM 2791 C CA . ARG B 1 99 ? 8.836 20.719 -5.391 1 93.12 99 ARG B CA 1
ATOM 2792 C C . ARG B 1 99 ? 8.523 21.844 -6.367 1 93.12 99 ARG B C 1
ATOM 2794 O O . ARG B 1 99 ? 8.891 21.781 -7.539 1 93.12 99 ARG B O 1
ATOM 2801 N N . GLY B 1 100 ? 7.793 22.859 -5.84 1 91 100 GLY B N 1
ATOM 2802 C CA . GLY B 1 100 ? 7.5 24.031 -6.648 1 91 100 GLY B CA 1
ATOM 2803 C C . GLY B 1 100 ? 6.238 23.891 -7.48 1 91 100 GLY B C 1
ATOM 2804 O O . GLY B 1 100 ? 5.809 24.844 -8.141 1 91 100 GLY B O 1
ATOM 2805 N N . TYR B 1 101 ? 5.664 22.641 -7.52 1 94.62 101 TYR B N 1
ATOM 2806 C CA . TYR B 1 101 ? 4.391 22.469 -8.211 1 94.62 101 TYR B CA 1
ATOM 2807 C C . TYR B 1 101 ? 3.354 23.453 -7.688 1 94.62 101 TYR B C 1
ATOM 2809 O O . TYR B 1 101 ? 3.201 23.625 -6.477 1 94.62 101 TYR B O 1
ATOM 2817 N N . CYS B 1 102 ? 2.746 24.188 -8.602 1 92.88 102 CYS B N 1
ATOM 2818 C CA . CYS B 1 102 ? 1.856 25.25 -8.133 1 92.88 102 CYS B CA 1
ATOM 2819 C C . CYS B 1 102 ? 0.642 25.375 -9.047 1 92.88 102 CYS B C 1
ATOM 2821 O O . CYS B 1 102 ? 0.726 25.109 -10.242 1 92.88 102 CYS B O 1
ATOM 2823 N N . VAL B 1 103 ? -0.428 25.594 -8.484 1 93.38 103 VAL B N 1
ATOM 2824 C CA . VAL B 1 103 ? -1.664 26 -9.148 1 93.38 103 VAL B CA 1
ATOM 2825 C C . VAL B 1 103 ? -2.186 27.281 -8.516 1 93.38 103 VAL B C 1
ATOM 2827 O O . VAL B 1 103 ? -2.584 27.297 -7.348 1 93.38 103 VAL B O 1
ATOM 2830 N N . GLY B 1 104 ? -2.184 28.422 -9.359 1 90.62 104 GLY B N 1
ATOM 2831 C CA . GLY B 1 104 ? -2.514 29.719 -8.781 1 90.62 104 GLY B CA 1
ATOM 2832 C C . GLY B 1 104 ? -1.571 30.125 -7.672 1 90.62 104 GLY B C 1
ATOM 2833 O O . GLY B 1 104 ? -0.353 30.156 -7.859 1 90.62 104 GLY B O 1
ATOM 2834 N N . GLU B 1 105 ? -2.094 30.344 -6.422 1 87.19 105 GLU B N 1
ATOM 2835 C CA . GLU B 1 105 ? -1.292 30.844 -5.305 1 87.19 105 GLU B CA 1
ATOM 2836 C C . GLU B 1 105 ? -0.915 29.719 -4.355 1 87.19 105 GLU B C 1
ATOM 2838 O O . GLU B 1 105 ? -0.226 29.938 -3.357 1 87.19 105 GLU B O 1
ATOM 2843 N N . VAL B 1 106 ? -1.366 28.578 -4.656 1 90.19 106 VAL B N 1
ATOM 2844 C CA . VAL B 1 106 ? -1.091 27.438 -3.781 1 90.19 106 VAL B CA 1
ATOM 2845 C C . VAL B 1 106 ? 0.024 26.578 -4.379 1 90.19 106 VAL B C 1
ATOM 2847 O O . VAL B 1 106 ? -0.021 26.234 -5.559 1 90.19 106 VAL B O 1
ATOM 2850 N N . SER B 1 107 ? 1.062 26.359 -3.605 1 89.12 107 SER B N 1
ATOM 2851 C CA . SER B 1 107 ? 2.209 25.609 -4.117 1 89.12 107 SER B CA 1
ATOM 2852 C C . SER B 1 107 ? 2.742 24.641 -3.078 1 89.12 107 SER B C 1
ATOM 2854 O O . SER B 1 107 ? 2.461 24.766 -1.885 1 89.12 107 SER B O 1
ATOM 2856 N N . LEU B 1 108 ? 3.404 23.578 -3.602 1 91.31 108 LEU B N 1
ATOM 2857 C CA . LEU B 1 108 ? 4.23 22.703 -2.771 1 91.31 108 LEU B CA 1
ATOM 2858 C C . LEU B 1 108 ? 5.648 23.25 -2.656 1 91.31 108 LEU B C 1
ATOM 2860 O O . LEU B 1 108 ? 6.602 22.609 -3.094 1 91.31 108 LEU B O 1
ATOM 2864 N N . ALA B 1 109 ? 5.785 24.391 -1.989 1 83.31 109 ALA B N 1
ATOM 2865 C CA . ALA B 1 109 ? 7.051 25.109 -2.021 1 83.31 109 ALA B CA 1
ATOM 2866 C C . ALA B 1 109 ? 7.941 24.719 -0.847 1 83.31 109 ALA B C 1
ATOM 2868 O O . ALA B 1 109 ? 9.164 24.828 -0.918 1 83.31 109 ALA B O 1
ATOM 2869 N N . SER B 1 110 ? 7.391 24.172 0.139 1 87 110 SER B N 1
ATOM 2870 C CA . SER B 1 110 ? 8.18 23.922 1.34 1 87 110 SER B CA 1
ATOM 2871 C C . SER B 1 110 ? 8.594 22.453 1.418 1 87 110 SER B C 1
ATOM 2873 O O . SER B 1 110 ? 7.906 21.578 0.888 1 87 110 SER B O 1
ATOM 2875 N N . ASP B 1 111 ? 9.719 22.203 2.088 1 88.88 111 ASP B N 1
ATOM 2876 C CA . ASP B 1 111 ? 10.164 20.844 2.383 1 88.88 111 ASP B CA 1
ATOM 2877 C C . ASP B 1 111 ? 9.102 20.078 3.178 1 88.88 111 ASP B C 1
ATOM 2879 O O . ASP B 1 111 ? 8.906 18.875 2.969 1 88.88 111 ASP B O 1
ATOM 2883 N N . LYS B 1 112 ? 8.461 20.828 3.936 1 88.25 112 LYS B N 1
ATOM 2884 C CA . LYS B 1 112 ? 7.414 20.219 4.75 1 88.25 112 LYS B CA 1
ATOM 2885 C C . LYS B 1 112 ? 6.305 19.641 3.877 1 88.25 112 LYS B C 1
ATOM 2887 O O . LYS B 1 112 ? 5.859 18.516 4.094 1 88.25 112 LYS B O 1
ATOM 2892 N N . ALA B 1 113 ? 5.91 20.438 2.893 1 91.31 113 ALA B N 1
ATOM 2893 C CA . ALA B 1 113 ? 4.812 20 2.029 1 91.31 113 ALA B CA 1
ATOM 2894 C C . ALA B 1 113 ? 5.211 18.781 1.201 1 91.31 113 ALA B C 1
ATOM 2896 O O . ALA B 1 113 ? 4.457 17.812 1.118 1 91.31 113 ALA B O 1
ATOM 2897 N N . VAL B 1 114 ? 6.359 18.797 0.67 1 94.81 114 VAL B N 1
ATOM 2898 C CA . VAL B 1 114 ? 6.852 17.703 -0.158 1 94.81 114 VAL B CA 1
ATOM 2899 C C . VAL B 1 114 ? 7.059 16.453 0.703 1 94.81 114 VAL B C 1
ATOM 2901 O O . VAL B 1 114 ? 6.656 15.352 0.321 1 94.81 114 VAL B O 1
ATOM 2904 N N . ALA B 1 115 ? 7.625 16.656 1.849 1 94.25 115 ALA B N 1
ATOM 2905 C CA . ALA B 1 115 ? 7.887 15.547 2.762 1 94.25 115 ALA B CA 1
ATOM 2906 C C . ALA B 1 115 ? 6.586 14.883 3.199 1 94.25 115 ALA B C 1
ATOM 2908 O O . ALA B 1 115 ? 6.52 13.656 3.314 1 94.25 115 ALA B O 1
ATOM 2909 N N . MET B 1 116 ? 5.598 15.688 3.393 1 91.88 116 MET B N 1
ATOM 2910 C CA . MET B 1 116 ? 4.32 15.133 3.838 1 91.88 116 MET B CA 1
ATOM 2911 C C . MET B 1 116 ? 3.725 14.219 2.775 1 91.88 116 MET B C 1
ATOM 2913 O O . MET B 1 116 ? 3.299 13.102 3.08 1 91.88 116 MET B O 1
ATOM 2917 N N . LEU B 1 117 ? 3.707 14.648 1.577 1 94.5 117 LEU B N 1
ATOM 2918 C CA . LEU B 1 117 ? 3.189 13.812 0.496 1 94.5 117 LEU B CA 1
ATOM 2919 C C . LEU B 1 117 ? 3.984 12.516 0.378 1 94.5 117 LEU B C 1
ATOM 2921 O O . LEU B 1 117 ? 3.404 11.43 0.321 1 94.5 117 LEU B O 1
ATOM 2925 N N . ARG B 1 118 ? 5.227 12.68 0.493 1 94.88 118 ARG B N 1
ATOM 2926 C CA . ARG B 1 118 ? 6.094 11.523 0.313 1 94.88 118 ARG B CA 1
ATOM 2927 C C . ARG B 1 118 ? 6.012 10.586 1.514 1 94.88 118 ARG B C 1
ATOM 2929 O O . ARG B 1 118 ? 6.203 9.375 1.377 1 94.88 118 ARG B O 1
ATOM 2936 N N . ALA B 1 119 ? 5.754 11.141 2.654 1 94.75 119 ALA B N 1
ATOM 2937 C CA . ALA B 1 119 ? 5.609 10.312 3.85 1 94.75 119 ALA B CA 1
ATOM 2938 C C . ALA B 1 119 ? 4.418 9.375 3.721 1 94.75 119 ALA B C 1
ATOM 2940 O O . ALA B 1 119 ? 4.449 8.25 4.227 1 94.75 119 ALA B O 1
ATOM 2941 N N . VAL B 1 120 ? 3.387 9.812 3.025 1 94.38 120 VAL B N 1
ATOM 2942 C CA . VAL B 1 120 ? 2.213 8.977 2.785 1 94.38 120 VAL B CA 1
ATOM 2943 C C . VAL B 1 120 ? 2.611 7.754 1.96 1 94.38 120 VAL B C 1
ATOM 2945 O O . VAL B 1 120 ? 2.309 6.621 2.336 1 94.38 120 VAL B O 1
ATOM 2948 N N . GLY B 1 121 ? 3.309 7.973 0.932 1 94.38 121 GLY B N 1
ATOM 2949 C CA . GLY B 1 121 ? 3.799 6.875 0.111 1 94.38 121 GLY B CA 1
ATOM 2950 C C . GLY B 1 121 ? 4.75 5.957 0.852 1 94.38 121 GLY B C 1
ATOM 2951 O O . GLY B 1 121 ? 4.656 4.734 0.739 1 94.38 121 GLY B O 1
ATOM 2952 N N . ALA B 1 122 ? 5.609 6.578 1.639 1 94.88 122 ALA B N 1
ATOM 2953 C CA . ALA B 1 122 ? 6.598 5.816 2.396 1 94.88 122 ALA B CA 1
ATOM 2954 C C . ALA B 1 122 ? 5.922 4.895 3.408 1 94.88 122 ALA B C 1
ATOM 2956 O O . ALA B 1 122 ? 6.352 3.752 3.6 1 94.88 122 ALA B O 1
ATOM 2957 N N . ALA B 1 123 ? 4.891 5.379 4.02 1 93.06 123 ALA B N 1
ATOM 2958 C CA . ALA B 1 123 ? 4.156 4.559 4.98 1 93.06 123 ALA B CA 1
ATOM 2959 C C . ALA B 1 123 ? 3.52 3.352 4.297 1 93.06 123 ALA B C 1
ATOM 2961 O O . ALA B 1 123 ? 3.551 2.238 4.828 1 93.06 123 ALA B O 1
ATOM 2962 N N . ALA B 1 124 ? 3.002 3.629 3.176 1 91.5 124 ALA B N 1
ATOM 2963 C CA . ALA B 1 124 ? 2.406 2.545 2.396 1 91.5 124 ALA B CA 1
ATOM 2964 C C . ALA B 1 124 ? 3.453 1.502 2.02 1 91.5 124 ALA B C 1
ATOM 2966 O O . ALA B 1 124 ? 3.223 0.299 2.17 1 91.5 124 ALA B O 1
ATOM 2967 N N . LEU B 1 125 ? 4.535 1.93 1.593 1 92.5 125 LEU B N 1
ATOM 2968 C CA . LEU B 1 125 ? 5.609 1.033 1.179 1 92.5 125 LEU B CA 1
ATOM 2969 C C . LEU B 1 125 ? 6.133 0.229 2.363 1 92.5 125 LEU B C 1
ATOM 2971 O O . LEU B 1 125 ? 6.469 -0.948 2.219 1 92.5 125 LEU B O 1
ATOM 2975 N N . ARG B 1 126 ? 6.164 0.864 3.479 1 92.19 126 ARG B N 1
ATOM 2976 C CA . ARG B 1 126 ? 6.566 0.154 4.688 1 92.19 126 ARG B CA 1
ATOM 2977 C C . ARG B 1 126 ? 5.602 -0.983 5.004 1 92.19 126 ARG B C 1
ATOM 2979 O O . ARG B 1 126 ? 6.023 -2.08 5.375 1 92.19 126 ARG B O 1
ATOM 2986 N N . GLY B 1 127 ? 4.418 -0.69 4.891 1 87.5 127 GLY B N 1
ATOM 2987 C CA . GLY B 1 127 ? 3.42 -1.729 5.098 1 87.5 127 GLY B CA 1
ATOM 2988 C C . GLY B 1 127 ? 3.576 -2.9 4.148 1 87.5 127 GLY B C 1
ATOM 2989 O O . GLY B 1 127 ? 3.484 -4.059 4.562 1 87.5 127 GLY B O 1
ATOM 2990 N N . MET B 1 128 ? 3.781 -2.611 2.918 1 89.38 128 MET B N 1
ATOM 2991 C CA . MET B 1 128 ? 3.982 -3.656 1.919 1 89.38 128 MET B CA 1
ATOM 2992 C C . MET B 1 128 ? 5.223 -4.488 2.242 1 89.38 128 MET B C 1
ATOM 2994 O O . MET B 1 128 ? 5.191 -5.715 2.146 1 89.38 128 MET B O 1
ATOM 2998 N N . ARG B 1 129 ? 6.223 -3.811 2.631 1 92.44 129 ARG B N 1
ATOM 2999 C CA . ARG B 1 129 ? 7.469 -4.492 2.971 1 92.44 129 ARG B CA 1
ATOM 3000 C C . ARG B 1 129 ? 7.27 -5.441 4.148 1 92.44 129 ARG B C 1
ATOM 3002 O O . ARG B 1 129 ? 7.742 -6.578 4.121 1 92.44 129 ARG B O 1
ATOM 3009 N N . GLN B 1 130 ? 6.621 -5.02 5.105 1 88.44 130 GLN B N 1
ATOM 3010 C CA . GLN B 1 130 ? 6.379 -5.82 6.301 1 88.44 130 GLN B CA 1
ATOM 3011 C C . GLN B 1 130 ? 5.648 -7.117 5.957 1 88.44 130 GLN B C 1
ATOM 3013 O O . GLN B 1 130 ? 5.859 -8.141 6.605 1 88.44 130 GLN B O 1
ATOM 3018 N N . ARG B 1 131 ? 4.906 -7.125 4.965 1 85.44 131 ARG B N 1
ATOM 3019 C CA . ARG B 1 131 ? 4.098 -8.281 4.582 1 85.44 131 ARG B CA 1
ATOM 3020 C C . ARG B 1 131 ? 4.949 -9.344 3.902 1 85.44 131 ARG B C 1
ATOM 3022 O O . ARG B 1 131 ? 4.559 -10.516 3.836 1 85.44 131 ARG B O 1
ATOM 3029 N N . VAL B 1 132 ? 6.035 -8.875 3.426 1 92.94 132 VAL B N 1
ATOM 3030 C CA . VAL B 1 132 ? 6.832 -9.852 2.682 1 92.94 132 VAL B CA 1
ATOM 3031 C C . VAL B 1 132 ? 8.062 -10.242 3.496 1 92.94 132 VAL B C 1
ATOM 3033 O O . VAL B 1 132 ? 8.672 -11.281 3.242 1 92.94 132 VAL B O 1
ATOM 3036 N N . MET B 1 133 ? 8.391 -9.453 4.504 1 93.88 133 MET B N 1
ATOM 3037 C CA . MET B 1 133 ? 9.555 -9.766 5.34 1 93.88 133 MET B CA 1
ATOM 3038 C C . MET B 1 133 ? 9.281 -10.992 6.207 1 93.88 133 MET B C 1
ATOM 3040 O O . MET B 1 133 ? 8.18 -11.156 6.73 1 93.88 133 MET B O 1
ATOM 3044 N N . ASP B 1 134 ? 10.32 -11.828 6.32 1 94.69 134 ASP B N 1
ATOM 3045 C CA . ASP B 1 134 ? 10.297 -13.031 7.152 1 94.69 134 ASP B CA 1
ATOM 3046 C C . ASP B 1 134 ? 9.211 -14 6.699 1 94.69 134 ASP B C 1
ATOM 3048 O O . ASP B 1 134 ? 8.555 -14.633 7.523 1 94.69 134 ASP B O 1
ATOM 3052 N N . ARG B 1 135 ? 8.93 -13.961 5.406 1 92.31 135 ARG B N 1
ATOM 3053 C CA . ARG B 1 135 ? 7.988 -14.883 4.777 1 92.31 135 ARG B CA 1
ATOM 3054 C C . ARG B 1 135 ? 8.656 -15.664 3.646 1 92.31 135 ARG B C 1
ATOM 3056 O O . ARG B 1 135 ? 9.578 -15.164 3.002 1 92.31 135 ARG B O 1
ATOM 3063 N N . PRO B 1 136 ? 8.148 -16.875 3.479 1 93.94 136 PRO B N 1
ATOM 3064 C CA . PRO B 1 136 ? 8.695 -17.625 2.348 1 93.94 136 PRO B CA 1
ATOM 3065 C C . PRO B 1 136 ? 8.406 -16.953 1.003 1 93.94 136 PRO B C 1
ATOM 3067 O O . PRO B 1 136 ? 7.246 -16.766 0.645 1 93.94 136 PRO B O 1
ATOM 3070 N N . VAL B 1 137 ? 9.391 -16.688 0.271 1 92.31 137 VAL B N 1
ATOM 3071 C CA . VAL B 1 137 ? 9.297 -15.844 -0.921 1 92.31 137 VAL B CA 1
ATOM 3072 C C . VAL B 1 137 ? 8.531 -16.594 -2.016 1 92.31 137 VAL B C 1
ATOM 3074 O O . VAL B 1 137 ? 7.742 -16 -2.75 1 92.31 137 VAL B O 1
ATOM 3077 N N . LEU B 1 138 ? 8.766 -17.875 -2.137 1 86.44 138 LEU B N 1
ATOM 3078 C CA . LEU B 1 138 ? 8.133 -18.625 -3.211 1 86.44 138 LEU B CA 1
ATOM 3079 C C . LEU B 1 138 ? 6.617 -18.672 -3.029 1 86.44 138 LEU B C 1
ATOM 3081 O O . LEU B 1 138 ? 5.871 -18.609 -4.008 1 86.44 138 LEU B O 1
ATOM 3085 N N . ALA B 1 139 ? 6.207 -18.734 -1.794 1 86 139 ALA B N 1
ATOM 3086 C CA . ALA B 1 139 ? 4.777 -18.766 -1.494 1 86 139 ALA B CA 1
ATOM 3087 C C . ALA B 1 139 ? 4.152 -17.391 -1.599 1 86 139 ALA B C 1
ATOM 3089 O O . ALA B 1 139 ? 2.93 -17.25 -1.703 1 86 139 ALA B O 1
ATOM 3090 N N . ASN B 1 140 ? 5.023 -16.406 -1.592 1 89 140 ASN B N 1
ATOM 3091 C CA . ASN B 1 140 ? 4.555 -15.031 -1.602 1 89 140 ASN B CA 1
ATOM 3092 C C . ASN B 1 140 ? 5.188 -14.234 -2.738 1 89 140 ASN B C 1
ATOM 3094 O O . ASN B 1 140 ? 5.469 -13.047 -2.584 1 89 140 ASN B O 1
ATOM 3098 N N . TRP B 1 141 ? 5.379 -14.883 -3.789 1 91.25 141 TRP B N 1
ATOM 3099 C CA . TRP B 1 141 ? 6.164 -14.312 -4.883 1 91.25 141 TRP B CA 1
ATOM 3100 C C . TRP B 1 141 ? 5.492 -13.07 -5.449 1 91.25 141 TRP B C 1
ATOM 3102 O O . TRP B 1 141 ? 6.137 -12.031 -5.625 1 91.25 141 TRP B O 1
ATOM 3112 N N . GLN B 1 142 ? 4.23 -13.156 -5.699 1 89.19 142 GLN B N 1
ATOM 3113 C CA . GLN B 1 142 ? 3.527 -12.023 -6.293 1 89.19 142 GLN B CA 1
ATOM 3114 C C . GLN B 1 142 ? 3.527 -10.82 -5.352 1 89.19 142 GLN B C 1
ATOM 3116 O O . GLN B 1 142 ? 3.686 -9.68 -5.793 1 89.19 142 GLN B O 1
ATOM 3121 N N . SER B 1 143 ? 3.32 -11.086 -4.082 1 91.75 143 SER B N 1
ATOM 3122 C CA . SER B 1 143 ? 3.387 -10.008 -3.104 1 91.75 143 SER B CA 1
ATOM 3123 C C . SER B 1 143 ? 4.762 -9.344 -3.104 1 91.75 143 SER B C 1
ATOM 3125 O O . SER B 1 143 ? 4.867 -8.117 -3 1 91.75 143 SER B O 1
ATOM 3127 N N . LEU B 1 144 ? 5.727 -10.133 -3.209 1 94.06 144 LEU B N 1
ATOM 3128 C CA . LEU B 1 144 ? 7.09 -9.609 -3.262 1 94.06 144 LEU B CA 1
ATOM 3129 C C . LEU B 1 144 ? 7.301 -8.758 -4.508 1 94.06 144 LEU B C 1
ATOM 3131 O O . LEU B 1 144 ? 7.871 -7.672 -4.434 1 94.06 144 LEU B O 1
ATOM 3135 N N . LEU B 1 145 ? 6.793 -9.25 -5.617 1 93.31 145 LEU B N 1
ATOM 3136 C CA . LEU B 1 145 ? 6.91 -8.5 -6.867 1 93.31 145 LEU B CA 1
ATOM 3137 C C . LEU B 1 145 ? 6.137 -7.191 -6.789 1 93.31 145 LEU B C 1
ATOM 3139 O O . LEU B 1 145 ? 6.613 -6.156 -7.262 1 93.31 145 LEU B O 1
ATOM 3143 N N . ASP B 1 146 ? 4.98 -7.234 -6.203 1 91.81 146 ASP B N 1
ATOM 3144 C CA . ASP B 1 146 ? 4.176 -6.031 -6.031 1 91.81 146 ASP B CA 1
ATOM 3145 C C . ASP B 1 146 ? 4.91 -4.996 -5.184 1 91.81 146 ASP B C 1
ATOM 3147 O O . ASP B 1 146 ? 4.914 -3.807 -5.508 1 91.81 146 ASP B O 1
ATOM 3151 N N . TYR B 1 147 ? 5.516 -5.461 -4.133 1 93.62 147 TYR B N 1
ATOM 3152 C CA . TYR B 1 147 ? 6.289 -4.574 -3.27 1 93.62 147 TYR B CA 1
ATOM 3153 C C . TYR B 1 147 ? 7.445 -3.943 -4.035 1 93.62 147 TYR B C 1
ATOM 3155 O O . TYR B 1 147 ? 7.613 -2.721 -4.023 1 93.62 147 TYR B O 1
ATOM 3163 N N . CYS B 1 148 ? 8.219 -4.742 -4.703 1 94.69 148 CYS B N 1
ATOM 3164 C CA . CYS B 1 148 ? 9.367 -4.238 -5.445 1 94.69 148 CYS B CA 1
ATOM 3165 C C . CYS B 1 148 ? 8.93 -3.24 -6.512 1 94.69 148 CYS B C 1
ATOM 3167 O O . CYS B 1 148 ? 9.57 -2.203 -6.695 1 94.69 148 CYS B O 1
ATOM 3169 N N . THR B 1 149 ? 7.871 -3.578 -7.172 1 92.69 149 THR B N 1
ATOM 3170 C CA . THR B 1 149 ? 7.348 -2.682 -8.195 1 92.69 149 THR B CA 1
ATOM 3171 C C . THR B 1 149 ? 6.941 -1.343 -7.59 1 92.69 149 THR B C 1
ATOM 3173 O O . THR B 1 149 ? 7.316 -0.284 -8.102 1 92.69 149 THR B O 1
ATOM 3176 N N . ALA B 1 150 ? 6.227 -1.422 -6.527 1 90.56 150 ALA B N 1
ATOM 3177 C CA . ALA B 1 150 ? 5.781 -0.204 -5.852 1 90.56 150 ALA B CA 1
ATOM 3178 C C . ALA B 1 150 ? 6.969 0.637 -5.395 1 90.56 150 ALA B C 1
ATOM 3180 O O . ALA B 1 150 ? 6.949 1.864 -5.512 1 90.56 150 ALA B O 1
ATOM 3181 N N . ALA B 1 151 ? 7.98 0.018 -4.953 1 91.12 151 ALA B N 1
ATOM 3182 C CA . ALA B 1 151 ? 9.133 0.694 -4.359 1 91.12 151 ALA B CA 1
ATOM 3183 C C . ALA B 1 151 ? 10.039 1.28 -5.434 1 91.12 151 ALA B C 1
ATOM 3185 O O . ALA B 1 151 ? 10.727 2.275 -5.199 1 91.12 151 ALA B O 1
ATOM 3186 N N . MET B 1 152 ? 9.938 0.729 -6.652 1 91.31 152 MET B N 1
ATOM 3187 C CA . MET B 1 152 ? 11.031 1.043 -7.57 1 91.31 152 MET B CA 1
ATOM 3188 C C . MET B 1 152 ? 10.5 1.665 -8.859 1 91.31 152 MET B C 1
ATOM 3190 O O . MET B 1 152 ? 11.242 2.312 -9.594 1 91.31 152 MET B O 1
ATOM 3194 N N . ALA B 1 153 ? 9.258 1.468 -9.164 1 87.19 153 ALA B N 1
ATOM 3195 C CA . ALA B 1 153 ? 8.727 1.812 -10.477 1 87.19 153 ALA B CA 1
ATOM 3196 C C . ALA B 1 153 ? 8.844 3.311 -10.742 1 87.19 153 ALA B C 1
ATOM 3198 O O . ALA B 1 153 ? 9.008 3.732 -11.891 1 87.19 153 ALA B O 1
ATOM 3199 N N . HIS B 1 154 ? 8.852 4.117 -9.664 1 83 154 HIS B N 1
ATOM 3200 C CA . HIS B 1 154 ? 8.812 5.559 -9.859 1 83 154 HIS B CA 1
ATOM 3201 C C . HIS B 1 154 ? 10.18 6.191 -9.617 1 83 154 HIS B C 1
ATOM 3203 O O . HIS B 1 154 ? 10.312 7.418 -9.633 1 83 154 HIS B O 1
ATOM 3209 N N . GLN B 1 155 ? 11.109 5.34 -9.461 1 85.75 155 GLN B N 1
ATOM 3210 C CA . GLN B 1 155 ? 12.461 5.859 -9.25 1 85.75 155 GLN B CA 1
ATOM 3211 C C . GLN B 1 155 ? 13.047 6.41 -10.555 1 85.75 155 GLN B C 1
ATOM 3213 O O . GLN B 1 155 ? 13.062 5.719 -11.57 1 85.75 155 GLN B O 1
ATOM 3218 N N . PRO B 1 156 ? 13.508 7.652 -10.492 1 84.81 156 PRO B N 1
ATOM 3219 C CA . PRO B 1 156 ? 14.008 8.281 -11.711 1 84.81 156 PRO B CA 1
ATOM 3220 C C . PRO B 1 156 ? 15.359 7.719 -12.148 1 84.81 156 PRO B C 1
ATOM 3222 O O . PRO B 1 156 ? 15.766 7.902 -13.305 1 84.81 156 PRO B O 1
ATOM 3225 N N . MET B 1 157 ? 16.078 7.051 -11.305 1 87.69 157 MET B N 1
ATOM 3226 C CA . MET B 1 157 ? 17.375 6.438 -11.602 1 87.69 157 MET B CA 1
ATOM 3227 C C . MET B 1 157 ? 17.312 4.926 -11.422 1 87.69 157 MET B C 1
ATOM 3229 O O . MET B 1 157 ? 16.438 4.418 -10.711 1 87.69 157 MET B O 1
ATOM 3233 N N . GLU B 1 158 ? 18.172 4.305 -12.164 1 90.31 158 GLU B N 1
ATOM 3234 C CA . GLU B 1 158 ? 18.266 2.859 -11.984 1 90.31 158 GLU B CA 1
ATOM 3235 C C . GLU B 1 158 ? 18.75 2.508 -10.578 1 90.31 158 GLU B C 1
ATOM 3237 O O . GLU B 1 158 ? 19.703 3.109 -10.078 1 90.31 158 GLU B O 1
ATOM 3242 N N . GLN B 1 159 ? 18.047 1.696 -9.977 1 90 159 GLN B N 1
ATOM 3243 C CA . GLN B 1 159 ? 18.344 1.199 -8.641 1 90 159 GLN B CA 1
ATOM 3244 C C . GLN B 1 159 ? 18.438 -0.323 -8.633 1 90 159 GLN B C 1
ATOM 3246 O O . GLN B 1 159 ? 17.656 -1.007 -9.289 1 90 159 GLN B O 1
ATOM 3251 N N . PHE B 1 160 ? 19.484 -0.778 -7.969 1 93.5 160 PHE B N 1
ATOM 3252 C CA . PHE B 1 160 ? 19.688 -2.211 -7.793 1 93.5 160 PHE B CA 1
ATOM 3253 C C . PHE B 1 160 ? 19.359 -2.633 -6.363 1 93.5 160 PHE B C 1
ATOM 3255 O O . PHE B 1 160 ? 19.922 -2.08 -5.41 1 93.5 160 PHE B O 1
ATOM 3262 N N . ARG B 1 161 ? 18.453 -3.58 -6.238 1 95.31 161 ARG B N 1
ATOM 3263 C CA . ARG B 1 161 ? 17.953 -4.062 -4.953 1 95.31 161 ARG B CA 1
ATOM 3264 C C . ARG B 1 161 ? 18.281 -5.539 -4.758 1 95.31 161 ARG B C 1
ATOM 3266 O O . ARG B 1 161 ? 18.141 -6.34 -5.68 1 95.31 161 ARG B O 1
ATOM 3273 N N . LEU B 1 162 ? 18.797 -5.828 -3.561 1 97 162 LEU B N 1
ATOM 3274 C CA . LEU B 1 162 ? 19.141 -7.195 -3.199 1 97 162 LEU B CA 1
ATOM 3275 C C . LEU B 1 162 ? 18.219 -7.723 -2.109 1 97 162 LEU B C 1
ATOM 3277 O O . LEU B 1 162 ? 18.047 -7.09 -1.064 1 97 162 LEU B O 1
ATOM 3281 N N . LEU B 1 163 ? 17.641 -8.836 -2.396 1 98.12 163 LEU B N 1
ATOM 3282 C CA . LEU B 1 163 ? 16.812 -9.547 -1.423 1 98.12 163 LEU B CA 1
ATOM 3283 C C . LEU B 1 163 ? 17.5 -10.812 -0.939 1 98.12 163 LEU B C 1
ATOM 3285 O O . LEU B 1 163 ? 17.875 -11.672 -1.745 1 98.12 163 LEU B O 1
ATOM 3289 N N . PHE B 1 164 ? 17.703 -10.898 0.35 1 98.56 164 PHE B N 1
ATOM 3290 C CA . PHE B 1 164 ? 18.453 -12.008 0.935 1 98.56 164 PHE B CA 1
ATOM 3291 C C . PHE B 1 164 ? 17.531 -12.992 1.623 1 98.56 164 PHE B C 1
ATOM 3293 O O . PHE B 1 164 ? 16.625 -12.586 2.365 1 98.56 164 PHE B O 1
ATOM 3300 N N . LEU B 1 165 ? 17.766 -14.211 1.399 1 98.62 165 LEU B N 1
ATOM 3301 C CA . LEU B 1 165 ? 16.875 -15.25 1.912 1 98.62 165 LEU B CA 1
ATOM 3302 C C . LEU B 1 165 ? 17.641 -16.219 2.811 1 98.62 165 LEU B C 1
ATOM 3304 O O . LEU B 1 165 ? 18.844 -16.453 2.604 1 98.62 165 LEU B O 1
ATOM 3308 N N . ASP B 1 166 ? 16.969 -16.734 3.764 1 98.31 166 ASP B N 1
ATOM 3309 C CA . ASP B 1 166 ? 17.578 -17.766 4.586 1 98.31 166 ASP B CA 1
ATOM 3310 C C . ASP B 1 166 ? 17.344 -19.156 3.984 1 98.31 166 ASP B C 1
ATOM 3312 O O . ASP B 1 166 ? 16.906 -19.266 2.84 1 98.31 166 ASP B O 1
ATOM 3316 N N . ARG B 1 167 ? 17.688 -20.172 4.699 1 97.06 167 ARG B N 1
ATOM 3317 C CA . ARG B 1 167 ? 17.656 -21.531 4.188 1 97.06 167 ARG B CA 1
ATOM 3318 C C . ARG B 1 167 ? 16.219 -21.984 3.924 1 97.06 167 ARG B C 1
ATOM 3320 O O . ARG B 1 167 ? 15.977 -22.859 3.094 1 97.06 167 ARG B O 1
ATOM 3327 N N . LYS B 1 168 ? 15.297 -21.375 4.621 1 97.06 168 LYS B N 1
ATOM 3328 C CA . LYS B 1 168 ? 13.891 -21.688 4.414 1 97.06 168 LYS B CA 1
ATOM 3329 C C . LYS B 1 168 ? 13.273 -20.781 3.357 1 97.06 168 LYS B C 1
ATOM 3331 O O . LYS B 1 168 ? 12.055 -20.766 3.166 1 97.06 168 LYS B O 1
ATOM 3336 N N . ASN B 1 169 ? 14.125 -19.938 2.75 1 97.19 169 ASN B N 1
ATOM 3337 C CA . ASN B 1 169 ? 13.742 -19 1.694 1 97.19 169 ASN B CA 1
ATOM 3338 C C . ASN B 1 169 ? 12.852 -17.875 2.229 1 97.19 169 ASN B C 1
ATOM 3340 O O . ASN B 1 169 ? 11.977 -17.391 1.518 1 97.19 169 ASN B O 1
ATOM 3344 N N . LYS B 1 170 ? 13.047 -17.625 3.449 1 98 170 LYS B N 1
ATOM 3345 C CA . LYS B 1 170 ? 12.406 -16.438 4.004 1 98 170 LYS B CA 1
ATOM 3346 C C . LYS B 1 170 ? 13.219 -15.188 3.695 1 98 170 LYS B C 1
ATOM 3348 O O . LYS B 1 170 ? 14.453 -15.203 3.754 1 98 170 LYS B O 1
ATOM 3353 N N . LEU B 1 171 ? 12.523 -14.094 3.424 1 98.12 171 LEU B N 1
ATOM 3354 C CA . LEU B 1 171 ? 13.195 -12.82 3.18 1 98.12 171 LEU B CA 1
ATOM 3355 C C . LEU B 1 171 ? 13.766 -12.242 4.477 1 98.12 171 LEU B C 1
ATOM 3357 O O . LEU B 1 171 ? 13.008 -11.828 5.352 1 98.12 171 LEU B O 1
ATOM 3361 N N . ILE B 1 172 ? 15.031 -12.164 4.566 1 97.94 172 ILE B N 1
ATOM 3362 C CA . ILE B 1 172 ? 15.609 -11.773 5.848 1 97.94 172 ILE B CA 1
ATOM 3363 C C . ILE B 1 172 ? 16.203 -10.367 5.742 1 97.94 172 ILE B C 1
ATOM 3365 O O . ILE B 1 172 ? 16.469 -9.727 6.758 1 97.94 172 ILE B O 1
ATOM 3369 N N . ALA B 1 173 ? 16.453 -9.891 4.508 1 97.31 173 ALA B N 1
ATOM 3370 C CA . ALA B 1 173 ? 16.969 -8.539 4.316 1 97.31 173 ALA B CA 1
ATOM 3371 C C . ALA B 1 173 ? 16.625 -8.016 2.924 1 97.31 173 ALA B C 1
ATOM 3373 O O . ALA B 1 173 ? 16.531 -8.789 1.969 1 97.31 173 ALA B O 1
ATOM 3374 N N . ASP B 1 174 ? 16.375 -6.762 2.816 1 96.06 174 ASP B N 1
ATOM 3375 C CA . ASP B 1 174 ? 16.078 -5.953 1.64 1 96.06 174 ASP B CA 1
ATOM 3376 C C . ASP B 1 174 ? 16.984 -4.727 1.574 1 96.06 174 ASP B C 1
ATOM 3378 O O . ASP B 1 174 ? 16.859 -3.811 2.391 1 96.06 174 ASP B O 1
ATOM 3382 N N . GLU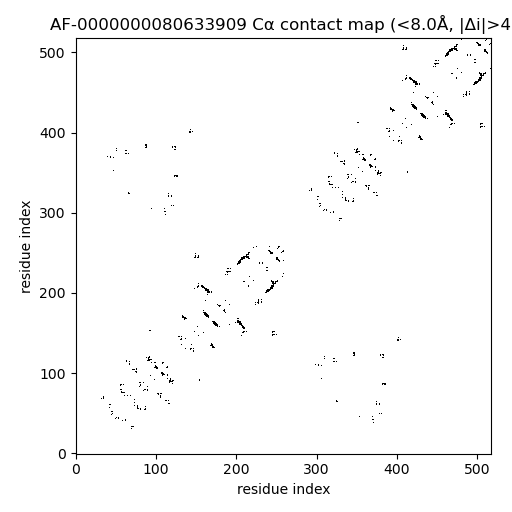 B 1 175 ? 17.906 -4.746 0.565 1 93.81 175 GLU B N 1
ATOM 3383 C CA . GLU B 1 175 ? 18.891 -3.674 0.549 1 93.81 175 GLU B CA 1
ATOM 3384 C C . GLU B 1 175 ? 19.031 -3.064 -0.844 1 93.81 175 GLU B C 1
ATOM 3386 O O . GLU B 1 175 ? 19.125 -3.789 -1.838 1 93.81 175 GLU B O 1
ATOM 3391 N N . VAL B 1 176 ? 18.984 -1.765 -0.866 1 91.19 176 VAL B N 1
ATOM 3392 C CA . VAL B 1 176 ? 19.281 -1.065 -2.109 1 91.19 176 VAL B CA 1
ATOM 3393 C C . VAL B 1 176 ? 20.797 -0.814 -2.197 1 91.19 176 VAL B C 1
ATOM 3395 O O . VAL B 1 176 ? 21.406 -0.323 -1.245 1 91.19 176 VAL B O 1
ATOM 3398 N N . GLN B 1 177 ? 21.328 -1.367 -3.207 1 81.81 177 GLN B N 1
ATOM 3399 C CA . GLN B 1 177 ? 22.766 -1.136 -3.391 1 81.81 177 GLN B CA 1
ATOM 3400 C C . GLN B 1 177 ? 23.031 0.308 -3.803 1 81.81 177 GLN B C 1
ATOM 3402 O O . GLN B 1 177 ? 22.328 0.863 -4.645 1 81.81 177 GLN B O 1
ATOM 3407 N N . GLN B 1 178 ? 23.562 1.055 -2.812 1 61.66 178 GLN B N 1
ATOM 3408 C CA . GLN B 1 178 ? 23.812 2.488 -2.902 1 61.66 178 GLN B CA 1
ATOM 3409 C C . GLN B 1 178 ? 24.531 2.834 -4.203 1 61.66 178 GLN B C 1
ATOM 3411 O O . GLN B 1 178 ? 25.312 2.027 -4.723 1 61.66 178 GLN B O 1
ATOM 3416 N N . THR B 1 179 ? 23.812 3.6 -5.043 1 51.75 179 THR B N 1
ATOM 3417 C CA . THR B 1 179 ? 24.422 4.285 -6.176 1 51.75 179 THR B CA 1
ATOM 3418 C C . THR B 1 179 ? 25.875 4.648 -5.863 1 51.75 179 THR B C 1
ATOM 3420 O O . THR B 1 179 ? 26.141 5.352 -4.887 1 51.75 179 THR B O 1
ATOM 3423 N N . GLY B 1 180 ? 26.688 3.707 -5.953 1 43.75 180 GLY B N 1
ATOM 3424 C CA . GLY B 1 180 ? 28.047 4.215 -5.875 1 43.75 180 GLY B CA 1
ATOM 3425 C C . GLY B 1 180 ? 28.156 5.688 -6.23 1 43.75 180 GLY B C 1
ATOM 3426 O O . GLY B 1 180 ? 27.141 6.344 -6.492 1 43.75 180 GLY B O 1
ATOM 3427 N N . THR B 1 181 ? 29.406 6.133 -6.609 1 44.09 181 THR B N 1
ATOM 3428 C CA . THR B 1 181 ? 29.828 7.457 -7.047 1 44.09 181 THR B CA 1
ATOM 3429 C C . THR B 1 181 ? 28.953 7.957 -8.195 1 44.09 181 THR B C 1
ATOM 3431 O O . THR B 1 181 ? 28.219 7.176 -8.805 1 44.09 181 THR B O 1
ATOM 3434 N N . VAL B 1 182 ? 29.062 9.203 -8.672 1 42.88 182 VAL B N 1
ATOM 3435 C CA . VAL B 1 182 ? 28.438 10.062 -9.68 1 42.88 182 VAL B CA 1
ATOM 3436 C C . VAL B 1 182 ? 28.062 9.227 -10.898 1 42.88 182 VAL B C 1
ATOM 3438 O O . VAL B 1 182 ? 27.016 9.461 -11.516 1 42.88 182 VAL B O 1
ATOM 3441 N N . ASP B 1 183 ? 28.812 8.32 -11.523 1 45.03 183 ASP B N 1
ATOM 3442 C CA . ASP B 1 183 ? 28.672 7.957 -12.93 1 45.03 183 ASP B CA 1
ATOM 3443 C C . ASP B 1 183 ? 27.938 6.625 -13.078 1 45.03 183 ASP B C 1
ATOM 3445 O O . ASP B 1 183 ? 27.344 6.352 -14.125 1 45.03 183 ASP B O 1
ATOM 3449 N N . HIS B 1 184 ? 28.297 5.539 -12.539 1 48.69 184 HIS B N 1
ATOM 3450 C CA . HIS B 1 184 ? 27.75 4.219 -12.844 1 48.69 184 HIS B CA 1
ATOM 3451 C C . HIS B 1 184 ? 27.672 3.35 -11.594 1 48.69 184 HIS B C 1
ATOM 3453 O O . HIS B 1 184 ? 28.609 3.314 -10.797 1 48.69 184 HIS B O 1
ATOM 3459 N N . THR B 1 185 ? 26.547 3.154 -10.922 1 51.91 185 THR B N 1
ATOM 3460 C CA . THR B 1 185 ? 26.547 2.264 -9.766 1 51.91 185 THR B CA 1
ATOM 3461 C C . THR B 1 185 ? 26.703 0.809 -10.203 1 51.91 185 THR B C 1
ATOM 3463 O O . THR B 1 185 ? 25.703 0.155 -10.547 1 51.91 185 THR B O 1
ATOM 3466 N N . PRO B 1 186 ? 27.844 0.405 -10.758 1 61.78 186 PRO B N 1
ATOM 3467 C CA . PRO B 1 186 ? 27.922 -1.017 -11.109 1 61.78 186 PRO B CA 1
ATOM 3468 C C . PRO B 1 186 ? 27.672 -1.931 -9.914 1 61.78 186 PRO B C 1
ATOM 3470 O O . PRO B 1 186 ? 27.969 -1.557 -8.773 1 61.78 186 PRO B O 1
ATOM 3473 N N . VAL B 1 187 ? 26.656 -2.738 -9.953 1 78 187 VAL B N 1
ATOM 3474 C CA . VAL B 1 187 ? 26.516 -3.84 -9.008 1 78 187 VAL B CA 1
ATOM 3475 C C . VAL B 1 187 ? 27.75 -4.746 -9.086 1 78 187 VAL B C 1
ATOM 3477 O O . VAL B 1 187 ? 28.047 -5.305 -10.148 1 78 187 VAL B O 1
ATOM 3480 N N . TYR B 1 188 ? 28.609 -4.684 -8.039 1 85.62 188 TYR B N 1
ATOM 3481 C CA . TYR B 1 188 ? 29.797 -5.543 -8.008 1 85.62 188 TYR B CA 1
ATOM 3482 C C . TYR B 1 188 ? 29.453 -6.902 -7.41 1 85.62 188 TYR B C 1
ATOM 3484 O O . TYR B 1 188 ? 29.016 -6.988 -6.266 1 85.62 188 TYR B O 1
ATOM 3492 N N . PRO B 1 189 ? 29.719 -7.945 -8.227 1 92.06 189 PRO B N 1
ATOM 3493 C CA . PRO B 1 189 ? 29.438 -9.297 -7.727 1 92.06 189 PRO B CA 1
ATOM 3494 C C . PRO B 1 189 ? 30.078 -9.57 -6.367 1 92.06 189 PRO B C 1
ATOM 3496 O O . PRO B 1 189 ? 29.453 -10.188 -5.5 1 92.06 189 PRO B O 1
ATOM 3499 N N . ARG B 1 190 ? 31.234 -9.008 -6.152 1 90.44 190 ARG B N 1
ATOM 3500 C CA . ARG B 1 190 ? 31.938 -9.219 -4.891 1 90.44 190 ARG B CA 1
ATOM 3501 C C . ARG B 1 190 ? 31.156 -8.641 -3.721 1 90.44 190 ARG B C 1
ATOM 3503 O O . ARG B 1 190 ? 31.062 -9.266 -2.66 1 90.44 190 ARG B O 1
ATOM 3510 N N . GLU B 1 191 ? 30.641 -7.461 -3.957 1 91.62 191 GLU B N 1
ATOM 3511 C CA . GLU B 1 191 ? 29.859 -6.812 -2.9 1 91.62 191 GLU B CA 1
ATOM 3512 C C . GLU B 1 191 ? 28.578 -7.57 -2.615 1 91.62 191 GLU B C 1
ATOM 3514 O O . GLU B 1 191 ? 28.156 -7.688 -1.459 1 91.62 191 GLU B O 1
ATOM 3519 N N . VAL B 1 192 ? 27.969 -8.102 -3.594 1 94.94 192 VAL B N 1
ATOM 3520 C CA . VAL B 1 192 ? 26.719 -8.852 -3.461 1 94.94 192 VAL B CA 1
ATOM 3521 C C . VAL B 1 192 ? 26.953 -10.094 -2.607 1 94.94 192 VAL B C 1
ATOM 3523 O O . VAL B 1 192 ? 26.219 -10.344 -1.648 1 94.94 192 VAL B O 1
ATOM 3526 N N . VAL B 1 193 ? 28 -10.789 -2.938 1 95.38 193 VAL B N 1
ATOM 3527 C CA . VAL B 1 193 ? 28.281 -12.047 -2.24 1 95.38 193 VAL B CA 1
ATOM 3528 C C . VAL B 1 193 ? 28.75 -11.75 -0.819 1 95.38 193 VAL B C 1
ATOM 3530 O O . VAL B 1 193 ? 28.422 -12.477 0.117 1 95.38 193 VAL B O 1
ATOM 3533 N N . ARG B 1 194 ? 29.547 -10.711 -0.658 1 95.31 194 ARG B N 1
ATOM 3534 C CA . ARG B 1 194 ? 30 -10.32 0.676 1 95.31 194 ARG B CA 1
ATOM 3535 C C . ARG B 1 194 ? 28.797 -10.07 1.597 1 95.31 194 ARG B C 1
ATOM 3537 O O . ARG B 1 194 ? 28.766 -10.578 2.723 1 95.31 194 ARG B O 1
ATOM 3544 N N . ARG B 1 195 ? 27.875 -9.344 1.124 1 95.75 195 ARG B N 1
ATOM 3545 C CA . ARG B 1 195 ? 26.688 -9.039 1.923 1 95.75 195 ARG B CA 1
ATOM 3546 C C . ARG B 1 195 ? 25.891 -10.297 2.24 1 95.75 195 ARG B C 1
ATOM 3548 O O . ARG B 1 195 ? 25.406 -10.469 3.361 1 95.75 195 ARG B O 1
ATOM 3555 N N . ALA B 1 196 ? 25.766 -11.164 1.275 1 97.81 196 ALA B N 1
ATOM 3556 C CA . ALA B 1 196 ? 25.062 -12.422 1.484 1 97.81 196 ALA B CA 1
ATOM 3557 C C . ALA B 1 196 ? 25.688 -13.227 2.613 1 97.81 196 ALA B C 1
ATOM 3559 O O . ALA B 1 196 ? 25 -13.75 3.482 1 97.81 196 ALA B O 1
ATOM 3560 N N . LEU B 1 197 ? 26.953 -13.25 2.609 1 97.56 197 LEU B N 1
ATOM 3561 C CA . LEU B 1 197 ? 27.688 -13.992 3.631 1 97.56 197 LEU B CA 1
ATOM 3562 C C . LEU B 1 197 ? 27.531 -13.336 4.996 1 97.56 197 LEU B C 1
ATOM 3564 O O . LEU B 1 197 ? 27.328 -14.016 6 1 97.56 197 LEU B O 1
ATOM 3568 N N . GLU B 1 198 ? 27.656 -12.031 5.008 1 97.75 198 GLU B N 1
ATOM 3569 C CA . GLU B 1 198 ? 27.5 -11.281 6.254 1 97.75 198 GLU B CA 1
ATOM 3570 C C . GLU B 1 198 ? 26.156 -11.57 6.906 1 97.75 198 GLU B C 1
ATOM 3572 O O . GLU B 1 198 ? 26.047 -11.602 8.133 1 97.75 198 GLU B O 1
ATOM 3577 N N . LEU B 1 199 ? 25.156 -11.852 6.082 1 97.81 199 LEU B N 1
ATOM 3578 C CA . LEU B 1 199 ? 23.812 -12.062 6.574 1 97.81 199 LEU B CA 1
ATOM 3579 C C . LEU B 1 199 ? 23.516 -13.555 6.719 1 97.81 199 LEU B C 1
ATOM 3581 O O . LEU B 1 199 ? 22.391 -13.93 7.09 1 97.81 199 LEU B O 1
ATOM 3585 N N . SER B 1 200 ? 24.453 -14.391 6.332 1 98.12 200 SER B N 1
ATOM 3586 C CA . SER B 1 200 ? 24.281 -15.836 6.316 1 98.12 200 SER B CA 1
ATOM 3587 C C . SER B 1 200 ? 23.094 -16.234 5.43 1 98.12 200 SER B C 1
ATOM 3589 O O . SER B 1 200 ? 22.328 -17.141 5.781 1 98.12 200 SER B O 1
ATOM 3591 N N . ALA B 1 201 ? 23 -15.477 4.391 1 98.38 201 ALA B N 1
ATOM 3592 C CA . ALA B 1 201 ? 21.953 -15.805 3.426 1 98.38 201 ALA B CA 1
ATOM 3593 C C . ALA B 1 201 ? 22.297 -17.047 2.627 1 98.38 201 ALA B C 1
ATOM 3595 O O . ALA B 1 201 ? 23.453 -17.234 2.23 1 98.38 201 ALA B O 1
ATOM 3596 N N . SER B 1 202 ? 21.297 -17.891 2.393 1 98.31 202 SER B N 1
ATOM 3597 C CA . SER B 1 202 ? 21.484 -19.078 1.566 1 98.31 202 SER B CA 1
ATOM 3598 C C . SER B 1 202 ? 21.125 -18.797 0.112 1 98.31 202 SER B C 1
ATOM 3600 O O . SER B 1 202 ? 21.531 -19.531 -0.788 1 98.31 202 SER B O 1
ATOM 3602 N N . ALA B 1 203 ? 20.328 -17.781 -0.066 1 98.44 203 ALA B N 1
ATOM 3603 C CA . ALA B 1 203 ? 19.875 -17.422 -1.41 1 98.44 203 ALA B CA 1
ATOM 3604 C C . ALA B 1 203 ? 19.656 -15.914 -1.525 1 98.44 203 ALA B C 1
ATOM 3606 O O . ALA B 1 203 ? 19.578 -15.211 -0.514 1 98.44 203 ALA B O 1
ATOM 3607 N N . ILE B 1 204 ? 19.656 -15.414 -2.793 1 98.25 204 ILE B N 1
ATOM 3608 C CA . ILE B 1 204 ? 19.375 -14 -3.039 1 98.25 204 ILE B CA 1
ATOM 3609 C C . ILE B 1 204 ? 18.453 -13.859 -4.25 1 98.25 204 ILE B C 1
ATOM 3611 O O . ILE B 1 204 ? 18.344 -14.781 -5.062 1 98.25 204 ILE B O 1
ATOM 3615 N N . ILE B 1 205 ? 17.75 -12.805 -4.312 1 98.31 205 ILE B N 1
ATOM 3616 C CA . ILE B 1 205 ? 17.016 -12.336 -5.48 1 98.31 205 ILE B CA 1
ATOM 3617 C C . ILE B 1 205 ? 17.516 -10.945 -5.875 1 98.31 205 ILE B C 1
ATOM 3619 O O . ILE B 1 205 ? 17.688 -10.078 -5.02 1 98.31 205 ILE B O 1
ATOM 3623 N N . LEU B 1 206 ? 17.766 -10.836 -7.129 1 97.19 206 LEU B N 1
ATOM 3624 C CA . LEU B 1 206 ? 18.188 -9.547 -7.68 1 97.19 206 LEU B CA 1
ATOM 3625 C C . LEU B 1 206 ? 17 -8.805 -8.289 1 97.19 206 LEU B C 1
ATOM 3627 O O . LEU B 1 206 ? 16.156 -9.414 -8.953 1 97.19 206 LEU B O 1
ATOM 3631 N N . VAL B 1 207 ? 16.969 -7.496 -8.016 1 97.12 207 VAL B N 1
ATOM 3632 C CA . VAL B 1 207 ? 15.938 -6.676 -8.633 1 97.12 207 VAL B CA 1
ATOM 3633 C C . VAL B 1 207 ? 16.531 -5.344 -9.078 1 97.12 207 VAL B C 1
ATOM 3635 O O . VAL B 1 207 ? 17.328 -4.738 -8.359 1 97.12 207 VAL B O 1
ATOM 3638 N N . HIS B 1 208 ? 16.203 -4.871 -10.234 1 95.94 208 HIS B N 1
ATOM 3639 C CA . HIS B 1 208 ? 16.516 -3.492 -10.594 1 95.94 208 HIS B CA 1
ATOM 3640 C C . HIS B 1 208 ? 15.414 -2.898 -11.469 1 95.94 208 HIS B C 1
ATOM 3642 O O . HIS B 1 208 ? 14.562 -3.625 -11.984 1 95.94 208 HIS B O 1
ATOM 3648 N N . ASN B 1 209 ? 15.398 -1.535 -11.484 1 94.44 209 ASN B N 1
ATOM 3649 C CA . ASN B 1 209 ? 14.367 -0.875 -12.266 1 94.44 209 ASN B CA 1
ATOM 3650 C C . ASN B 1 209 ? 14.938 -0.26 -13.547 1 94.44 209 ASN B C 1
ATOM 3652 O O . ASN B 1 209 ? 16.125 0.05 -13.609 1 94.44 209 ASN B O 1
ATOM 3656 N N . HIS B 1 210 ? 14.148 -0.262 -14.523 1 94.25 210 HIS B N 1
ATOM 3657 C CA . HIS B 1 210 ? 14.414 0.58 -15.68 1 94.25 210 HIS B CA 1
ATOM 3658 C C . HIS B 1 210 ? 13.578 1.854 -15.641 1 94.25 210 HIS B C 1
ATOM 3660 O O . HIS B 1 210 ? 12.367 1.808 -15.852 1 94.25 210 HIS B O 1
ATOM 3666 N N . PRO B 1 211 ? 14.25 2.986 -15.453 1 90.44 211 PRO B N 1
ATOM 3667 C CA . PRO B 1 211 ? 13.5 4.242 -15.375 1 90.44 211 PRO B CA 1
ATOM 3668 C C . PRO B 1 211 ? 12.664 4.512 -16.625 1 90.44 211 PRO B C 1
ATOM 3670 O O . PRO B 1 211 ? 11.633 5.18 -16.547 1 90.44 211 PRO B O 1
ATOM 3673 N N . SER B 1 212 ? 13.008 3.961 -17.75 1 91.12 212 SER B N 1
ATOM 3674 C CA . SER B 1 212 ? 12.289 4.129 -19 1 91.12 212 SER B CA 1
ATOM 3675 C C . SER B 1 212 ? 10.914 3.461 -18.953 1 91.12 212 SER B C 1
ATOM 3677 O O . SER B 1 212 ? 10.047 3.746 -19.781 1 91.12 212 SER B O 1
ATOM 3679 N N . GLY B 1 213 ? 10.742 2.488 -18.047 1 91.25 213 GLY B N 1
ATOM 3680 C CA . GLY B 1 213 ? 9.484 1.761 -17.938 1 91.25 213 GLY B CA 1
ATOM 3681 C C . GLY B 1 213 ? 9.5 0.432 -18.656 1 91.25 213 GLY B C 1
ATOM 3682 O O . GLY B 1 213 ? 8.664 -0.435 -18.406 1 91.25 213 GLY B O 1
ATOM 3683 N N . ASP B 1 214 ? 10.414 0.22 -19.594 1 94.38 214 ASP B N 1
ATOM 3684 C CA . ASP B 1 214 ? 10.547 -1.03 -20.344 1 94.38 214 ASP B CA 1
ATOM 3685 C C . ASP B 1 214 ? 11.469 -2.008 -19.625 1 94.38 214 ASP B C 1
ATOM 3687 O O . ASP B 1 214 ? 12.68 -1.773 -19.531 1 94.38 214 ASP B O 1
ATOM 3691 N N . PRO B 1 215 ? 10.938 -3.082 -19.203 1 96.31 215 PRO B N 1
ATOM 3692 C CA . PRO B 1 215 ? 11.734 -3.994 -18.375 1 96.31 215 PRO B CA 1
ATOM 3693 C C . PRO B 1 215 ? 12.594 -4.941 -19.219 1 96.31 215 PRO B C 1
ATOM 3695 O O . PRO B 1 215 ? 13.219 -5.859 -18.672 1 96.31 215 PRO B O 1
ATOM 3698 N N . THR B 1 216 ? 12.688 -4.754 -20.484 1 96.69 216 THR B N 1
ATOM 3699 C CA . THR B 1 216 ? 13.477 -5.629 -21.344 1 96.69 216 THR B CA 1
ATOM 3700 C C . THR B 1 216 ? 14.93 -5.656 -20.891 1 96.69 216 THR B C 1
ATOM 3702 O O . THR B 1 216 ? 15.547 -4.605 -20.719 1 96.69 216 THR B O 1
ATOM 3705 N N . PRO B 1 217 ? 15.453 -6.812 -20.75 1 96.69 217 PRO B N 1
ATOM 3706 C CA . PRO B 1 217 ? 16.844 -6.906 -20.297 1 96.69 217 PRO B CA 1
ATOM 3707 C C . PRO B 1 217 ? 17.844 -6.445 -21.359 1 96.69 217 PRO B C 1
ATOM 3709 O O . PRO B 1 217 ? 17.672 -6.73 -22.547 1 96.69 217 PRO B O 1
ATOM 3712 N N . SER B 1 218 ? 18.859 -5.688 -20.906 1 94.62 218 SER B N 1
ATOM 3713 C CA . SER B 1 218 ? 19.969 -5.34 -21.766 1 94.62 218 SER B CA 1
ATOM 3714 C C . SER B 1 218 ? 21.047 -6.426 -21.734 1 94.62 218 SER B C 1
ATOM 3716 O O . SER B 1 218 ? 21 -7.332 -20.906 1 94.62 218 SER B O 1
ATOM 3718 N N . ARG B 1 219 ? 21.969 -6.355 -22.703 1 94.56 219 ARG B N 1
ATOM 3719 C CA . ARG B 1 219 ? 23.125 -7.258 -22.688 1 94.56 219 ARG B CA 1
ATOM 3720 C C . ARG B 1 219 ? 23.922 -7.109 -21.406 1 94.56 219 ARG B C 1
ATOM 3722 O O . ARG B 1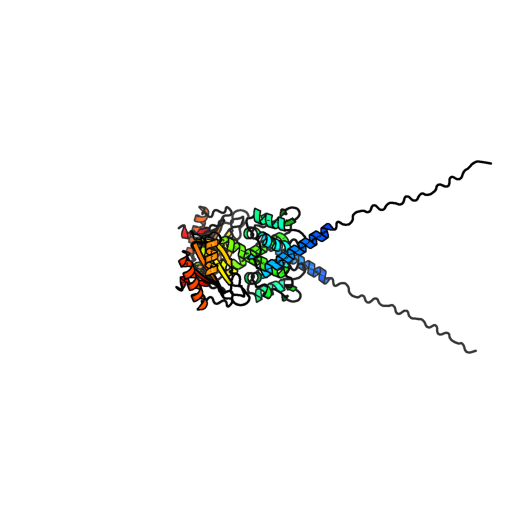 219 ? 24.422 -8.094 -20.859 1 94.56 219 ARG B O 1
ATOM 3729 N N . ALA B 1 220 ? 24.047 -5.871 -20.953 1 93.31 220 ALA B N 1
ATOM 3730 C CA . ALA B 1 220 ? 24.781 -5.586 -19.719 1 93.31 220 ALA B CA 1
ATOM 3731 C C . ALA B 1 220 ? 24.094 -6.242 -18.516 1 93.31 220 ALA B C 1
ATOM 3733 O O . ALA B 1 220 ? 24.766 -6.754 -17.625 1 93.31 220 ALA B O 1
ATOM 3734 N N . ASP B 1 221 ? 22.781 -6.227 -18.484 1 94.06 221 ASP B N 1
ATOM 3735 C CA . ASP B 1 221 ? 22.031 -6.895 -17.422 1 94.06 221 ASP B CA 1
ATOM 3736 C C . ASP B 1 221 ? 22.359 -8.383 -17.375 1 94.06 221 ASP B C 1
ATOM 3738 O O . ASP B 1 221 ? 22.578 -8.945 -16.297 1 94.06 221 ASP B O 1
ATOM 3742 N N . VAL B 1 222 ? 22.391 -8.977 -18.578 1 96.19 222 VAL B N 1
ATOM 3743 C CA . VAL B 1 222 ? 22.625 -10.414 -18.703 1 96.19 222 VAL B CA 1
ATOM 3744 C C . VAL B 1 222 ? 24.031 -10.75 -18.234 1 96.19 222 VAL B C 1
ATOM 3746 O O . VAL B 1 222 ? 24.234 -11.688 -17.469 1 96.19 222 VAL B O 1
ATOM 3749 N N . GLU B 1 223 ? 24.938 -10 -18.688 1 94.69 223 GLU B N 1
ATOM 3750 C CA . GLU B 1 223 ? 26.344 -10.25 -18.344 1 94.69 223 GLU B CA 1
ATOM 3751 C C . GLU B 1 223 ? 26.578 -10.094 -16.844 1 94.69 223 GLU B C 1
ATOM 3753 O O . GLU B 1 223 ? 27.219 -10.938 -16.219 1 94.69 223 GLU B O 1
ATOM 3758 N N . MET B 1 224 ? 26.016 -9.047 -16.297 1 92.88 224 MET B N 1
ATOM 3759 C CA . MET B 1 224 ? 26.156 -8.797 -14.867 1 92.88 224 MET B CA 1
ATOM 3760 C C . MET B 1 224 ? 25.531 -9.93 -14.062 1 92.88 224 MET B C 1
ATOM 3762 O O . MET B 1 224 ? 26.109 -10.383 -13.07 1 92.88 224 MET B O 1
ATOM 3766 N N . THR B 1 225 ? 24.391 -10.344 -14.43 1 96.06 225 THR B N 1
ATOM 3767 C CA . THR B 1 225 ? 23.703 -11.43 -13.742 1 96.06 225 THR B CA 1
ATOM 3768 C C . THR B 1 225 ? 24.531 -12.711 -13.781 1 96.06 225 THR B C 1
ATOM 3770 O O . THR B 1 225 ? 24.656 -13.406 -12.766 1 96.06 225 THR B O 1
ATOM 3773 N N . LYS B 1 226 ? 25.125 -12.969 -14.898 1 96.44 226 LYS B N 1
ATOM 3774 C CA . LYS B 1 226 ? 25.969 -14.156 -15.039 1 96.44 226 LYS B CA 1
ATOM 3775 C C . LYS B 1 226 ? 27.156 -14.086 -14.086 1 96.44 226 LYS B C 1
ATOM 3777 O O . LYS B 1 226 ? 27.531 -15.094 -13.477 1 96.44 226 LYS B O 1
ATOM 3782 N N . GLU B 1 227 ? 27.703 -12.906 -14.023 1 95.75 227 GLU B N 1
ATOM 3783 C CA . GLU B 1 227 ? 28.844 -12.727 -13.117 1 95.75 227 GLU B CA 1
ATOM 3784 C C . GLU B 1 227 ? 28.438 -12.977 -11.672 1 95.75 227 GLU B C 1
ATOM 3786 O O . GLU B 1 227 ? 29.156 -13.625 -10.914 1 95.75 227 GLU B O 1
ATOM 3791 N N . ILE B 1 228 ? 27.297 -12.508 -11.297 1 96.62 228 ILE B N 1
ATOM 3792 C CA . ILE B 1 228 ? 26.812 -12.68 -9.93 1 96.62 228 ILE B CA 1
ATOM 3793 C C . ILE B 1 228 ? 26.5 -14.156 -9.672 1 96.62 228 ILE B C 1
ATOM 3795 O O . ILE B 1 228 ? 26.828 -14.688 -8.609 1 96.62 228 ILE B O 1
ATOM 3799 N N . LEU B 1 229 ? 25.922 -14.805 -10.656 1 97.5 229 LEU B N 1
ATOM 3800 C CA . LEU B 1 229 ? 25.609 -16.219 -10.555 1 97.5 229 LEU B CA 1
ATOM 3801 C C . LEU B 1 229 ? 26.875 -17.047 -10.305 1 97.5 229 LEU B C 1
ATOM 3803 O O . LEU B 1 229 ? 26.891 -17.906 -9.414 1 97.5 229 LEU B O 1
ATOM 3807 N N . ARG B 1 230 ? 27.844 -16.734 -11.07 1 96.56 230 ARG B N 1
ATOM 3808 C CA . ARG B 1 230 ? 29.094 -17.469 -10.945 1 96.56 230 ARG B CA 1
ATOM 3809 C C . ARG B 1 230 ? 29.719 -17.266 -9.562 1 96.56 230 ARG B C 1
ATOM 3811 O O . ARG B 1 230 ? 30.109 -18.219 -8.906 1 96.56 230 ARG B O 1
ATOM 3818 N N . ALA B 1 231 ? 29.734 -16 -9.188 1 96.56 231 ALA B N 1
ATOM 3819 C CA . ALA B 1 231 ? 30.328 -15.672 -7.887 1 96.56 231 ALA B CA 1
ATOM 3820 C C . ALA B 1 231 ? 29.531 -16.312 -6.75 1 96.56 231 ALA B C 1
ATOM 3822 O O . ALA B 1 231 ? 30.125 -16.859 -5.816 1 96.56 231 ALA B O 1
ATOM 3823 N N . ALA B 1 232 ? 28.219 -16.281 -6.789 1 97.81 232 ALA B N 1
ATOM 3824 C CA . ALA B 1 232 ? 27.359 -16.828 -5.75 1 97.81 232 ALA B CA 1
ATOM 3825 C C . ALA B 1 232 ? 27.453 -18.344 -5.691 1 97.81 232 ALA B C 1
ATOM 3827 O O . ALA B 1 232 ? 27.531 -18.922 -4.605 1 97.81 232 ALA B O 1
ATOM 3828 N N . HIS B 1 233 ? 27.484 -18.922 -6.848 1 96.25 233 HIS B N 1
ATOM 3829 C CA . HIS B 1 233 ? 27.547 -20.375 -6.945 1 96.25 233 HIS B CA 1
ATOM 3830 C C . HIS B 1 233 ? 28.812 -20.922 -6.277 1 96.25 233 HIS B C 1
ATOM 3832 O O . HIS B 1 233 ? 28.766 -21.938 -5.586 1 96.25 233 HIS B O 1
ATOM 3838 N N . SER B 1 234 ? 29.812 -20.266 -6.48 1 95.25 234 SER B N 1
ATOM 3839 C CA . SER B 1 234 ? 31.094 -20.688 -5.941 1 95.25 234 SER B CA 1
ATOM 3840 C C . SER B 1 234 ? 31.078 -20.719 -4.418 1 95.25 234 SER B C 1
ATOM 3842 O O . SER B 1 234 ? 31.891 -21.391 -3.791 1 95.25 234 SER B O 1
ATOM 3844 N N . LEU B 1 235 ? 30.203 -19.984 -3.869 1 96.25 235 LEU B N 1
ATOM 3845 C CA . LEU B 1 235 ? 30.156 -19.891 -2.416 1 96.25 235 LEU B CA 1
ATOM 3846 C C . LEU B 1 235 ? 28.906 -20.594 -1.864 1 96.25 235 LEU B C 1
ATOM 3848 O O . LEU B 1 235 ? 28.578 -20.438 -0.688 1 96.25 235 LEU B O 1
ATOM 3852 N N . GLY B 1 236 ? 28.156 -21.25 -2.738 1 96.81 236 GLY B N 1
ATOM 3853 C CA . GLY B 1 236 ? 27 -22.016 -2.32 1 96.81 236 GLY B CA 1
ATOM 3854 C C . GLY B 1 236 ? 25.781 -21.141 -2.062 1 96.81 236 GLY B C 1
ATOM 3855 O O . GLY B 1 236 ? 24.922 -21.5 -1.249 1 96.81 236 GLY B O 1
ATOM 3856 N N . ILE B 1 237 ? 25.75 -20.016 -2.615 1 98 237 ILE B N 1
ATOM 3857 C CA . ILE B 1 237 ? 24.609 -19.109 -2.5 1 98 237 ILE B CA 1
ATOM 3858 C C . ILE B 1 237 ? 23.75 -19.203 -3.76 1 98 237 ILE B C 1
ATOM 3860 O O . ILE B 1 237 ? 24.25 -19.047 -4.875 1 98 237 ILE B O 1
ATOM 3864 N N . ALA B 1 238 ? 22.5 -19.484 -3.578 1 97.94 238 ALA B N 1
ATOM 3865 C CA . ALA B 1 238 ? 21.594 -19.609 -4.719 1 97.94 238 ALA B CA 1
ATOM 3866 C C . ALA B 1 238 ? 21.094 -18.234 -5.164 1 97.94 238 ALA B C 1
ATOM 3868 O O . ALA B 1 238 ? 20.844 -17.359 -4.332 1 97.94 238 ALA B O 1
ATOM 3869 N N . VAL B 1 239 ? 21.062 -18.047 -6.441 1 98 239 VAL B N 1
ATOM 3870 C CA . VAL B 1 239 ? 20.359 -16.891 -7.012 1 98 239 VAL B CA 1
ATOM 3871 C C . VAL B 1 239 ? 19.016 -17.344 -7.605 1 98 239 VAL B C 1
ATOM 3873 O O . VAL B 1 239 ? 18.984 -17.969 -8.672 1 98 239 VAL B O 1
ATOM 3876 N N . HIS B 1 240 ? 17.922 -16.969 -6.984 1 97.38 240 HIS B N 1
ATOM 3877 C CA . HIS B 1 240 ? 16.625 -17.516 -7.34 1 97.38 240 HIS B CA 1
ATOM 3878 C C . HIS B 1 240 ? 16.062 -16.844 -8.586 1 97.38 240 HIS B C 1
ATOM 3880 O O . HIS B 1 240 ? 15.352 -17.469 -9.367 1 97.38 240 HIS B O 1
ATOM 3886 N N . ASP B 1 241 ? 16.375 -15.57 -8.703 1 97.94 241 ASP B N 1
ATOM 3887 C CA . ASP B 1 241 ? 15.852 -14.828 -9.844 1 97.94 241 ASP B CA 1
ATOM 3888 C C . ASP B 1 241 ? 16.516 -13.461 -9.969 1 97.94 241 ASP B C 1
ATOM 3890 O O . ASP B 1 241 ? 17.188 -13.008 -9.031 1 97.94 241 ASP B O 1
ATOM 3894 N N . HIS B 1 242 ? 16.516 -12.922 -11.086 1 98 242 HIS B N 1
ATOM 3895 C CA . HIS B 1 242 ? 16.781 -11.516 -11.367 1 98 242 HIS B CA 1
ATOM 3896 C C . HIS B 1 242 ? 15.586 -10.859 -12.047 1 98 242 HIS B C 1
ATOM 3898 O O . HIS B 1 242 ? 15.242 -11.203 -13.18 1 98 242 HIS B O 1
ATOM 3904 N N . VAL B 1 243 ? 14.961 -9.914 -11.336 1 97.88 243 VAL B N 1
ATOM 3905 C CA . VAL B 1 243 ? 13.734 -9.297 -11.82 1 97.88 243 VAL B CA 1
ATOM 3906 C C . VAL B 1 243 ? 14.008 -7.859 -12.25 1 97.88 243 VAL B C 1
ATOM 3908 O O . VAL B 1 243 ? 14.688 -7.113 -11.539 1 97.88 243 VAL B O 1
ATOM 3911 N N . ILE B 1 244 ? 13.539 -7.512 -13.414 1 97.44 244 ILE B N 1
ATOM 3912 C CA . ILE B 1 244 ? 13.57 -6.121 -13.859 1 97.44 244 ILE B CA 1
ATOM 3913 C C . ILE B 1 244 ? 12.164 -5.523 -13.773 1 97.44 244 ILE B C 1
ATOM 3915 O O . ILE B 1 244 ? 11.211 -6.074 -14.336 1 97.44 244 ILE B O 1
ATOM 3919 N N . VAL B 1 245 ? 12.125 -4.402 -13.062 1 95.69 245 VAL B N 1
ATOM 3920 C CA . VAL B 1 245 ? 10.844 -3.734 -12.859 1 95.69 245 VAL B CA 1
ATOM 3921 C C . VAL B 1 245 ? 10.734 -2.527 -13.789 1 95.69 245 VAL B C 1
ATOM 3923 O O . VAL B 1 245 ? 11.641 -1.691 -13.836 1 95.69 245 VAL B O 1
ATOM 3926 N N . GLY B 1 246 ? 9.656 -2.496 -14.562 1 93 246 GLY B N 1
ATOM 3927 C CA . GLY B 1 246 ? 9.305 -1.328 -15.352 1 93 246 GLY B CA 1
ATOM 3928 C C . GLY B 1 246 ? 8.055 -0.625 -14.844 1 93 246 GLY B C 1
ATOM 3929 O O . GLY B 1 246 ? 7.793 -0.607 -13.641 1 93 246 GLY B O 1
ATOM 3930 N N . LYS B 1 247 ? 7.41 0.119 -15.75 1 83.94 247 LYS B N 1
ATOM 3931 C CA . LYS B 1 247 ? 6.152 0.766 -15.383 1 83.94 247 LYS B CA 1
ATOM 3932 C C . LYS B 1 247 ? 4.973 -0.181 -15.578 1 83.94 247 LYS B C 1
ATOM 3934 O O . LYS B 1 247 ? 4.535 -0.412 -16.703 1 83.94 247 LYS B O 1
ATOM 3939 N N . GLY B 1 248 ? 4.543 -0.774 -14.547 1 78.44 248 GLY B N 1
ATOM 3940 C CA . GLY B 1 248 ? 3.387 -1.657 -14.586 1 78.44 248 GLY B CA 1
ATOM 3941 C C . GLY B 1 248 ? 3.713 -3.043 -15.117 1 78.44 248 GLY B C 1
ATOM 3942 O O . GLY B 1 248 ? 2.812 -3.854 -15.336 1 78.44 248 GLY B O 1
ATOM 3943 N N . LYS B 1 249 ? 4.93 -3.332 -15.375 1 87.25 249 LYS B N 1
ATOM 3944 C CA . LYS B 1 249 ? 5.352 -4.637 -15.883 1 87.25 249 LYS B CA 1
ATOM 3945 C C . LYS B 1 249 ? 6.699 -5.039 -15.305 1 87.25 249 LYS B C 1
ATOM 3947 O O . LYS B 1 249 ? 7.418 -4.207 -14.742 1 87.25 249 LYS B O 1
ATOM 3952 N N . HIS B 1 250 ? 6.926 -6.348 -15.383 1 93.94 250 HIS B N 1
ATOM 3953 C CA . HIS B 1 250 ? 8.219 -6.848 -14.922 1 93.94 250 HIS B CA 1
ATOM 3954 C C . HIS B 1 250 ? 8.672 -8.047 -15.75 1 93.94 250 HIS B C 1
ATOM 3956 O O . HIS B 1 250 ? 7.879 -8.633 -16.484 1 93.94 250 HIS B O 1
ATOM 3962 N N . VAL B 1 251 ? 9.984 -8.305 -15.695 1 96.19 251 VAL B N 1
ATOM 3963 C CA . VAL B 1 251 ? 10.57 -9.461 -16.359 1 96.19 251 VAL B CA 1
ATOM 3964 C C . VAL B 1 251 ? 11.375 -10.281 -15.352 1 96.19 251 VAL B C 1
ATOM 3966 O O . VAL B 1 251 ? 12.086 -9.719 -14.516 1 96.19 251 VAL B O 1
ATOM 3969 N N . SER B 1 252 ? 11.156 -11.5 -15.383 1 97 252 SER B N 1
ATOM 3970 C CA . SER B 1 252 ? 11.945 -12.461 -14.617 1 97 252 SER B CA 1
ATOM 3971 C C . SER B 1 252 ? 12.969 -13.164 -15.492 1 97 252 SER B C 1
ATOM 3973 O O . SER B 1 252 ? 12.609 -13.789 -16.5 1 97 252 SER B O 1
ATOM 3975 N N . PHE B 1 253 ? 14.219 -13.117 -15.156 1 97.94 253 PHE B N 1
ATOM 3976 C CA . PHE B 1 253 ? 15.266 -13.812 -15.883 1 97.94 253 PHE B CA 1
ATOM 3977 C C . PHE B 1 253 ? 15.031 -15.32 -15.875 1 97.94 253 PHE B C 1
ATOM 3979 O O . PHE B 1 253 ? 15.195 -15.984 -16.906 1 97.94 253 PHE B O 1
ATOM 3986 N N . LYS B 1 254 ? 14.656 -15.828 -14.766 1 96.12 254 LYS B N 1
ATOM 3987 C CA . LYS B 1 254 ? 14.375 -17.25 -14.641 1 96.12 254 LYS B CA 1
ATOM 3988 C C . LYS B 1 254 ? 13.242 -17.672 -15.578 1 96.12 254 LYS B C 1
ATOM 3990 O O . LYS B 1 254 ? 13.383 -18.656 -16.328 1 96.12 254 LYS B O 1
ATOM 3995 N N . ALA B 1 255 ? 12.195 -16.922 -15.602 1 93.75 255 ALA B N 1
ATOM 3996 C CA . ALA B 1 255 ? 11.031 -17.234 -16.438 1 93.75 255 ALA B CA 1
ATOM 3997 C C . ALA B 1 255 ? 11.383 -17.141 -17.922 1 93.75 255 ALA B C 1
ATOM 3999 O O . ALA B 1 255 ? 10.82 -17.875 -18.734 1 93.75 255 ALA B O 1
ATOM 4000 N N . GLN B 1 256 ? 12.375 -16.312 -18.234 1 95.38 256 GLN B N 1
ATOM 4001 C CA . GLN B 1 256 ? 12.742 -16.109 -19.641 1 95.38 256 GLN B CA 1
ATOM 4002 C C . GLN B 1 256 ? 13.883 -17.031 -20.047 1 95.38 256 GLN B C 1
ATOM 4004 O O . GLN B 1 256 ? 14.352 -16.984 -21.188 1 95.38 256 GLN B O 1
ATOM 4009 N N . GLY B 1 257 ? 14.352 -17.781 -19.094 1 95.44 257 GLY B N 1
ATOM 4010 C CA . GLY B 1 257 ? 15.43 -18.703 -19.391 1 95.44 257 GLY B CA 1
ATOM 4011 C C . GLY B 1 257 ? 16.781 -18.031 -19.516 1 95.44 257 GLY B C 1
ATOM 4012 O O . GLY B 1 257 ? 17.656 -18.516 -20.234 1 95.44 257 GLY B O 1
ATOM 4013 N N . LEU B 1 258 ? 16.938 -16.922 -18.906 1 94.75 258 LEU B N 1
ATOM 4014 C CA . LEU B 1 258 ? 18.172 -16.156 -19.031 1 94.75 258 LEU B CA 1
ATOM 4015 C C . LEU B 1 258 ? 19.141 -16.5 -17.922 1 94.75 258 LEU B C 1
ATOM 4017 O O . LEU B 1 258 ? 20.25 -15.945 -17.844 1 94.75 258 LEU B O 1
ATOM 4021 N N . MET B 1 259 ? 18.719 -17.406 -17.062 1 91.38 259 MET B N 1
ATOM 4022 C CA . MET B 1 259 ? 19.609 -17.828 -15.992 1 91.38 259 MET B CA 1
ATOM 4023 C C . MET B 1 259 ? 19.484 -19.328 -15.734 1 91.38 259 MET B C 1
ATOM 4025 O O . MET B 1 259 ? 18.5 -19.953 -16.141 1 91.38 259 MET B O 1
#